Protein AF-0000000086681954 (afdb_homodimer)

Nearest PDB structures (foldseek):
  8h3t-assembly1_B  TM=9.442E-01  e=7.489E-33  Streptomyces galtieri
  5eeg-assembly1_B  TM=9.000E-01  e=9.459E-28  Streptomyces peucetius
  5jr3-assembly1_A  TM=8.948E-01  e=8.940E-28  Streptomyces peucetius
  7oy1-assembly1_A  TM=8.781E-01  e=4.803E-28  Streptomyces peucetius
  4wxh-assembly1_B  TM=8.851E-01  e=4.107E-27  Streptomyces peucetius

pLDDT: mean 93.1, std 10.47, range [24.0, 98.88]

Secondary structure (DSSP, 8-state):
---------TT-HHHHHHHHHTHHHHHHHHHHHHHHTHHHHGGGS-EEHHHHHHHHTS-HHHHHHHHHHHHHTTSEEE-TTSEEEE-HHHHTTSSSTT--HHHHHHIIIIIHHHHTTHHHHHHH-S-HHHHHHSS-HHHHHHH-HHHHHHHHHHHHHHHHHHHHHHHHHS-GGG-SEEEEET-TT-HHHHHHHHH-TT-EEEEEE-HHHHHHHHHHHHHTT-GGGEEEEE--TTT----S-SEEEEES-GGGS-HHHHHHHHHHHHHHS-TT-EEEEEEEB--SSGGG-HHHHHHHHHHHHHHS---B-HHHHHHHHHHTTEEEEEEEE-S-TT-EEEEEEEE-/---------TT-HHHHHHHHHTHHHHHHHHHHHHHHTHHHHGGGS-EEHHHHHHHHTS-HHHHHHHHHHHHHTTSEEE-TTSEEEE-HHHHTTSSSTT--HHHHHHIIIIIHHHHTTHHHHHHH-S-HHHHHHSS-HHHHHHH-HHHHHHHHHHHHHHHHHHHHHHHHHS-GGG-SEEEEET-TT-HHHHHHHHH-TT-EEEEEE-HHHHHHHHHHHHHTT-GGGEEEEE--TTT----S-SEEEEES-GGGS-HHHHHHHHHHHHHHS-TT-EEEEEEEB--SSGGG-HHHHHHHHHHHHHHS---B-HHHHHHHHHHTTEEEEEEEE-S-TT-EEEEEEEE-

Sequence (688 aa):
MGPGMTSTDPDAAPLRLARLVDGYLTTQLLYVAARLGVADVLASGPRTAEDVARAVGVDPGPLARVLRGLAAEDVLTEDDQGRFALTELGSLLRDGPGSLRGPAIVRGELYFRAAAGLLDCVLHGGTAFDHAYGTRFFTYLDEHPDTAAAFQDSMAWRAEREADHVVAAYDFAVVRRLVDVGGGRGVLLAAVLRAVPHVSAVLLDRAVVVDQARQRLSAAGLAGRCEFIAGDFFTSVPAGADTYLLSRVIHDWDDADAVRILAACRRAVTSDGRLLLVDAVLPRRAREQPAAIRMDLHMLMLLGARERTGAEFAALLSQAGWQLRQITATNTADGLSVIEAVPAMGPGMTSTDPDAAPLRLARLVDGYLTTQLLYVAARLGVADVLASGPRTAEDVARAVGVDPGPLARVLRGLAAEDVLTEDDQGRFALTELGSLLRDGPGSLRGPAIVRGELYFRAAAGLLDCVLHGGTAFDHAYGTRFFTYLDEHPDTAAAFQDSMAWRAEREADHVVAAYDFAVVRRLVDVGGGRGVLLAAVLRAVPHVSAVLLDRAVVVDQARQRLSAAGLAGRCEFIAGDFFTSVPAGADTYLLSRVIHDWDDADAVRILAACRRAVTSDGRLLLVDAVLPRRAREQPAAIRMDLHMLMLLGARERTGAEFAALLSQAGWQLRQITATNTADGLSVIEAVPA

Organism: NCBI:txid175570

Foldseek 3Di:
DPPPPPPPPCPPPVNVVVCVVCVLVVLQLLQVCLVQQLLVVQVVHWDALVSSCVVSVHDSVVSLVSQVVCCVVVQWPADPVRIIHGDPNVNLSHDDANHCSLVSNLCNPQVSQLVVQVVVCVVPNDASNCRRPVDAQVVVCVVPVVSVVSVLVNVLNVCLVCLVLQPVFDPCQVFQEEEEEQCFLVNNVLSSCVVHVRHAYEYEEADVRLVNNCVVCVVVVNNVRYHYDHDDLLVAGAADGQEYEYEPPLQLDALVSSLSSLLRVLVRHDQNHKYKYKDAAQDPDCVVAVLLVVVQVSSCNRRVGGHYHPVVVQVSQVSSQKHWDDWTFTPDSRRIIITMIHGD/DPPPPPPPPCPPPVNVVVCVVCVLVVLQLLQVCLVQQQLVVQVVHWDALVSSCVVSVHDSVVSLVSQVVCCVVVQWPADPVRIIHGDPNVNLSHDDANHCSLVSNLCNPQVSQLVVQVVVCVVPNDASNCRRPVDAQVVVCVVPVVSVVSVLVNVLNVCLVCLVLAPVFDPCQVFQEEEEEQCFLVNNVLSSCVVHVRHAYEYEDAPVRLVNNCVVCVVVVNNVRYHYDHDDLLVAGAADGQEYEYEPPLQLDALVSSLSSLLRCLVRHPQNHKYKYKDAAQDPDCVVQVLLVVVQVSSCNRRVGGHYHPVVVQVSQVSSQKHWDDWTFTPDSRRIIITMIHGD

InterPro domains:
  IPR001077 O-methyltransferase, C-terminal domain [PF00891] (118-323)
  IPR012967 Caffeic acid 3-O-methyltransferase-like, dimerisation domain [PF08100] (19-93)
  IPR016461 O-methyltransferase-like [PIRSF005739] (12-331)
  IPR016461 O-methyltransferase-like [PS51683] (18-343)
  IPR029063 S-adenosyl-L-methionine-dependent methyltransferase superfamily [G3DSA:3.40.50.150] (99-344)
  IPR029063 S-adenosyl-L-methionine-dependent methyltransferase superfamily [SSF53335] (102-332)
  IPR036388 Winged helix-like DNA-binding domain superfamily [G3DSA:1.10.10.10] (3-98)
  IPR036390 Winged helix DNA-binding domain superfamily [SSF46785] (17-96)

Structure (mmCIF, N/CA/C/O backbone):
data_AF-0000000086681954-model_v1
#
loop_
_entity.id
_entity.type
_entity.pdbx_description
1 polymer Methyltransferase
#
loop_
_atom_site.group_PDB
_atom_site.id
_atom_site.type_symbol
_atom_site.label_atom_id
_atom_site.label_alt_id
_atom_site.label_comp_id
_atom_site.label_asym_id
_atom_site.label_entity_id
_atom_site.label_seq_id
_atom_site.pdbx_PDB_ins_code
_atom_site.Cartn_x
_atom_site.Cartn_y
_atom_site.Cartn_z
_atom_site.occupancy
_atom_site.B_iso_or_equiv
_atom_site.auth_seq_id
_atom_site.auth_comp_id
_atom_site.auth_asym_id
_atom_site.auth_atom_id
_atom_site.pdbx_PDB_model_num
ATOM 1 N N . MET A 1 1 ? 7.223 13.445 38.75 1 24 1 MET A N 1
ATOM 2 C CA . MET A 1 1 ? 6.582 12.344 38.031 1 24 1 MET A CA 1
ATOM 3 C C . MET A 1 1 ? 5.926 12.828 36.75 1 24 1 MET A C 1
ATOM 5 O O . MET A 1 1 ? 5.074 13.719 36.781 1 24 1 MET A O 1
ATOM 9 N N . GLY A 1 2 ? 6.598 13.023 35.625 1 27.02 2 GLY A N 1
ATOM 10 C CA . GLY A 1 2 ? 6.402 13.805 34.406 1 27.02 2 GLY A CA 1
ATOM 11 C C . GLY A 1 2 ? 5.156 13.414 33.625 1 27.02 2 GLY A C 1
ATOM 12 O O . GLY A 1 2 ? 4.691 12.273 33.719 1 27.02 2 GLY A O 1
ATOM 13 N N . PRO A 1 3 ? 4.219 14.344 33.438 1 31.45 3 PRO A N 1
ATOM 14 C CA . PRO A 1 3 ? 2.863 14.023 33 1 31.45 3 PRO A CA 1
ATOM 15 C C . PRO A 1 3 ? 2.84 12.953 31.906 1 31.45 3 PRO A C 1
ATOM 17 O O . PRO A 1 3 ? 3.826 12.781 31.188 1 31.45 3 PRO A O 1
ATOM 20 N N . GLY A 1 4 ? 2.332 11.766 32.219 1 30.73 4 GLY A N 1
ATOM 21 C CA . GLY A 1 4 ? 2.201 10.492 31.531 1 30.73 4 GLY A CA 1
ATOM 22 C C . GLY A 1 4 ? 1.782 10.641 30.078 1 30.73 4 GLY A C 1
ATOM 23 O O . GLY A 1 4 ? 0.824 11.352 29.766 1 30.73 4 GLY A O 1
ATOM 24 N N . MET A 1 5 ? 2.65 10.703 29.125 1 36.03 5 MET A N 1
ATOM 25 C CA . MET A 1 5 ? 2.434 10.633 27.688 1 36.03 5 MET A CA 1
ATOM 26 C C . MET A 1 5 ? 1.294 9.672 27.359 1 36.03 5 MET A C 1
ATOM 28 O O . MET A 1 5 ? 1.358 8.484 27.688 1 36.03 5 MET A O 1
ATOM 32 N N . THR A 1 6 ? 0.098 9.977 27.641 1 38.94 6 THR A N 1
ATOM 33 C CA . THR A 1 6 ? -0.994 9.062 27.312 1 38.94 6 THR A CA 1
ATOM 34 C C . THR A 1 6 ? -0.726 8.344 26 1 38.94 6 THR A C 1
ATOM 36 O O . THR A 1 6 ? -0.535 8.984 24.953 1 38.94 6 THR A O 1
ATOM 39 N N . SER A 1 7 ? 0.04 7.277 25.938 1 44.91 7 SER A N 1
ATOM 40 C CA . SER A 1 7 ? 0.466 6.324 24.922 1 44.91 7 SER A CA 1
ATOM 41 C C . SER A 1 7 ? -0.685 5.957 23.984 1 44.91 7 SER A C 1
ATOM 43 O O . SER A 1 7 ? -1.71 5.441 24.438 1 44.91 7 SER A O 1
ATOM 45 N N . THR A 1 8 ? -1.013 6.828 23.062 1 56.56 8 THR A N 1
ATOM 46 C CA . THR A 1 8 ? -2.004 6.387 22.094 1 56.56 8 THR A CA 1
ATOM 47 C C . THR A 1 8 ? -1.771 4.93 21.703 1 56.56 8 THR A C 1
ATOM 49 O O . THR A 1 8 ? -0.636 4.523 21.453 1 56.56 8 THR A O 1
ATOM 52 N N . ASP A 1 9 ? -2.654 4.066 22.141 1 63.88 9 ASP A N 1
ATOM 53 C CA . ASP A 1 9 ? -2.668 2.641 21.828 1 63.88 9 ASP A CA 1
ATOM 54 C C . ASP A 1 9 ? -2.461 2.396 20.344 1 63.88 9 ASP A C 1
ATOM 56 O O . ASP A 1 9 ? -3.324 2.729 19.516 1 63.88 9 ASP A O 1
ATOM 60 N N . PRO A 1 10 ? -1.228 2.037 20.016 1 61.16 10 PRO A N 1
ATOM 61 C CA . PRO A 1 10 ? -0.975 1.778 18.594 1 61.16 10 PRO A CA 1
ATOM 62 C C . PRO A 1 10 ? -1.97 0.792 17.984 1 61.16 10 PRO A C 1
ATOM 64 O O . PRO A 1 10 ? -2.113 0.729 16.766 1 61.16 10 PRO A O 1
ATOM 67 N N . ASP A 1 11 ? -2.66 0.29 18.859 1 67.44 11 ASP A N 1
ATOM 68 C CA . ASP A 1 11 ? -3.584 -0.73 18.375 1 67.44 11 ASP A CA 1
ATOM 69 C C . ASP A 1 11 ? -5.008 -0.184 18.281 1 67.44 11 ASP A C 1
ATOM 71 O O . ASP A 1 11 ? -5.941 -0.926 17.969 1 67.44 11 ASP A O 1
ATOM 75 N N . ALA A 1 12 ? -5 1.08 18.516 1 84.88 12 ALA A N 1
ATOM 76 C CA . ALA A 1 12 ? -6.324 1.674 18.359 1 84.88 12 ALA A CA 1
ATOM 77 C C . ALA A 1 12 ? -6.805 1.555 16.906 1 84.88 12 ALA A C 1
ATOM 79 O O . ALA A 1 12 ? -6.02 1.717 15.969 1 84.88 12 ALA A O 1
ATOM 80 N N . ALA A 1 13 ? -8.086 1.29 16.688 1 88.44 13 ALA A N 1
ATOM 81 C CA . ALA A 1 13 ? -8.68 0.961 15.398 1 88.44 13 ALA A CA 1
ATOM 82 C C . ALA A 1 13 ? -8.422 2.068 14.383 1 88.44 13 ALA A C 1
ATOM 84 O O . ALA A 1 13 ? -8.008 1.797 13.25 1 88.44 13 ALA A O 1
ATOM 85 N N . PRO A 1 14 ? -8.523 3.375 14.727 1 86.62 14 PRO A N 1
ATOM 86 C CA . PRO A 1 14 ? -8.281 4.426 13.734 1 86.62 14 PRO A CA 1
ATOM 87 C C . PRO A 1 14 ? -6.828 4.453 13.258 1 86.62 14 PRO A C 1
ATOM 89 O O . PRO A 1 14 ? -6.57 4.684 12.07 1 86.62 14 PRO A O 1
ATOM 92 N N . LEU A 1 15 ? -5.895 4.184 14.18 1 86.5 15 LEU A N 1
ATOM 93 C CA . LEU A 1 15 ? -4.48 4.176 13.812 1 86.5 15 LEU A CA 1
ATOM 94 C C . LEU A 1 15 ? -4.156 2.971 12.938 1 86.5 15 LEU A C 1
ATOM 96 O O . LEU A 1 15 ? -3.383 3.082 11.977 1 86.5 15 LEU A O 1
ATOM 100 N N . ARG A 1 16 ? -4.75 1.887 13.289 1 92.06 16 ARG A N 1
ATOM 101 C CA . ARG A 1 16 ? -4.527 0.678 12.5 1 92.06 16 ARG A CA 1
ATOM 102 C C . ARG A 1 16 ? -5.059 0.846 11.078 1 92.06 16 ARG A C 1
ATOM 104 O O . ARG A 1 16 ? -4.391 0.473 10.117 1 92.06 16 ARG A O 1
ATOM 111 N N . LEU A 1 17 ? -6.266 1.41 10.953 1 94.06 17 LEU A N 1
ATOM 112 C CA . LEU A 1 17 ? -6.84 1.597 9.625 1 94.06 17 LEU A CA 1
ATOM 113 C C . LEU A 1 17 ? -6.047 2.629 8.836 1 94.06 17 LEU A C 1
ATOM 115 O O . LEU A 1 17 ? -5.836 2.465 7.629 1 94.06 17 LEU A O 1
ATOM 119 N N . ALA A 1 18 ? -5.598 3.664 9.523 1 91.5 18 ALA A N 1
ATOM 120 C CA . ALA A 1 18 ? -4.789 4.676 8.852 1 91.5 18 ALA A CA 1
ATOM 121 C C . ALA A 1 18 ? -3.51 4.07 8.281 1 91.5 18 ALA A C 1
ATOM 123 O O . ALA A 1 18 ? -3.066 4.449 7.195 1 91.5 18 ALA A O 1
ATOM 124 N N . ARG A 1 19 ? -2.953 3.189 9.023 1 93.12 19 ARG A N 1
ATOM 125 C CA . ARG A 1 19 ? -1.744 2.518 8.562 1 93.12 19 ARG A CA 1
ATOM 126 C C . ARG A 1 19 ? -2.025 1.675 7.32 1 93.12 19 ARG A C 1
ATOM 128 O O . ARG A 1 19 ? -1.212 1.633 6.395 1 93.12 19 ARG A O 1
ATOM 135 N N . LEU A 1 20 ? -3.168 1.001 7.309 1 96.44 20 LEU A N 1
ATOM 136 C CA . LEU A 1 20 ? -3.547 0.206 6.145 1 96.44 20 LEU A CA 1
ATOM 137 C C . LEU A 1 20 ? -3.789 1.099 4.934 1 96.44 20 LEU A C 1
ATOM 139 O O . LEU A 1 20 ? -3.369 0.77 3.82 1 96.44 20 LEU A O 1
ATOM 143 N N . VAL A 1 21 ? -4.402 2.229 5.164 1 96.44 21 VAL A N 1
ATOM 144 C CA . VAL A 1 21 ? -4.699 3.189 4.105 1 96.44 21 VAL A CA 1
ATOM 145 C C . VAL A 1 21 ? -3.396 3.707 3.5 1 96.44 21 VAL A C 1
ATOM 147 O O . VAL A 1 21 ? -3.316 3.932 2.289 1 96.44 21 VAL A O 1
ATOM 150 N N . ASP A 1 22 ? -2.391 3.787 4.309 1 96.88 22 ASP A N 1
ATOM 151 C CA . ASP A 1 22 ? -1.112 4.34 3.867 1 96.88 22 ASP A CA 1
ATOM 152 C C . ASP A 1 22 ? -0.186 3.238 3.355 1 96.88 22 ASP A C 1
ATOM 154 O O . ASP A 1 22 ? 1.008 3.469 3.15 1 96.88 22 ASP A O 1
ATOM 158 N N . GLY A 1 23 ? -0.679 2.055 3.123 1 98.06 23 GLY A N 1
ATOM 159 C CA . GLY A 1 23 ? 0.144 0.941 2.68 1 98.06 23 GLY A CA 1
ATOM 160 C C . GLY A 1 23 ? 0.889 1.226 1.39 1 98.06 23 GLY A C 1
ATOM 161 O O . GLY A 1 23 ? 1.997 0.726 1.183 1 98.06 23 GLY A O 1
ATOM 162 N N . TYR A 1 24 ? 0.301 2.049 0.513 1 98.56 24 TYR A N 1
ATOM 163 C CA . TYR A 1 24 ? 0.925 2.4 -0.758 1 98.56 24 TYR A CA 1
ATOM 164 C C . TYR A 1 24 ? 2.262 3.096 -0.535 1 98.56 24 TYR A C 1
ATOM 166 O O . TYR A 1 24 ? 3.197 2.922 -1.318 1 98.56 24 TYR A O 1
ATOM 174 N N . LEU A 1 25 ? 2.365 3.859 0.485 1 98.38 25 LEU A N 1
ATOM 175 C CA . LEU A 1 25 ? 3.594 4.586 0.79 1 98.38 25 LEU A CA 1
ATOM 176 C C . LEU A 1 25 ? 4.723 3.621 1.141 1 98.38 25 LEU A C 1
ATOM 178 O O . LEU A 1 25 ? 5.844 3.77 0.657 1 98.38 25 LEU A O 1
ATOM 182 N N . THR A 1 26 ? 4.395 2.645 1.942 1 98.25 26 THR A N 1
ATOM 183 C CA . THR A 1 26 ? 5.383 1.642 2.326 1 98.25 26 THR A CA 1
ATOM 184 C C . THR A 1 26 ? 5.879 0.876 1.103 1 98.25 26 THR A C 1
ATOM 186 O O . THR A 1 26 ? 7.078 0.623 0.966 1 98.25 26 THR A O 1
ATOM 189 N N . THR A 1 27 ? 4.949 0.519 0.243 1 98.62 27 THR A N 1
ATOM 190 C CA . THR A 1 27 ? 5.32 -0.148 -1 1 98.62 27 THR A CA 1
ATOM 191 C C . THR A 1 27 ? 6.344 0.679 -1.773 1 98.62 27 THR A C 1
ATOM 193 O O . THR A 1 27 ? 7.355 0.149 -2.236 1 98.62 27 THR A O 1
ATOM 196 N N . GLN A 1 28 ? 6.113 1.951 -1.907 1 98.75 28 GLN A N 1
ATOM 197 C CA . GLN A 1 28 ? 6.977 2.803 -2.721 1 98.75 28 GLN A CA 1
ATOM 198 C C . GLN A 1 28 ? 8.312 3.059 -2.027 1 98.75 28 GLN A C 1
ATOM 200 O O . GLN A 1 28 ? 9.344 3.186 -2.688 1 98.75 28 GLN A O 1
ATOM 205 N N . LEU A 1 29 ? 8.336 3.096 -0.689 1 98.75 29 LEU A N 1
ATOM 206 C CA . LEU A 1 29 ? 9.602 3.203 0.033 1 98.75 29 LEU A CA 1
ATOM 207 C C . LEU A 1 29 ? 10.477 1.98 -0.218 1 98.75 29 LEU A C 1
ATOM 209 O O . LEU A 1 29 ? 11.68 2.111 -0.466 1 98.75 29 LEU A O 1
ATOM 213 N N . LEU A 1 30 ? 9.883 0.821 -0.134 1 98.62 30 LEU A N 1
ATOM 214 C CA . LEU A 1 30 ? 10.602 -0.425 -0.388 1 98.62 30 LEU A CA 1
ATOM 215 C C . LEU A 1 30 ? 11.094 -0.484 -1.83 1 98.62 30 LEU A C 1
ATOM 217 O O . LEU A 1 30 ? 12.211 -0.938 -2.092 1 98.62 30 LEU A O 1
ATOM 221 N N . TYR A 1 31 ? 10.266 -0.008 -2.711 1 98.25 31 TYR A N 1
ATOM 222 C CA . TYR A 1 31 ? 10.609 0.054 -4.129 1 98.25 31 TYR A CA 1
ATOM 223 C C . TYR A 1 31 ? 11.828 0.946 -4.352 1 98.25 31 TYR A C 1
ATOM 225 O O . TYR A 1 31 ? 12.773 0.555 -5.043 1 98.25 31 TYR A O 1
ATOM 233 N N . VAL A 1 32 ? 11.859 2.127 -3.791 1 98.62 32 VAL A N 1
ATOM 234 C CA . VAL A 1 32 ? 12.977 3.055 -3.918 1 98.62 32 VAL A CA 1
ATOM 235 C C . VAL A 1 32 ? 14.242 2.41 -3.369 1 98.62 32 VAL A C 1
ATOM 237 O O . VAL A 1 32 ? 15.297 2.453 -4.012 1 98.62 32 VAL A O 1
ATOM 240 N N . ALA A 1 33 ? 14.172 1.804 -2.205 1 98.62 33 ALA A N 1
ATOM 241 C CA . ALA A 1 33 ? 15.32 1.146 -1.592 1 98.62 33 ALA A CA 1
ATOM 242 C C . ALA A 1 33 ? 15.844 0.021 -2.479 1 98.62 33 ALA A C 1
ATOM 244 O O . ALA A 1 33 ? 17.062 -0.15 -2.619 1 98.62 33 ALA A O 1
ATOM 245 N N . ALA A 1 34 ? 14.961 -0.743 -3.045 1 96.81 34 ALA A N 1
ATOM 246 C CA . ALA A 1 34 ? 15.328 -1.864 -3.904 1 96.81 34 ALA A CA 1
ATOM 247 C C . ALA A 1 34 ? 16.031 -1.378 -5.168 1 96.81 34 ALA A C 1
ATOM 249 O O . ALA A 1 34 ? 17.078 -1.909 -5.547 1 96.81 34 ALA A O 1
ATOM 250 N N . ARG A 1 35 ? 15.477 -0.365 -5.824 1 96.75 35 ARG A N 1
ATOM 251 C CA . ARG A 1 35 ? 16.031 0.158 -7.066 1 96.75 35 ARG A CA 1
ATOM 252 C C . ARG A 1 35 ? 17.406 0.777 -6.836 1 96.75 35 ARG A C 1
ATOM 254 O O . ARG A 1 35 ? 18.281 0.687 -7.695 1 96.75 35 ARG A O 1
ATOM 261 N N . LEU A 1 36 ? 17.578 1.377 -5.688 1 97.94 36 LEU A N 1
ATOM 262 C CA . LEU A 1 36 ? 18.828 2.092 -5.422 1 97.94 36 LEU A CA 1
ATOM 263 C C . LEU A 1 36 ? 19.875 1.157 -4.836 1 97.94 36 LEU A C 1
ATOM 265 O O . LEU A 1 36 ? 21.047 1.522 -4.727 1 97.94 36 LEU A O 1
ATOM 269 N N . GLY A 1 37 ? 19.453 -0.035 -4.41 1 97.81 37 GLY A N 1
ATOM 270 C CA . GLY A 1 37 ? 20.391 -0.979 -3.811 1 97.81 37 GLY A CA 1
ATOM 271 C C . GLY A 1 37 ? 20.812 -0.588 -2.408 1 97.81 37 GLY A C 1
ATOM 272 O O . GLY A 1 37 ? 21.969 -0.802 -2.02 1 97.81 37 GLY A O 1
ATOM 273 N N . VAL A 1 38 ? 19.906 -0.043 -1.636 1 98.5 38 VAL A N 1
ATOM 274 C CA . VAL A 1 38 ? 20.203 0.476 -0.304 1 98.5 38 VAL A CA 1
ATOM 275 C C . VAL A 1 38 ? 20.641 -0.664 0.609 1 98.5 38 VAL A C 1
ATOM 277 O O . VAL A 1 38 ? 21.578 -0.503 1.403 1 98.5 38 VAL A O 1
ATOM 280 N N . ALA A 1 39 ? 19.984 -1.79 0.542 1 98.5 39 ALA A N 1
ATOM 281 C CA . ALA A 1 39 ? 20.297 -2.918 1.414 1 98.5 39 ALA A CA 1
ATOM 282 C C . ALA A 1 39 ? 21.719 -3.396 1.191 1 98.5 39 ALA A C 1
ATOM 284 O O . ALA A 1 39 ? 22.422 -3.764 2.143 1 98.5 39 ALA A O 1
ATOM 285 N N . ASP A 1 40 ? 22.172 -3.395 -0.009 1 98.31 40 ASP A N 1
ATOM 286 C CA . ASP A 1 40 ? 23.547 -3.812 -0.307 1 98.31 40 ASP A CA 1
ATOM 287 C C . ASP A 1 40 ? 24.562 -2.83 0.275 1 98.31 40 ASP A C 1
ATOM 289 O O . ASP A 1 40 ? 25.609 -3.236 0.76 1 98.31 40 ASP A O 1
ATOM 293 N N . VAL A 1 41 ? 24.266 -1.574 0.184 1 98.31 41 VAL A N 1
ATOM 294 C CA . VAL A 1 41 ? 25.125 -0.54 0.735 1 98.31 41 VAL A CA 1
ATOM 295 C C . VAL A 1 41 ? 25.234 -0.702 2.25 1 98.31 41 VAL A C 1
ATOM 297 O O . VAL A 1 41 ? 26.297 -0.511 2.832 1 98.31 41 VAL A O 1
ATOM 300 N N . LEU A 1 42 ? 24.141 -1.092 2.896 1 98.38 42 LEU A N 1
ATOM 301 C CA . LEU A 1 42 ? 24.078 -1.18 4.352 1 98.38 42 LEU A CA 1
ATOM 302 C C . LEU A 1 42 ? 24.547 -2.549 4.832 1 98.38 42 LEU A C 1
ATOM 304 O O . LEU A 1 42 ? 24.609 -2.805 6.039 1 98.38 42 LEU A O 1
ATOM 308 N N . ALA A 1 43 ? 24.906 -3.426 3.916 1 96.88 43 ALA A N 1
ATOM 309 C CA . ALA A 1 43 ? 25.281 -4.793 4.27 1 96.88 43 ALA A CA 1
ATOM 310 C C . ALA A 1 43 ? 26.531 -4.816 5.137 1 96.88 43 ALA A C 1
ATOM 312 O O . ALA A 1 43 ? 26.719 -5.727 5.949 1 96.88 43 ALA A O 1
ATOM 313 N N . SER A 1 44 ? 27.344 -3.814 5.016 1 95.19 44 SER A N 1
ATOM 314 C CA . SER A 1 44 ? 28.625 -3.791 5.719 1 95.19 44 SER A CA 1
ATOM 315 C C . SER A 1 44 ? 28.5 -3.139 7.09 1 95.19 44 SER A C 1
ATOM 317 O O . SER A 1 44 ? 29.484 -3.02 7.824 1 95.19 44 SER A O 1
ATOM 319 N N . GLY A 1 45 ? 27.328 -2.713 7.426 1 96.19 45 GLY A N 1
ATOM 320 C CA . GLY A 1 45 ? 27.109 -2.121 8.734 1 96.19 45 GLY A CA 1
ATOM 321 C C . GLY A 1 45 ? 26.375 -0.798 8.68 1 96.19 45 GLY A C 1
ATOM 322 O O . GLY A 1 45 ? 25.984 -0.343 7.598 1 96.19 45 GLY A O 1
ATOM 323 N N . PRO A 1 46 ? 26.172 -0.214 9.836 1 97.88 46 PRO A N 1
ATOM 324 C CA . PRO A 1 46 ? 25.391 1.026 9.93 1 97.88 46 PRO A CA 1
ATOM 325 C C . PRO A 1 46 ? 26.062 2.195 9.211 1 97.88 46 PRO A C 1
ATOM 327 O O . PRO A 1 46 ? 27.281 2.338 9.258 1 97.88 46 PRO A O 1
ATOM 330 N N . ARG A 1 47 ? 25.281 3.025 8.508 1 98.31 47 ARG A N 1
ATOM 331 C CA . ARG A 1 47 ? 25.766 4.207 7.793 1 98.31 47 ARG A CA 1
ATOM 332 C C . ARG A 1 47 ? 24.781 5.367 7.945 1 98.31 47 ARG A C 1
ATOM 334 O O . ARG A 1 47 ? 23.594 5.152 8.188 1 98.31 47 ARG A O 1
ATOM 341 N N . THR A 1 48 ? 25.297 6.598 7.746 1 97.5 48 THR A N 1
ATOM 342 C CA . THR A 1 48 ? 24.438 7.777 7.742 1 97.5 48 THR A CA 1
ATOM 343 C C . THR A 1 48 ? 23.703 7.902 6.414 1 97.5 48 THR A C 1
ATOM 345 O O . THR A 1 48 ? 24.094 7.289 5.418 1 97.5 48 THR A O 1
ATOM 348 N N . ALA A 1 49 ? 22.656 8.672 6.461 1 97.31 49 ALA A N 1
ATOM 349 C CA . ALA A 1 49 ? 21.922 8.938 5.223 1 97.31 49 ALA A CA 1
ATOM 350 C C . ALA A 1 49 ? 22.844 9.57 4.172 1 97.31 49 ALA A C 1
ATOM 352 O O . ALA A 1 49 ? 22.734 9.266 2.982 1 97.31 49 ALA A O 1
ATOM 353 N N . GLU A 1 50 ? 23.672 10.43 4.602 1 97.62 50 GLU A N 1
ATOM 354 C CA . GLU A 1 50 ? 24.625 11.086 3.703 1 97.62 50 GLU A CA 1
ATOM 355 C C . GLU A 1 50 ? 25.531 10.07 3.033 1 97.62 50 GLU A C 1
ATOM 357 O O . GLU A 1 50 ? 25.781 10.148 1.828 1 97.62 50 GLU A O 1
ATOM 362 N N . ASP A 1 51 ? 26.016 9.133 3.818 1 97.88 51 ASP A N 1
ATOM 363 C CA . ASP A 1 51 ? 26.906 8.109 3.289 1 97.88 51 ASP A CA 1
ATOM 364 C C . ASP A 1 51 ? 26.188 7.211 2.283 1 97.88 51 ASP A C 1
ATOM 366 O O . ASP A 1 51 ? 26.75 6.871 1.238 1 97.88 51 ASP A O 1
ATOM 370 N N . VAL A 1 52 ? 25.047 6.84 2.615 1 98.44 52 VAL A N 1
ATOM 371 C CA . VAL A 1 52 ? 24.266 5.992 1.716 1 98.44 52 VAL A CA 1
ATOM 372 C C . VAL A 1 52 ? 23.969 6.742 0.418 1 98.44 52 VAL A C 1
ATOM 374 O O . VAL A 1 52 ? 24.109 6.184 -0.673 1 98.44 52 VAL A O 1
ATOM 377 N N . ALA A 1 53 ? 23.578 8.031 0.558 1 98.31 53 ALA A N 1
ATOM 378 C CA . ALA A 1 53 ? 23.266 8.859 -0.602 1 98.31 53 ALA A CA 1
ATOM 379 C C . ALA A 1 53 ? 24.469 8.977 -1.537 1 98.31 53 ALA A C 1
ATOM 381 O O . ALA A 1 53 ? 24.312 8.914 -2.76 1 98.31 53 ALA A O 1
ATOM 382 N N . ARG A 1 54 ? 25.578 9.164 -0.997 1 98 54 ARG A N 1
ATOM 383 C CA . ARG A 1 54 ? 26.812 9.25 -1.785 1 98 54 ARG A CA 1
ATOM 384 C C . ARG A 1 54 ? 27.078 7.941 -2.529 1 98 54 ARG A C 1
ATOM 386 O O . ARG A 1 54 ? 27.453 7.957 -3.703 1 98 54 ARG A O 1
ATOM 393 N N . ALA A 1 55 ? 26.875 6.871 -1.879 1 98 55 ALA A N 1
ATOM 394 C CA . ALA A 1 55 ? 27.156 5.559 -2.461 1 98 55 ALA A CA 1
ATOM 395 C C . ALA A 1 55 ? 26.219 5.277 -3.639 1 98 55 ALA A C 1
ATOM 397 O O . ALA A 1 55 ? 26.625 4.621 -4.605 1 98 55 ALA A O 1
ATOM 398 N N . VAL A 1 56 ? 24.969 5.75 -3.516 1 97.5 56 VAL A N 1
ATOM 399 C CA . VAL A 1 56 ? 24 5.398 -4.551 1 97.5 56 VAL A CA 1
ATOM 400 C C . VAL A 1 56 ? 23.812 6.582 -5.496 1 97.5 56 VAL A C 1
ATOM 402 O O . VAL A 1 56 ? 23.062 6.488 -6.473 1 97.5 56 VAL A O 1
ATOM 405 N N . GLY A 1 57 ? 24.375 7.723 -5.289 1 97.62 57 GLY A N 1
ATOM 406 C CA . GLY A 1 57 ? 24.422 8.852 -6.199 1 97.62 57 GLY A CA 1
ATOM 407 C C . GLY A 1 57 ? 23.141 9.664 -6.211 1 97.62 57 GLY A C 1
ATOM 408 O O . GLY A 1 57 ? 22.625 10 -7.277 1 97.62 57 GLY A O 1
ATOM 409 N N . VAL A 1 58 ? 22.578 9.961 -5.008 1 97.94 58 VAL A N 1
ATOM 410 C CA . VAL A 1 58 ? 21.344 10.734 -4.961 1 97.94 58 VAL A CA 1
ATOM 411 C C . VAL A 1 58 ? 21.453 11.828 -3.895 1 97.94 58 VAL A C 1
ATOM 413 O O . VAL A 1 58 ? 22.453 11.906 -3.18 1 97.94 58 VAL A O 1
ATOM 416 N N . ASP A 1 59 ? 20.484 12.734 -3.854 1 96.06 59 ASP A N 1
ATOM 417 C CA . ASP A 1 59 ? 20.422 13.797 -2.852 1 96.06 59 ASP A CA 1
ATOM 418 C C . ASP A 1 59 ? 20.125 13.227 -1.467 1 96.06 59 ASP A C 1
ATOM 420 O O . ASP A 1 59 ? 19.156 12.492 -1.287 1 96.06 59 ASP A O 1
ATOM 424 N N . PRO A 1 60 ? 20.922 13.586 -0.454 1 96.56 60 PRO A N 1
ATOM 425 C CA . PRO A 1 60 ? 20.734 13.016 0.882 1 96.56 60 PRO A CA 1
ATOM 426 C C . PRO A 1 60 ? 19.438 13.461 1.535 1 96.56 60 PRO A C 1
ATOM 428 O O . PRO A 1 60 ? 18.875 12.734 2.363 1 96.56 60 PRO A O 1
ATOM 431 N N . GLY A 1 61 ? 18.906 14.633 1.207 1 94.88 61 GLY A N 1
ATOM 432 C CA . GLY A 1 61 ? 17.703 15.156 1.831 1 94.88 61 GLY A CA 1
ATOM 433 C C . GLY A 1 61 ? 16.5 14.227 1.705 1 94.88 61 GLY A C 1
ATOM 434 O O . GLY A 1 61 ? 16.031 13.68 2.701 1 94.88 61 GLY A O 1
ATOM 435 N N . PRO A 1 62 ? 16.094 13.992 0.454 1 96.88 62 PRO A N 1
ATOM 436 C CA . PRO A 1 62 ? 14.953 13.086 0.252 1 96.88 62 PRO A CA 1
ATOM 437 C C . PRO A 1 62 ? 15.266 11.648 0.667 1 96.88 62 PRO A C 1
ATOM 439 O O . PRO A 1 62 ? 14.398 10.961 1.211 1 96.88 62 PRO A O 1
ATOM 442 N N . LEU A 1 63 ? 16.484 11.195 0.479 1 98.06 63 LEU A N 1
ATOM 443 C CA . LEU A 1 63 ? 16.828 9.82 0.83 1 98.06 63 LEU A CA 1
ATOM 444 C C . LEU A 1 63 ? 16.734 9.609 2.338 1 98.06 63 LEU A C 1
ATOM 446 O O . LEU A 1 63 ? 16.312 8.547 2.795 1 98.06 63 LEU A O 1
ATOM 450 N N . ALA A 1 64 ? 17.203 10.562 3.111 1 97.5 64 ALA A N 1
ATOM 451 C CA . ALA A 1 64 ? 17.125 10.445 4.566 1 97.5 64 ALA A CA 1
ATOM 452 C C . ALA A 1 64 ? 15.688 10.18 5.016 1 97.5 64 ALA A C 1
ATOM 454 O O . ALA A 1 64 ? 15.453 9.398 5.941 1 97.5 64 ALA A O 1
ATOM 455 N N . ARG A 1 65 ? 14.75 10.82 4.43 1 97.31 65 ARG A N 1
ATOM 456 C CA . ARG A 1 65 ? 13.352 10.664 4.801 1 97.31 65 ARG A CA 1
ATOM 457 C C . ARG A 1 65 ? 12.812 9.312 4.359 1 97.31 65 ARG A C 1
ATOM 459 O O . ARG A 1 65 ? 11.984 8.711 5.047 1 97.31 65 ARG A O 1
ATOM 466 N N . VAL A 1 66 ? 13.266 8.82 3.201 1 98.56 66 VAL A N 1
ATOM 467 C CA . VAL A 1 66 ? 12.938 7.465 2.775 1 98.56 66 VAL A CA 1
ATOM 468 C C . VAL A 1 66 ? 13.461 6.461 3.803 1 98.56 66 VAL A C 1
ATOM 470 O O . VAL A 1 66 ? 12.734 5.555 4.219 1 98.56 66 VAL A O 1
ATOM 473 N N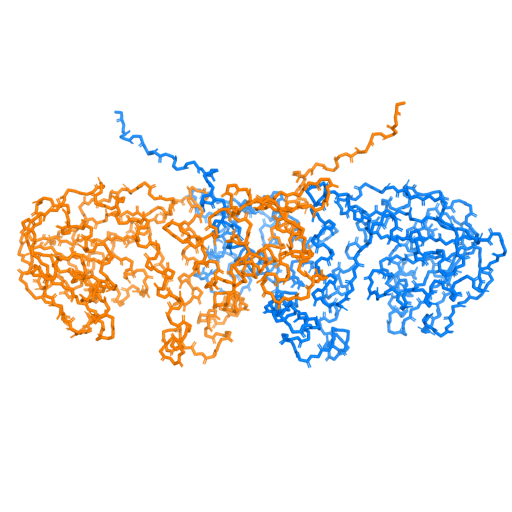 . LEU A 1 67 ? 14.734 6.66 4.254 1 98.75 67 LEU A N 1
ATOM 474 C CA . LEU A 1 67 ? 15.352 5.754 5.219 1 98.75 67 LEU A CA 1
ATOM 475 C C . LEU A 1 67 ? 14.602 5.781 6.547 1 98.75 67 LEU A C 1
ATOM 477 O O . LEU A 1 67 ? 14.406 4.742 7.18 1 98.75 67 LEU A O 1
ATOM 481 N N . ARG A 1 68 ? 14.141 6.914 6.973 1 98.06 68 ARG A N 1
ATOM 482 C CA . ARG A 1 68 ? 13.359 7.016 8.203 1 98.06 68 ARG A CA 1
ATOM 483 C C . ARG A 1 68 ? 12.016 6.309 8.055 1 98.06 68 ARG A C 1
ATOM 485 O O . ARG A 1 68 ? 11.531 5.688 9.008 1 98.06 68 ARG A O 1
ATOM 492 N N . GLY A 1 69 ? 11.422 6.465 6.859 1 98.25 69 GLY A N 1
ATOM 493 C CA . GLY A 1 69 ? 10.203 5.711 6.602 1 98.25 69 GLY A CA 1
ATOM 494 C C . GLY A 1 69 ? 10.391 4.211 6.727 1 98.25 69 GLY A C 1
ATOM 495 O O . GLY A 1 69 ? 9.555 3.52 7.309 1 98.25 69 GLY A O 1
ATOM 496 N N . LEU A 1 70 ? 11.492 3.719 6.18 1 98.69 70 LEU A N 1
ATOM 497 C CA . LEU A 1 70 ? 11.797 2.297 6.262 1 98.69 70 LEU A CA 1
ATOM 498 C C . LEU A 1 70 ? 12.07 1.883 7.703 1 98.69 70 LEU A C 1
ATOM 500 O O . LEU A 1 70 ? 11.734 0.768 8.109 1 98.69 70 LEU A O 1
ATOM 504 N N . ALA A 1 71 ? 12.672 2.754 8.5 1 98.31 71 ALA A N 1
ATOM 505 C CA . ALA A 1 71 ? 12.906 2.49 9.914 1 98.31 71 ALA A CA 1
ATOM 506 C C . ALA A 1 71 ? 11.586 2.428 10.688 1 98.31 71 ALA A C 1
ATOM 508 O O . ALA A 1 71 ? 11.43 1.601 11.586 1 98.31 71 ALA A O 1
ATOM 509 N N . ALA A 1 72 ? 10.664 3.283 10.336 1 96 72 ALA A N 1
ATOM 510 C CA . ALA A 1 72 ? 9.359 3.299 10.992 1 96 72 ALA A CA 1
ATOM 511 C C . ALA A 1 72 ? 8.609 1.988 10.75 1 96 72 ALA A C 1
ATOM 513 O O . ALA A 1 72 ? 7.742 1.611 11.539 1 96 72 ALA A O 1
ATOM 514 N N . GLU A 1 73 ? 8.914 1.283 9.68 1 96.5 73 GLU A N 1
ATOM 515 C CA . GLU A 1 73 ? 8.266 0.024 9.328 1 96.5 73 GLU A CA 1
ATOM 516 C C . GLU A 1 73 ? 9.125 -1.172 9.727 1 96.5 73 GLU A C 1
ATOM 518 O O . GLU A 1 73 ? 8.891 -2.293 9.266 1 96.5 73 GLU A O 1
ATOM 523 N N . ASP A 1 74 ? 10.188 -0.963 10.414 1 96.44 74 ASP A N 1
ATOM 524 C CA . ASP A 1 74 ? 11.062 -1.982 10.984 1 96.44 74 ASP A CA 1
ATOM 525 C C . ASP A 1 74 ? 11.891 -2.666 9.891 1 96.44 74 ASP A C 1
ATOM 527 O O . ASP A 1 74 ? 12.344 -3.797 10.07 1 96.44 74 ASP A O 1
ATOM 531 N N . VAL A 1 75 ? 12.047 -2.076 8.789 1 98.12 75 VAL A N 1
ATOM 532 C CA . VAL A 1 75 ? 12.906 -2.596 7.734 1 98.12 75 VAL A CA 1
ATOM 533 C C . VAL A 1 75 ? 14.359 -2.225 8.023 1 98.12 75 VAL A C 1
ATOM 535 O O . VAL A 1 75 ? 15.281 -2.992 7.711 1 98.12 75 VAL A O 1
ATOM 538 N N . LEU A 1 76 ? 14.516 -1.042 8.586 1 98.62 76 LEU A N 1
ATOM 539 C CA . LEU A 1 76 ? 15.812 -0.565 9.07 1 98.62 76 LEU A CA 1
ATOM 540 C C . LEU A 1 76 ? 15.734 -0.215 10.555 1 98.62 76 LEU A C 1
ATOM 542 O O . LEU A 1 76 ? 14.648 -0.061 11.102 1 98.62 76 LEU A O 1
ATOM 546 N N . THR A 1 77 ? 16.859 -0.167 11.156 1 97.81 77 THR A N 1
ATOM 547 C CA . THR A 1 77 ? 16.984 0.466 12.461 1 97.81 77 THR A CA 1
ATOM 548 C C . THR A 1 77 ? 17.672 1.822 12.344 1 97.81 77 THR A C 1
ATOM 550 O O . THR A 1 77 ? 18.391 2.08 11.367 1 97.81 77 THR A O 1
ATOM 553 N N . GLU A 1 78 ? 17.359 2.639 13.195 1 96.31 78 GLU A N 1
ATOM 554 C CA . GLU A 1 78 ? 17.953 3.963 13.344 1 96.31 78 GLU A CA 1
ATOM 555 C C . GLU A 1 78 ? 18.578 4.137 14.727 1 96.31 78 GLU A C 1
ATOM 557 O O . GLU A 1 78 ? 17.938 3.885 15.742 1 96.31 78 GLU A O 1
ATOM 562 N N . ASP A 1 79 ? 19.844 4.512 14.742 1 93.62 79 ASP A N 1
ATOM 563 C CA . ASP A 1 79 ? 20.469 4.645 16.047 1 93.62 79 ASP A CA 1
ATOM 564 C C . ASP A 1 79 ? 20.578 6.113 16.469 1 93.62 79 ASP A C 1
ATOM 566 O O . ASP A 1 79 ? 20.047 6.992 15.781 1 93.62 79 ASP A O 1
ATOM 570 N N . ASP A 1 80 ? 21.188 6.406 17.578 1 88.31 80 ASP A N 1
ATOM 571 C CA . ASP A 1 80 ? 21.188 7.73 18.188 1 88.31 80 ASP A CA 1
ATOM 572 C C . ASP A 1 80 ? 22.141 8.672 17.438 1 88.31 80 ASP A C 1
ATOM 574 O O . ASP A 1 80 ? 22.094 9.891 17.641 1 88.31 80 ASP A O 1
ATOM 578 N N . GLN A 1 81 ? 22.938 8.117 16.594 1 87.81 81 GLN A N 1
ATOM 579 C CA . GLN A 1 81 ? 23.875 8.938 15.812 1 87.81 81 GLN A CA 1
ATOM 580 C C . GLN A 1 81 ? 23.328 9.227 14.422 1 87.81 81 GLN A C 1
ATOM 582 O O . GLN A 1 81 ? 24.016 9.812 13.586 1 87.81 81 GLN A O 1
ATOM 587 N N . GLY A 1 82 ? 22.125 8.773 14.227 1 88.62 82 GLY A N 1
ATOM 588 C CA . GLY A 1 82 ? 21.484 9.031 12.945 1 88.62 82 GLY A CA 1
ATOM 589 C C . GLY A 1 82 ? 21.906 8.047 11.867 1 88.62 82 GLY A C 1
ATOM 590 O O . GLY A 1 82 ? 21.734 8.312 10.68 1 88.62 82 GLY A O 1
ATOM 591 N N . ARG A 1 83 ? 22.609 6.926 12.328 1 97 83 ARG A N 1
ATOM 592 C CA . ARG A 1 83 ? 23 5.902 11.359 1 97 83 ARG A CA 1
ATOM 593 C C . ARG A 1 83 ? 21.891 4.863 11.195 1 97 83 ARG A C 1
ATOM 595 O O . ARG A 1 83 ? 21.141 4.598 12.141 1 97 83 ARG A O 1
ATOM 602 N N . PHE A 1 84 ? 21.781 4.273 10.008 1 98.56 84 PHE A N 1
ATOM 603 C CA . PHE A 1 84 ? 20.797 3.25 9.664 1 98.56 84 PHE A CA 1
ATOM 604 C C . PHE A 1 84 ? 21.469 1.901 9.445 1 98.56 84 PHE A C 1
ATOM 606 O O . PHE A 1 84 ? 22.578 1.835 8.93 1 98.56 84 PHE A O 1
ATOM 613 N N . ALA A 1 85 ? 20.766 0.854 9.867 1 98.62 85 ALA A N 1
ATOM 614 C CA . ALA A 1 85 ? 21.25 -0.51 9.68 1 98.62 85 ALA A CA 1
ATOM 615 C C . ALA A 1 85 ? 20.125 -1.44 9.242 1 98.62 85 ALA A C 1
ATOM 617 O O . ALA A 1 85 ? 18.953 -1.139 9.445 1 98.62 85 ALA A O 1
ATOM 618 N N . LEU A 1 86 ? 20.547 -2.564 8.664 1 98.25 86 LEU A N 1
ATOM 619 C CA . LEU A 1 86 ? 19.562 -3.545 8.203 1 98.25 86 LEU A CA 1
ATOM 620 C C . LEU A 1 86 ? 18.969 -4.316 9.375 1 98.25 86 LEU A C 1
ATOM 622 O O . LEU A 1 86 ? 19.688 -4.664 10.32 1 98.25 86 LEU A O 1
ATOM 626 N N . THR A 1 87 ? 17.688 -4.512 9.344 1 97.88 87 THR A N 1
ATOM 627 C CA . THR A 1 87 ? 17.031 -5.543 10.148 1 97.88 87 THR A CA 1
ATOM 628 C C . THR A 1 87 ? 16.969 -6.859 9.375 1 97.88 87 THR A C 1
ATOM 630 O O . THR A 1 87 ? 17.516 -6.977 8.281 1 97.88 87 THR A O 1
ATOM 633 N N . GLU A 1 88 ? 16.25 -7.801 9.984 1 95.81 88 GLU A N 1
ATOM 634 C CA . GLU A 1 88 ? 15.992 -9.047 9.266 1 95.81 88 GLU A CA 1
ATOM 635 C C . GLU A 1 88 ? 15.164 -8.797 8.016 1 95.81 88 GLU A C 1
ATOM 637 O O . GLU A 1 88 ? 15.43 -9.375 6.961 1 95.81 88 GLU A O 1
ATOM 642 N N . LEU A 1 89 ? 14.195 -7.93 8.102 1 96.31 89 LEU A N 1
ATOM 643 C CA . LEU A 1 89 ? 13.352 -7.594 6.965 1 96.31 89 LEU A CA 1
ATOM 644 C C . LEU A 1 89 ? 14.164 -6.918 5.863 1 96.31 89 LEU A C 1
ATOM 646 O O . LEU A 1 89 ? 14.078 -7.305 4.695 1 96.31 89 LEU A O 1
ATOM 650 N N . GLY A 1 90 ? 14.945 -5.977 6.316 1 97.81 90 GLY A N 1
ATOM 651 C CA . GLY A 1 90 ? 15.727 -5.238 5.34 1 97.81 90 GLY A CA 1
ATOM 652 C C . GLY A 1 90 ? 16.734 -6.105 4.602 1 97.81 90 GLY A C 1
ATOM 653 O O . GLY A 1 90 ? 17.031 -5.852 3.434 1 97.81 90 GLY A O 1
ATOM 654 N N . SER A 1 91 ? 17.219 -7.094 5.223 1 97.19 91 SER A N 1
ATOM 655 C CA . SER A 1 91 ? 18.219 -7.98 4.633 1 97.19 91 SER A CA 1
ATOM 656 C C . SER A 1 91 ? 17.641 -8.766 3.463 1 97.19 91 SER A C 1
ATOM 658 O O . SER A 1 91 ? 18.391 -9.211 2.58 1 97.19 91 SER A O 1
ATOM 660 N N . LEU A 1 92 ? 16.359 -8.883 3.361 1 94.25 92 LEU A N 1
ATOM 661 C CA . LEU A 1 92 ? 15.695 -9.633 2.303 1 94.25 92 LEU A CA 1
ATOM 662 C C . LEU A 1 92 ? 15.672 -8.828 1.005 1 94.25 92 LEU A C 1
ATOM 664 O O . LEU A 1 92 ? 15.281 -9.352 -0.043 1 94.25 92 LEU A O 1
ATOM 668 N N . LEU A 1 93 ? 16.141 -7.602 1.053 1 96.38 93 LEU A N 1
ATOM 669 C CA . LEU A 1 93 ? 16.188 -6.777 -0.149 1 96.38 93 LEU A CA 1
ATOM 670 C C . LEU A 1 93 ? 17.578 -6.789 -0.758 1 96.38 93 LEU A C 1
ATOM 672 O O . LEU A 1 93 ? 17.828 -6.156 -1.788 1 96.38 93 LEU A O 1
ATOM 676 N N . ARG A 1 94 ? 18.484 -7.441 -0.112 1 95.69 94 ARG A N 1
ATOM 677 C CA . ARG A 1 94 ? 19.828 -7.578 -0.666 1 95.69 94 ARG A CA 1
ATOM 678 C C . ARG A 1 94 ? 19.828 -8.469 -1.901 1 95.69 94 ARG A C 1
ATOM 680 O O . ARG A 1 94 ? 18.984 -9.367 -2.023 1 95.69 94 ARG A O 1
ATOM 687 N N . ASP A 1 95 ? 20.766 -8.18 -2.709 1 88.81 95 ASP A N 1
ATOM 688 C CA . ASP A 1 95 ? 20.938 -9.062 -3.865 1 88.81 95 ASP A CA 1
ATOM 689 C C . ASP A 1 95 ? 21.391 -10.453 -3.436 1 88.81 95 ASP A C 1
ATOM 691 O O . ASP A 1 95 ? 22.219 -10.586 -2.539 1 88.81 95 ASP A O 1
ATOM 695 N N . GLY A 1 96 ? 20.766 -11.5 -4.02 1 82.88 96 GLY A N 1
ATOM 696 C CA . GLY A 1 96 ? 21.172 -12.859 -3.707 1 82.88 96 GLY A CA 1
ATOM 697 C C . GLY A 1 96 ? 20 -13.828 -3.635 1 82.88 96 GLY A C 1
ATOM 698 O O . GLY A 1 96 ? 18.859 -13.445 -3.896 1 82.88 96 GLY A O 1
ATOM 699 N N . PRO A 1 97 ? 20.297 -15.031 -3.312 1 76.81 97 PRO A N 1
ATOM 700 C CA . PRO A 1 97 ? 19.25 -16.047 -3.203 1 76.81 97 PRO A CA 1
ATOM 701 C C . PRO A 1 97 ? 18.219 -15.719 -2.123 1 76.81 97 PRO A C 1
ATOM 703 O O . PRO A 1 97 ? 18.578 -15.297 -1.022 1 76.81 97 PRO A O 1
ATOM 706 N N . GLY A 1 98 ? 17 -15.852 -2.51 1 77.75 98 GLY A N 1
ATOM 707 C CA . GLY A 1 98 ? 15.93 -15.617 -1.546 1 77.75 98 GLY A CA 1
ATOM 708 C C . GLY A 1 98 ? 15.531 -14.156 -1.432 1 77.75 98 GLY A C 1
ATOM 709 O O . GLY A 1 98 ? 14.633 -13.812 -0.668 1 77.75 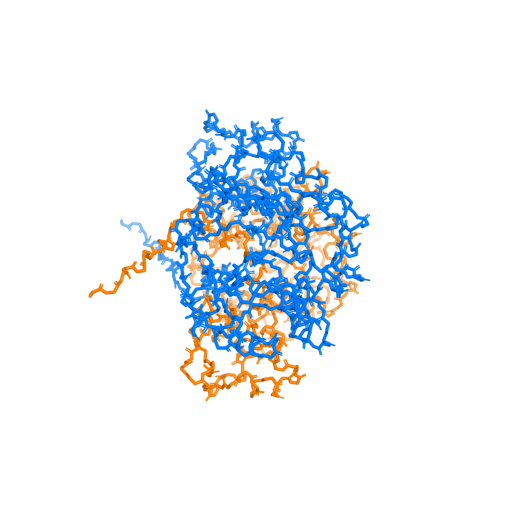98 GLY A O 1
ATOM 710 N N . SER A 1 99 ? 16.141 -13.328 -2.211 1 89 99 SER A N 1
ATOM 711 C CA . SER A 1 99 ? 15.914 -11.891 -2.18 1 89 99 SER A CA 1
ATOM 712 C C . SER A 1 99 ? 14.484 -11.555 -2.602 1 89 99 SER A C 1
ATOM 714 O O . SER A 1 99 ? 13.93 -12.195 -3.498 1 89 99 SER A O 1
ATOM 716 N N . LEU A 1 100 ? 13.93 -10.586 -1.947 1 90.88 100 LEU A N 1
ATOM 717 C CA . LEU A 1 100 ? 12.633 -10.055 -2.35 1 90.88 100 LEU A CA 1
ATOM 718 C C . LEU A 1 100 ? 12.789 -8.727 -3.086 1 90.88 100 LEU A C 1
ATOM 720 O O . LEU A 1 100 ? 11.828 -7.973 -3.229 1 90.88 100 LEU A O 1
ATOM 724 N N . ARG A 1 101 ? 14.039 -8.484 -3.539 1 92.81 101 ARG A N 1
ATOM 725 C CA . ARG A 1 101 ? 14.297 -7.258 -4.289 1 92.81 101 ARG A CA 1
ATOM 726 C C . ARG A 1 101 ? 13.5 -7.23 -5.586 1 92.81 101 ARG A C 1
ATOM 728 O O . ARG A 1 101 ? 12.836 -6.234 -5.895 1 92.81 101 ARG A O 1
ATOM 735 N N . GLY A 1 102 ? 13.516 -8.305 -6.355 1 89.75 102 GLY A N 1
ATOM 736 C CA . GLY A 1 102 ? 12.781 -8.398 -7.605 1 89.75 102 GLY A CA 1
ATOM 737 C C . GLY A 1 102 ? 11.289 -8.164 -7.438 1 89.75 102 GLY A C 1
ATOM 738 O O . GLY A 1 102 ? 10.719 -7.281 -8.078 1 89.75 102 GLY A O 1
ATOM 739 N N . PRO A 1 103 ? 10.672 -8.883 -6.531 1 91.31 103 PRO A N 1
ATOM 740 C CA . PRO A 1 103 ? 9.242 -8.672 -6.262 1 91.31 103 PRO A CA 1
ATOM 741 C C . PRO A 1 103 ? 8.93 -7.234 -5.852 1 91.31 103 PRO A C 1
ATOM 743 O O . PRO A 1 103 ? 7.926 -6.668 -6.293 1 91.31 103 PRO A O 1
ATOM 746 N N . ALA A 1 104 ? 9.773 -6.656 -5.031 1 95.31 104 ALA A N 1
ATOM 747 C CA . ALA A 1 104 ? 9.539 -5.281 -4.605 1 95.31 104 ALA A CA 1
ATOM 748 C C . ALA A 1 104 ? 9.562 -4.328 -5.793 1 95.31 104 ALA A C 1
ATOM 750 O O . ALA A 1 104 ? 8.75 -3.398 -5.867 1 95.31 104 ALA A O 1
ATOM 751 N N . ILE A 1 105 ? 10.453 -4.566 -6.711 1 94.69 105 ILE A N 1
ATOM 752 C CA . ILE A 1 105 ? 10.578 -3.707 -7.883 1 94.69 105 ILE A CA 1
ATOM 753 C C . ILE A 1 105 ? 9.344 -3.861 -8.773 1 94.69 105 ILE A C 1
ATOM 755 O O . ILE A 1 105 ? 8.734 -2.869 -9.172 1 94.69 105 ILE A O 1
ATOM 759 N N . VAL A 1 106 ? 8.906 -5.066 -9.031 1 95.25 106 VAL A N 1
ATOM 760 C CA . VAL A 1 106 ? 7.773 -5.309 -9.914 1 95.25 106 VAL A CA 1
ATOM 761 C C . VAL A 1 106 ? 6.5 -4.754 -9.281 1 95.25 106 VAL A C 1
ATOM 763 O O . VAL A 1 106 ? 5.684 -4.129 -9.961 1 95.25 106 VAL A O 1
ATOM 766 N N . ARG A 1 107 ? 6.328 -4.961 -7.98 1 96.44 107 ARG A N 1
ATOM 767 C CA . ARG A 1 107 ? 5.152 -4.461 -7.277 1 96.44 107 ARG A CA 1
ATOM 768 C C . ARG A 1 107 ? 5.121 -2.936 -7.273 1 96.44 107 ARG A C 1
ATOM 770 O O . ARG A 1 107 ? 4.059 -2.332 -7.43 1 96.44 107 ARG A O 1
ATOM 777 N N . GLY A 1 108 ? 6.273 -2.334 -7.09 1 96.81 108 GLY A N 1
ATOM 778 C CA . GLY A 1 108 ? 6.352 -0.889 -6.957 1 96.81 108 GLY A CA 1
ATOM 779 C C . GLY A 1 108 ? 6.207 -0.16 -8.281 1 96.81 108 GLY A C 1
ATOM 780 O O . GLY A 1 108 ? 5.992 1.054 -8.305 1 96.81 108 GLY A O 1
ATOM 781 N N . GLU A 1 109 ? 6.344 -0.824 -9.383 1 95.56 109 GLU A N 1
ATOM 782 C CA . GLU A 1 109 ? 6.273 -0.209 -10.703 1 95.56 109 GLU A CA 1
ATOM 783 C C . GLU A 1 109 ? 5.047 -0.692 -11.469 1 95.56 109 GLU A C 1
ATOM 785 O O . GLU A 1 109 ? 3.99 -0.054 -11.43 1 95.56 109 GLU A O 1
ATOM 790 N N . LEU A 1 110 ? 5.176 -1.91 -11.984 1 96.31 110 LEU A N 1
ATOM 791 C CA . LEU A 1 110 ? 4.191 -2.465 -12.906 1 96.31 110 LEU A CA 1
ATOM 792 C C . LEU A 1 110 ? 2.859 -2.703 -12.211 1 96.31 110 LEU A C 1
ATOM 794 O O . LEU A 1 110 ? 1.811 -2.275 -12.695 1 96.31 110 LEU A O 1
ATOM 798 N N . TYR A 1 111 ? 2.891 -3.369 -11.055 1 97.69 111 TYR A N 1
ATOM 799 C CA . TYR A 1 111 ? 1.661 -3.717 -10.352 1 97.69 111 TYR A CA 1
ATOM 800 C C . TYR A 1 111 ? 1.037 -2.488 -9.703 1 97.69 111 TYR A C 1
ATOM 802 O O . TYR A 1 111 ? -0.187 -2.334 -9.703 1 97.69 111 TYR A O 1
ATOM 810 N N . PHE A 1 112 ? 1.874 -1.627 -9.133 1 98.12 112 PHE A N 1
ATOM 811 C CA . PHE A 1 112 ? 1.414 -0.415 -8.469 1 98.12 112 PHE A CA 1
ATOM 812 C C . PHE A 1 112 ? 0.558 0.429 -9.398 1 98.12 112 PHE A C 1
ATOM 814 O O . PHE A 1 112 ? -0.57 0.791 -9.062 1 98.12 112 PHE A O 1
ATOM 821 N N . ARG A 1 113 ? 1.049 0.731 -10.602 1 96.94 113 ARG A N 1
ATOM 822 C CA . ARG A 1 113 ? 0.319 1.54 -11.578 1 96.94 113 ARG A CA 1
ATOM 823 C C . ARG A 1 113 ? -0.961 0.84 -12.023 1 96.94 113 ARG A C 1
ATOM 825 O O . ARG A 1 113 ? -1.991 1.487 -12.219 1 96.94 113 ARG A O 1
ATOM 832 N N . ALA A 1 114 ? -0.948 -0.437 -12.141 1 98.06 114 ALA A N 1
ATOM 833 C CA . ALA A 1 114 ? -2.123 -1.202 -12.555 1 98.06 114 ALA A CA 1
ATOM 834 C C . ALA A 1 114 ? -3.236 -1.094 -11.516 1 98.06 114 ALA A C 1
ATOM 836 O O . ALA A 1 114 ? -4.418 -1.025 -11.867 1 98.06 114 ALA A O 1
ATOM 837 N N . ALA A 1 115 ? -2.871 -1.08 -10.258 1 98.44 115 ALA A N 1
ATOM 838 C CA . ALA A 1 115 ? -3.832 -1.128 -9.164 1 98.44 115 ALA A CA 1
ATOM 839 C C . ALA A 1 115 ? -4.727 0.11 -9.156 1 98.44 115 ALA A C 1
ATOM 841 O O . ALA A 1 115 ? -5.84 0.078 -8.633 1 98.44 115 ALA A O 1
ATOM 842 N N . ALA A 1 116 ? -4.277 1.213 -9.789 1 97.38 116 ALA A N 1
ATOM 843 C CA . ALA A 1 116 ? -5.07 2.438 -9.883 1 97.38 116 ALA A CA 1
ATOM 844 C C . ALA A 1 116 ? -6.332 2.209 -10.711 1 97.38 116 ALA A C 1
ATOM 846 O O . ALA A 1 116 ? -7.27 3.012 -10.656 1 97.38 116 ALA A O 1
ATOM 847 N N . GLY A 1 117 ? -6.391 1.133 -11.43 1 97.94 117 GLY A N 1
ATOM 848 C CA . GLY A 1 117 ? -7.539 0.837 -12.273 1 97.94 117 GLY A CA 1
ATOM 849 C C . GLY A 1 117 ? -8.539 -0.092 -11.609 1 97.94 117 GLY A C 1
ATOM 850 O O . GLY A 1 117 ? -9.555 -0.457 -12.211 1 97.94 117 GLY A O 1
ATOM 851 N N . LEU A 1 118 ? -8.352 -0.468 -10.367 1 98.25 118 LEU A N 1
ATOM 852 C CA . LEU A 1 118 ? -9.156 -1.504 -9.734 1 98.25 118 LEU A CA 1
ATOM 853 C C . LEU A 1 118 ? -10.609 -1.062 -9.609 1 98.25 118 LEU A C 1
ATOM 855 O O . LEU A 1 118 ? -11.531 -1.853 -9.844 1 98.25 118 LEU A O 1
ATOM 859 N N . LEU A 1 119 ? -10.859 0.195 -9.219 1 98.19 119 LEU A N 1
ATOM 860 C CA . LEU A 1 119 ? -12.227 0.677 -9.133 1 98.19 119 LEU A CA 1
ATOM 861 C C . LEU A 1 119 ? -12.93 0.577 -10.484 1 98.19 119 LEU A C 1
ATOM 863 O O . LEU A 1 119 ? -14.07 0.118 -10.562 1 98.19 119 LEU A O 1
ATOM 867 N N . ASP A 1 120 ? -12.258 1.008 -11.523 1 97.69 120 ASP A N 1
ATOM 868 C CA . ASP A 1 120 ? -12.836 0.951 -12.867 1 97.69 120 ASP A CA 1
ATOM 869 C C . ASP A 1 120 ? -13.133 -0.489 -13.273 1 97.69 120 ASP A C 1
ATOM 871 O O . ASP A 1 120 ? -14.141 -0.755 -13.945 1 97.69 120 ASP A O 1
ATOM 875 N N . CYS A 1 121 ? -12.219 -1.345 -12.891 1 97.38 121 CYS A N 1
ATOM 876 C CA . CYS A 1 121 ? -12.445 -2.764 -13.133 1 97.38 121 CYS A CA 1
ATOM 877 C C . CYS A 1 121 ? -13.75 -3.229 -12.492 1 97.38 121 CYS A C 1
ATOM 879 O O . CYS A 1 121 ? -14.539 -3.93 -13.133 1 97.38 121 CYS A O 1
ATOM 881 N N . VAL A 1 122 ? -14.023 -2.842 -11.289 1 97.81 122 VAL A N 1
ATOM 882 C CA . VAL A 1 122 ? -15.203 -3.258 -10.531 1 97.81 122 VAL A CA 1
ATOM 883 C C . VAL A 1 122 ? -16.438 -2.572 -11.102 1 97.81 122 VAL A C 1
ATOM 885 O O . VAL A 1 122 ? -17.516 -3.188 -11.203 1 97.81 122 VAL A O 1
ATOM 888 N N . LEU A 1 123 ? -16.328 -1.356 -11.578 1 97.62 123 LEU A N 1
ATOM 889 C CA . LEU A 1 123 ? -17.469 -0.562 -12.055 1 97.62 123 LEU A CA 1
ATOM 890 C C . LEU A 1 123 ? -17.844 -0.95 -13.477 1 97.62 123 LEU A C 1
ATOM 892 O O . LEU A 1 123 ? -19.031 -0.995 -13.82 1 97.62 123 LEU A O 1
ATOM 896 N N . HIS A 1 124 ? -16.844 -1.223 -14.328 1 96.31 124 HIS A N 1
ATOM 897 C CA . HIS A 1 124 ? -17.109 -1.246 -15.758 1 96.31 124 HIS A CA 1
ATOM 898 C C . HIS A 1 124 ? -16.656 -2.564 -16.375 1 96.31 124 HIS A C 1
ATOM 900 O O . HIS A 1 124 ? -16.891 -2.805 -17.562 1 96.31 124 HIS A O 1
ATOM 906 N N . GLY A 1 125 ? -16.125 -3.389 -15.609 1 94.94 125 GLY A N 1
ATOM 907 C CA . GLY A 1 125 ? -15.602 -4.633 -16.156 1 94.94 125 GLY A CA 1
ATOM 908 C C . GLY A 1 125 ? -14.211 -4.496 -16.75 1 94.94 125 GLY A C 1
ATOM 909 O O . GLY A 1 125 ? -13.586 -3.436 -16.641 1 94.94 125 GLY A O 1
ATOM 910 N N . GLY A 1 126 ? -13.664 -5.613 -17.281 1 93.75 126 GLY A N 1
ATOM 911 C CA . GLY A 1 126 ? -12.281 -5.617 -17.734 1 93.75 126 GLY A CA 1
ATOM 912 C C . GLY A 1 126 ? -11.281 -5.781 -16.594 1 93.75 126 GLY A C 1
ATOM 913 O O . GLY A 1 126 ? -11.656 -6.168 -15.492 1 93.75 126 GLY A O 1
ATOM 914 N N . THR A 1 127 ? -9.977 -5.473 -16.906 1 95.88 127 THR A N 1
ATOM 915 C CA . THR A 1 127 ? -8.961 -5.605 -15.875 1 95.88 127 THR A CA 1
ATOM 916 C C . THR A 1 127 ? -8.469 -4.23 -15.422 1 95.88 127 THR A C 1
ATOM 918 O O . THR A 1 127 ? -8.547 -3.26 -16.172 1 95.88 127 THR A O 1
ATOM 921 N N . ALA A 1 128 ? -7.996 -4.223 -14.227 1 97.5 128 ALA A N 1
ATOM 922 C CA . ALA A 1 128 ? -7.375 -2.994 -13.734 1 97.5 128 ALA A CA 1
ATOM 923 C C . ALA A 1 128 ? -6.195 -2.586 -14.609 1 97.5 128 ALA A C 1
ATOM 925 O O . ALA A 1 128 ? -5.984 -1.398 -14.859 1 97.5 128 ALA A O 1
ATOM 926 N N . PHE A 1 129 ? -5.449 -3.527 -15.055 1 97.69 129 PHE A N 1
ATOM 927 C CA . PHE A 1 129 ? -4.289 -3.26 -15.906 1 97.69 129 PHE A CA 1
ATOM 928 C C . PHE A 1 129 ? -4.707 -2.561 -17.188 1 97.69 129 PHE A C 1
ATOM 930 O O . PHE A 1 129 ? -4.105 -1.558 -17.578 1 97.69 129 PHE A O 1
ATOM 937 N N . ASP A 1 130 ? -5.773 -3.045 -17.844 1 96.88 130 ASP A N 1
ATOM 938 C CA . ASP A 1 130 ? -6.266 -2.443 -19.078 1 96.88 130 ASP A CA 1
ATOM 939 C C . ASP A 1 130 ? -6.684 -0.992 -18.844 1 96.88 130 ASP A C 1
ATOM 941 O O . ASP A 1 130 ? -6.43 -0.128 -19.688 1 96.88 130 ASP A O 1
ATOM 945 N N . HIS A 1 131 ? -7.309 -0.798 -17.812 1 97.06 131 HIS A N 1
ATOM 946 C CA . HIS A 1 131 ? -7.789 0.547 -17.516 1 97.06 131 HIS A CA 1
ATOM 947 C C . HIS A 1 131 ? -6.625 1.499 -17.25 1 97.06 131 HIS A C 1
ATOM 949 O O . HIS A 1 131 ? -6.684 2.674 -17.625 1 97.06 131 HIS A O 1
ATOM 955 N N . ALA A 1 132 ? -5.562 1.011 -16.641 1 96.19 132 ALA A N 1
ATOM 956 C CA . ALA A 1 132 ? -4.438 1.855 -16.25 1 96.19 132 ALA A CA 1
ATOM 957 C C . ALA A 1 132 ? -3.471 2.059 -17.406 1 96.19 132 ALA A C 1
ATOM 959 O O . ALA A 1 132 ? -2.908 3.145 -17.578 1 96.19 132 ALA A O 1
ATOM 960 N N . TYR A 1 133 ? -3.256 1.012 -18.188 1 96.44 133 TYR A N 1
ATOM 961 C CA . TYR A 1 133 ? -2.197 1.037 -19.203 1 96.44 133 TYR A CA 1
ATOM 962 C C . TYR A 1 133 ? -2.777 1.178 -20.594 1 96.44 133 TYR A C 1
ATOM 964 O O . TYR A 1 133 ? -2.059 1.506 -21.547 1 96.44 133 TYR A O 1
ATOM 972 N N . GLY A 1 134 ? -4.062 0.871 -20.797 1 96.31 134 GLY A N 1
ATOM 973 C CA . GLY A 1 134 ? -4.703 0.981 -22.094 1 96.31 134 GLY A CA 1
ATOM 974 C C . GLY A 1 134 ? -4.398 -0.188 -23.016 1 96.31 134 GLY A C 1
ATOM 975 O O . GLY A 1 134 ? -4.59 -0.097 -24.234 1 96.31 134 GLY A O 1
ATOM 976 N N . THR A 1 135 ? -3.783 -1.244 -22.5 1 94.88 135 THR A N 1
ATOM 977 C CA . THR A 1 135 ? -3.461 -2.465 -23.234 1 94.88 135 THR A CA 1
ATOM 978 C C . THR A 1 135 ? -3.5 -3.676 -22.312 1 94.88 135 THR A C 1
ATOM 980 O O . THR A 1 135 ? -3.674 -3.531 -21.094 1 94.88 135 THR A O 1
ATOM 983 N N . ARG A 1 136 ? -3.412 -4.836 -23.016 1 92.44 136 ARG A N 1
ATOM 984 C CA . ARG A 1 136 ? -3.432 -6.078 -22.25 1 92.44 136 ARG A CA 1
ATOM 985 C C . ARG A 1 136 ? -2.062 -6.371 -21.641 1 92.44 136 ARG A C 1
ATOM 987 O O . ARG A 1 136 ? -1.034 -6.008 -22.219 1 92.44 136 ARG A O 1
ATOM 994 N N . PHE A 1 137 ? -1.963 -7.055 -20.469 1 93.62 137 PHE A N 1
ATOM 995 C CA . PHE A 1 137 ? -0.791 -7.27 -19.625 1 93.62 137 PHE A CA 1
ATOM 996 C C . PHE A 1 137 ? 0.35 -7.879 -20.438 1 93.62 137 PHE A C 1
ATOM 998 O O . PHE A 1 137 ? 1.424 -7.281 -20.547 1 93.62 137 PHE A O 1
ATOM 1005 N N . PHE A 1 138 ? 0.128 -8.984 -21.031 1 86.38 138 PHE A N 1
ATOM 1006 C CA . PHE A 1 138 ? 1.206 -9.68 -21.719 1 86.38 138 PHE A CA 1
ATOM 1007 C C . PHE A 1 138 ? 1.599 -8.93 -22.984 1 86.38 138 PHE A C 1
ATOM 1009 O O . PHE A 1 138 ? 2.766 -8.938 -23.391 1 86.38 138 PHE A O 1
ATOM 1016 N N . THR A 1 139 ? 0.659 -8.281 -23.625 1 90.88 139 THR A N 1
ATOM 1017 C CA . THR A 1 139 ? 0.982 -7.418 -24.766 1 90.88 139 THR A CA 1
ATOM 1018 C C . THR A 1 139 ? 1.938 -6.305 -24.344 1 90.88 139 THR A C 1
ATOM 1020 O O . THR A 1 139 ? 2.908 -6.012 -25.047 1 90.88 139 THR A O 1
ATOM 1023 N N . TYR A 1 140 ? 1.636 -5.742 -23.234 1 94.12 140 TYR A N 1
ATOM 1024 C CA . TYR A 1 140 ? 2.51 -4.703 -22.703 1 94.12 140 TYR A CA 1
ATOM 1025 C C . TYR A 1 140 ? 3.912 -5.242 -22.453 1 94.12 140 TYR A C 1
ATOM 1027 O O . TYR A 1 140 ? 4.902 -4.594 -22.797 1 94.12 140 TYR A O 1
ATOM 1035 N N . LEU A 1 141 ? 4.055 -6.402 -21.781 1 89.81 141 LEU A N 1
ATOM 1036 C CA . LEU A 1 141 ? 5.352 -7 -21.484 1 89.81 141 LEU A CA 1
ATOM 1037 C C . LEU A 1 141 ? 6.121 -7.285 -22.781 1 89.81 141 LEU A C 1
ATOM 1039 O O . LEU A 1 141 ? 7.336 -7.098 -22.828 1 89.81 141 LEU A O 1
ATOM 1043 N N . ASP A 1 142 ? 5.441 -7.68 -23.781 1 87 142 ASP A N 1
ATOM 1044 C CA . ASP A 1 142 ? 6.07 -7.941 -25.062 1 87 142 ASP A CA 1
ATOM 1045 C C . ASP A 1 142 ? 6.66 -6.66 -25.656 1 87 142 ASP A C 1
ATOM 1047 O O . ASP A 1 142 ? 7.695 -6.699 -26.328 1 87 142 ASP A O 1
ATOM 1051 N N . GLU A 1 143 ? 6.031 -5.59 -25.438 1 92.81 143 GLU A N 1
ATOM 1052 C CA . GLU A 1 143 ? 6.414 -4.312 -26.016 1 92.81 143 GLU A CA 1
ATOM 1053 C C . GLU A 1 143 ? 7.449 -3.596 -25.156 1 92.81 143 GLU A C 1
ATOM 1055 O O . GLU A 1 143 ? 8.078 -2.637 -25.609 1 92.81 143 GLU A O 1
ATOM 1060 N N . HIS A 1 144 ? 7.641 -4.105 -23.984 1 93 144 HIS A N 1
ATOM 1061 C CA . HIS A 1 144 ? 8.562 -3.479 -23.047 1 93 144 HIS A CA 1
ATOM 1062 C C . HIS A 1 144 ? 9.531 -4.5 -22.469 1 93 144 HIS A C 1
ATOM 1064 O O . HIS A 1 144 ? 9.375 -4.922 -21.312 1 93 144 HIS A O 1
ATOM 1070 N N . PRO A 1 145 ? 10.578 -4.801 -23.094 1 87.38 145 PRO A N 1
ATOM 1071 C CA . PRO A 1 145 ? 11.469 -5.902 -22.734 1 87.38 145 PRO A CA 1
ATOM 1072 C C . PRO A 1 145 ? 12.109 -5.73 -21.359 1 87.38 145 PRO A C 1
ATOM 1074 O O . PRO A 1 145 ? 12.312 -6.715 -20.641 1 87.38 145 PRO A O 1
ATOM 1077 N N . ASP A 1 146 ? 12.391 -4.445 -21 1 86.69 146 ASP A N 1
ATOM 1078 C CA . ASP A 1 146 ? 12.992 -4.219 -19.688 1 86.69 146 ASP A CA 1
ATOM 1079 C C . ASP A 1 146 ? 12.023 -4.574 -18.562 1 86.69 146 ASP A C 1
ATOM 1081 O O . ASP A 1 146 ? 12.406 -5.191 -17.578 1 86.69 146 ASP A O 1
ATOM 1085 N N . THR A 1 147 ? 10.844 -4.184 -18.797 1 89.31 147 THR A N 1
ATOM 1086 C CA . THR A 1 147 ? 9.805 -4.516 -17.828 1 89.31 147 THR A CA 1
ATOM 1087 C C . THR A 1 147 ? 9.57 -6.023 -17.781 1 89.31 147 THR A C 1
ATOM 1089 O O . THR A 1 147 ? 9.383 -6.598 -16.719 1 89.31 147 THR A O 1
ATOM 1092 N N . ALA A 1 148 ? 9.562 -6.609 -18.922 1 84.94 148 ALA A N 1
ATOM 1093 C CA . ALA A 1 148 ? 9.367 -8.055 -19.031 1 84.94 148 ALA A CA 1
ATOM 1094 C C . ALA A 1 148 ? 10.469 -8.812 -18.297 1 84.94 148 ALA A C 1
ATOM 1096 O O . ALA A 1 148 ? 10.203 -9.805 -17.609 1 84.94 148 ALA A O 1
ATOM 1097 N N . ALA A 1 149 ? 11.648 -8.336 -18.406 1 81.19 149 ALA A N 1
ATOM 1098 C CA . ALA A 1 149 ? 12.789 -8.969 -17.75 1 81.19 149 ALA A CA 1
ATOM 1099 C C . ALA A 1 149 ? 12.656 -8.898 -16.234 1 81.19 149 ALA A C 1
ATOM 1101 O O . ALA A 1 149 ? 12.914 -9.883 -15.531 1 81.19 149 ALA A O 1
ATOM 1102 N N . ALA A 1 150 ? 12.266 -7.711 -15.789 1 81.75 150 ALA A N 1
ATOM 1103 C CA . ALA A 1 150 ? 12.078 -7.539 -14.352 1 81.75 150 ALA A CA 1
ATOM 1104 C C . ALA A 1 150 ? 10.977 -8.453 -13.828 1 81.75 150 ALA A C 1
ATOM 1106 O O . ALA A 1 150 ? 11.109 -9.047 -12.75 1 81.75 150 ALA A O 1
ATOM 1107 N N . PHE A 1 151 ? 9.953 -8.555 -14.547 1 87.5 151 PHE A N 1
ATOM 1108 C CA . PHE A 1 151 ? 8.844 -9.43 -14.188 1 87.5 151 PHE A CA 1
ATOM 1109 C C . PHE A 1 151 ? 9.297 -10.883 -14.156 1 87.5 151 PHE A C 1
ATOM 1111 O O . PHE A 1 151 ? 9.023 -11.602 -13.188 1 87.5 151 PHE A O 1
ATOM 1118 N N . GLN A 1 152 ? 9.961 -11.297 -15.117 1 79.25 152 GLN A N 1
ATOM 1119 C CA . GLN A 1 152 ? 10.445 -12.672 -15.211 1 79.25 152 GLN A CA 1
ATOM 1120 C C . GLN A 1 152 ? 11.406 -12.992 -14.07 1 79.25 152 GLN A C 1
ATOM 1122 O O . GLN A 1 152 ? 11.398 -14.109 -13.547 1 79.25 152 GLN A O 1
ATOM 1127 N N . ASP A 1 153 ? 12.219 -12 -13.742 1 78.62 153 ASP A N 1
ATOM 1128 C CA . ASP A 1 153 ? 13.125 -12.18 -12.617 1 78.62 153 ASP A CA 1
ATOM 1129 C C . ASP A 1 153 ? 12.352 -12.414 -11.32 1 78.62 153 ASP A C 1
ATOM 1131 O O . ASP A 1 153 ? 12.719 -13.281 -10.516 1 78.62 153 ASP A O 1
ATOM 1135 N N . SER A 1 154 ? 11.359 -11.672 -11.188 1 84.12 154 SER A N 1
ATOM 1136 C CA . SER A 1 154 ? 10.531 -11.82 -10 1 84.12 154 SER A CA 1
ATOM 1137 C C . SER A 1 154 ? 9.852 -13.188 -9.969 1 84.12 154 SER A C 1
ATOM 1139 O O . SER A 1 154 ? 9.75 -13.812 -8.914 1 84.12 154 SER A O 1
ATOM 1141 N N . MET A 1 155 ? 9.383 -13.656 -11.094 1 83.19 155 MET A N 1
ATOM 1142 C CA . MET A 1 155 ? 8.742 -14.961 -11.188 1 83.19 155 MET A CA 1
ATOM 1143 C C . MET A 1 155 ? 9.742 -16.078 -10.891 1 83.19 155 MET A C 1
ATOM 1145 O O . MET A 1 155 ? 9.406 -17.062 -10.219 1 83.19 155 MET A O 1
ATOM 1149 N N . ALA A 1 156 ? 10.938 -15.891 -11.438 1 77.31 156 ALA A N 1
ATOM 1150 C CA . ALA A 1 156 ? 11.977 -16.891 -11.227 1 77.31 156 ALA A CA 1
ATOM 1151 C C . ALA A 1 156 ? 12.328 -17.016 -9.742 1 77.31 156 ALA A C 1
ATOM 1153 O O . ALA A 1 156 ? 12.531 -18.125 -9.242 1 77.31 156 ALA A O 1
ATOM 1154 N N . TRP A 1 157 ? 12.398 -15.93 -9.117 1 76.81 157 TRP A N 1
ATOM 1155 C CA . TRP A 1 157 ? 12.68 -15.93 -7.691 1 76.81 157 TRP A CA 1
ATOM 1156 C C . TRP A 1 157 ? 11.578 -16.641 -6.914 1 76.81 157 TRP A C 1
ATOM 1158 O O . TRP A 1 157 ? 11.859 -17.438 -6.016 1 76.81 157 TRP A O 1
ATOM 1168 N N . ARG A 1 158 ? 10.438 -16.391 -7.258 1 82.88 158 ARG A N 1
ATOM 1169 C CA . ARG A 1 158 ? 9.32 -17.078 -6.605 1 82.88 158 ARG A CA 1
ATOM 1170 C C . ARG A 1 158 ? 9.383 -18.578 -6.836 1 82.88 158 ARG A C 1
ATOM 1172 O O . ARG A 1 158 ? 9.188 -19.359 -5.906 1 82.88 158 ARG A O 1
ATOM 1179 N N . ALA A 1 159 ? 9.641 -18.922 -8.047 1 84.5 159 ALA A N 1
ATOM 1180 C CA . ALA A 1 159 ? 9.703 -20.344 -8.414 1 84.5 159 ALA A CA 1
ATOM 1181 C C . ALA A 1 159 ? 10.797 -21.062 -7.629 1 84.5 159 ALA A C 1
ATOM 1183 O O . ALA A 1 159 ? 10.617 -22.203 -7.199 1 84.5 159 ALA A O 1
ATOM 1184 N N . GLU A 1 160 ? 11.891 -20.406 -7.441 1 81.88 160 GLU A N 1
ATOM 1185 C CA . GLU A 1 160 ? 13.016 -20.984 -6.711 1 81.88 160 GLU A CA 1
ATOM 1186 C C . GLU A 1 160 ? 12.641 -21.25 -5.254 1 81.88 160 GLU A C 1
ATOM 1188 O O . GLU A 1 160 ? 13.023 -22.281 -4.691 1 81.88 160 GLU A O 1
ATOM 1193 N N . ARG A 1 161 ? 11.914 -20.375 -4.758 1 79.62 161 ARG A N 1
ATOM 1194 C CA . ARG A 1 161 ? 11.5 -20.516 -3.363 1 79.62 161 ARG A CA 1
ATOM 1195 C C . ARG A 1 161 ? 10.469 -21.625 -3.207 1 79.62 161 ARG A C 1
ATOM 1197 O O . ARG A 1 161 ? 10.422 -22.297 -2.174 1 79.62 161 ARG A O 1
ATOM 1204 N N . GLU A 1 162 ? 9.797 -21.922 -4.254 1 88.44 162 GLU A N 1
ATOM 1205 C CA . GLU A 1 162 ? 8.664 -22.828 -4.184 1 88.44 162 GLU A CA 1
ATOM 1206 C C . GLU A 1 162 ? 9.062 -24.234 -4.629 1 88.44 162 GLU A C 1
ATOM 1208 O O . GLU A 1 162 ? 8.492 -25.234 -4.176 1 88.44 162 GLU A O 1
ATOM 1213 N N . ALA A 1 163 ? 10.062 -24.312 -5.477 1 92.38 163 ALA A N 1
ATOM 1214 C CA . ALA A 1 163 ? 10.391 -25.547 -6.176 1 92.38 163 ALA A CA 1
ATOM 1215 C C . ALA A 1 163 ? 10.719 -26.672 -5.188 1 92.38 163 ALA A C 1
ATOM 1217 O O . ALA A 1 163 ? 10.18 -27.766 -5.289 1 92.38 163 ALA A O 1
ATOM 1218 N N . ASP A 1 164 ? 11.477 -26.344 -4.199 1 89.88 164 ASP A N 1
ATOM 1219 C CA . ASP A 1 164 ? 11.875 -27.375 -3.234 1 89.88 164 ASP A CA 1
ATOM 1220 C C . ASP A 1 164 ? 10.68 -27.844 -2.418 1 89.88 164 ASP A C 1
ATOM 1222 O O . ASP A 1 164 ? 10.609 -29.016 -2.037 1 89.88 164 ASP A O 1
ATOM 1226 N N . HIS A 1 165 ? 9.789 -26.953 -2.139 1 92.69 165 HIS A N 1
ATOM 1227 C CA . HIS A 1 165 ? 8.594 -27.328 -1.389 1 92.69 165 HIS A CA 1
ATOM 1228 C C . HIS A 1 165 ? 7.699 -28.25 -2.203 1 92.69 165 HIS A C 1
ATOM 1230 O O . HIS A 1 165 ? 7.082 -29.172 -1.653 1 92.69 165 HIS A O 1
ATOM 1236 N N . VAL A 1 166 ? 7.656 -28.047 -3.477 1 96 166 VAL A N 1
ATOM 1237 C CA . VAL A 1 166 ? 6.836 -28.859 -4.355 1 96 166 VAL A CA 1
ATOM 1238 C C . VAL A 1 166 ? 7.43 -30.266 -4.453 1 96 166 VAL A C 1
ATOM 1240 O O . VAL A 1 166 ? 6.715 -31.266 -4.305 1 96 166 VAL A O 1
ATOM 1243 N N . VAL A 1 167 ? 8.734 -30.328 -4.641 1 96.19 167 VAL A N 1
ATOM 1244 C CA . VAL A 1 167 ? 9.422 -31.609 -4.781 1 96.19 167 VAL A CA 1
ATOM 1245 C C . VAL A 1 167 ? 9.336 -32.406 -3.475 1 96.19 167 VAL A C 1
ATOM 1247 O O . VAL A 1 167 ? 9.227 -33.625 -3.488 1 96.19 167 VAL A O 1
ATOM 1250 N N . ALA A 1 168 ? 9.289 -31.688 -2.377 1 94.81 168 ALA A N 1
ATOM 1251 C CA . ALA A 1 168 ? 9.195 -32.312 -1.069 1 94.81 168 ALA A CA 1
ATOM 1252 C C . ALA A 1 168 ? 7.785 -32.844 -0.81 1 94.81 168 ALA A C 1
ATOM 1254 O O . ALA A 1 168 ? 7.598 -33.812 -0.084 1 94.81 168 ALA A O 1
ATOM 1255 N N . ALA A 1 169 ? 6.84 -32.25 -1.389 1 95.81 169 ALA A N 1
ATOM 1256 C CA . ALA A 1 169 ? 5.441 -32.531 -1.071 1 95.81 169 ALA A CA 1
ATOM 1257 C C . ALA A 1 169 ? 4.91 -33.688 -1.92 1 95.81 169 ALA A C 1
ATOM 1259 O O . ALA A 1 169 ? 3.965 -34.375 -1.525 1 95.81 169 ALA A O 1
ATOM 1260 N N . TYR A 1 170 ? 5.457 -33.906 -3.053 1 96.69 170 TYR A N 1
ATOM 1261 C CA . TYR A 1 170 ? 4.953 -34.906 -3.98 1 96.69 170 TYR A CA 1
ATOM 1262 C C . TYR A 1 170 ? 6.039 -35.938 -4.328 1 96.69 170 TYR A C 1
ATOM 1264 O O . TYR A 1 170 ? 7.203 -35.562 -4.516 1 96.69 170 TYR A O 1
ATOM 1272 N N . ASP A 1 171 ? 5.688 -37.188 -4.488 1 96.38 171 ASP A N 1
ATOM 1273 C CA . ASP A 1 171 ? 6.625 -38.25 -4.848 1 96.38 171 ASP A CA 1
ATOM 1274 C C . ASP A 1 171 ? 6.77 -38.375 -6.363 1 96.38 171 ASP A C 1
ATOM 1276 O O . ASP A 1 171 ? 6.043 -39.125 -7.004 1 96.38 171 ASP A O 1
ATOM 1280 N N . PHE A 1 172 ? 7.832 -37.781 -6.895 1 97.19 172 PHE A N 1
ATOM 1281 C CA . PHE A 1 172 ? 8.055 -37.75 -8.336 1 97.19 172 PHE A CA 1
ATOM 1282 C C . PHE A 1 172 ? 8.727 -39.031 -8.812 1 97.19 172 PHE A C 1
ATOM 1284 O O . PHE A 1 172 ? 8.945 -39.219 -10.008 1 97.19 172 PHE A O 1
ATOM 1291 N N . ALA A 1 173 ? 8.992 -39.938 -7.984 1 96.12 173 ALA A N 1
ATOM 1292 C CA . ALA A 1 173 ? 9.664 -41.156 -8.352 1 96.12 173 ALA A CA 1
ATOM 1293 C C . ALA A 1 173 ? 8.82 -42 -9.328 1 96.12 173 ALA A C 1
ATOM 1295 O O . ALA A 1 173 ? 9.359 -42.781 -10.117 1 96.12 173 ALA A O 1
ATOM 1296 N N . VAL A 1 174 ? 7.602 -41.781 -9.328 1 95 174 VAL A N 1
ATOM 1297 C CA . VAL A 1 174 ? 6.684 -42.531 -10.164 1 95 174 VAL A CA 1
ATOM 1298 C C . VAL A 1 174 ? 6.707 -42 -11.594 1 95 174 VAL A C 1
ATOM 1300 O O . VAL A 1 174 ? 6.242 -42.656 -12.523 1 95 174 VAL A O 1
ATOM 1303 N N . VAL A 1 175 ? 7.266 -40.875 -11.82 1 97.31 175 VAL A N 1
ATOM 1304 C CA . VAL A 1 175 ? 7.262 -40.188 -13.109 1 97.31 175 VAL A CA 1
ATOM 1305 C C . VAL A 1 175 ? 8.375 -40.719 -13.992 1 97.31 175 VAL A C 1
ATOM 1307 O O . VAL A 1 175 ? 9.484 -40.969 -13.516 1 97.31 175 VAL A O 1
ATOM 1310 N N . ARG A 1 176 ? 8.102 -41 -15.266 1 97.44 176 ARG A N 1
ATOM 1311 C CA . ARG A 1 176 ? 9.094 -41.438 -16.234 1 97.44 176 ARG A CA 1
ATOM 1312 C C . ARG A 1 176 ? 9.359 -40.375 -17.297 1 97.44 176 ARG A C 1
ATOM 1314 O O . ARG A 1 176 ? 10.484 -39.875 -17.422 1 97.44 176 ARG A O 1
ATOM 1321 N N . ARG A 1 177 ? 8.359 -39.969 -18.016 1 98.25 177 ARG A N 1
ATOM 1322 C CA . ARG A 1 177 ? 8.422 -38.875 -18.984 1 98.25 177 ARG A CA 1
ATOM 1323 C C . ARG A 1 177 ? 7.48 -37.75 -18.594 1 98.25 177 ARG A C 1
ATOM 1325 O O . ARG A 1 177 ? 6.273 -37.969 -18.469 1 98.25 177 ARG A O 1
ATOM 1332 N N . LEU A 1 178 ? 8.062 -36.594 -18.422 1 98.62 178 LEU A N 1
ATOM 1333 C CA . LEU A 1 178 ? 7.34 -35.406 -17.906 1 98.62 178 LEU A CA 1
ATOM 1334 C C . LEU A 1 178 ? 7.27 -34.312 -18.969 1 98.62 178 LEU A C 1
ATOM 1336 O O . LEU A 1 178 ? 8.289 -33.938 -19.547 1 98.62 178 LEU A O 1
ATOM 1340 N N . VAL A 1 179 ? 6.074 -33.844 -19.266 1 98.81 179 VAL A N 1
ATOM 1341 C CA . VAL A 1 179 ? 5.922 -32.656 -20.062 1 98.81 179 VAL A CA 1
ATOM 1342 C C . VAL A 1 179 ? 5.566 -31.469 -19.172 1 98.81 179 VAL A C 1
ATOM 1344 O O . VAL A 1 179 ? 4.504 -31.453 -18.547 1 98.81 179 VAL A O 1
ATOM 1347 N N . ASP A 1 180 ? 6.457 -30.531 -19.078 1 98.62 180 ASP A N 1
ATOM 1348 C CA . ASP A 1 180 ? 6.234 -29.266 -18.375 1 98.62 180 ASP A CA 1
ATOM 1349 C C . ASP A 1 180 ? 5.59 -28.234 -19.297 1 98.62 180 ASP A C 1
ATOM 1351 O O . ASP A 1 180 ? 6.285 -27.547 -20.047 1 98.62 180 ASP A O 1
ATOM 1355 N N . VAL A 1 181 ? 4.289 -28.094 -19.188 1 98.25 181 VAL A N 1
ATOM 1356 C CA . VAL A 1 181 ? 3.502 -27.234 -20.062 1 98.25 181 VAL A CA 1
ATOM 1357 C C . VAL A 1 181 ? 3.52 -25.797 -19.5 1 98.25 181 VAL A C 1
ATOM 1359 O O . VAL A 1 181 ? 3.027 -25.547 -18.406 1 98.25 181 VAL A O 1
ATOM 1362 N N . GLY A 1 182 ? 4.023 -24.875 -20.297 1 95.31 182 GLY A N 1
ATOM 1363 C CA . GLY A 1 182 ? 4.25 -23.531 -19.781 1 95.31 182 GLY A CA 1
ATOM 1364 C C . GLY A 1 182 ? 5.32 -23.484 -18.703 1 95.31 182 GLY A C 1
ATOM 1365 O O . GLY A 1 182 ? 5.113 -22.891 -17.641 1 95.31 182 GLY A O 1
ATOM 1366 N N . GLY A 1 183 ? 6.402 -24.078 -18.938 1 94.38 183 GLY A N 1
ATOM 1367 C CA . GLY A 1 183 ? 7.395 -24.359 -17.906 1 94.38 183 GLY A CA 1
ATOM 1368 C C . GLY A 1 183 ? 8.258 -23.172 -17.562 1 94.38 183 GLY A C 1
ATOM 1369 O O . GLY A 1 183 ? 9.016 -23.203 -16.594 1 94.38 183 GLY A O 1
ATOM 1370 N N . GLY A 1 184 ? 8.156 -22.125 -18.359 1 91 184 GLY A N 1
ATOM 1371 C CA . GLY A 1 184 ? 8.93 -20.922 -18.078 1 91 184 GLY A CA 1
ATOM 1372 C C . GLY A 1 184 ? 10.43 -21.156 -18.156 1 91 184 GLY A C 1
ATOM 1373 O O . GLY A 1 184 ? 10.914 -21.844 -19.047 1 91 184 GLY A O 1
ATOM 1374 N N . ARG A 1 185 ? 11.203 -20.609 -17.219 1 89.06 185 ARG A N 1
ATOM 1375 C CA . ARG A 1 185 ? 12.664 -20.719 -17.25 1 89.06 185 ARG A CA 1
ATOM 1376 C C . ARG A 1 185 ? 13.117 -22.078 -16.734 1 89.06 185 ARG A C 1
ATOM 1378 O O . ARG A 1 185 ? 14.32 -22.312 -16.594 1 89.06 185 ARG A O 1
ATOM 1385 N N . GLY A 1 186 ? 12.18 -22.859 -16.375 1 94.31 186 GLY A N 1
ATOM 1386 C CA . GLY A 1 186 ? 12.484 -24.25 -16.062 1 94.31 186 GLY A CA 1
ATOM 1387 C C . GLY A 1 186 ? 12.953 -24.453 -14.641 1 94.31 186 GLY A C 1
ATOM 1388 O O . GLY A 1 186 ? 13.641 -25.438 -14.344 1 94.31 186 GLY A O 1
ATOM 1389 N N . VAL A 1 187 ? 12.562 -23.578 -13.758 1 93.25 187 VAL A N 1
ATOM 1390 C CA . VAL A 1 187 ? 13.062 -23.641 -12.391 1 93.25 187 VAL A CA 1
ATOM 1391 C C . VAL A 1 187 ? 12.523 -24.891 -11.703 1 93.25 187 VAL A C 1
ATOM 1393 O O . VAL A 1 187 ? 13.297 -25.688 -11.156 1 93.25 187 VAL A O 1
ATOM 1396 N N . LEU A 1 188 ? 11.258 -25.094 -11.719 1 95.31 188 LEU A N 1
ATOM 1397 C CA . LEU A 1 188 ? 10.68 -26.281 -11.07 1 95.31 188 LEU A CA 1
ATOM 1398 C C . LEU A 1 188 ? 11.109 -27.547 -11.781 1 95.31 188 LEU A C 1
ATOM 1400 O O . LEU A 1 188 ? 11.406 -28.562 -11.133 1 95.31 188 LEU A O 1
ATOM 1404 N N . LEU A 1 189 ? 11.133 -27.5 -13.078 1 97 189 LEU A N 1
ATOM 1405 C CA . LEU A 1 189 ? 11.562 -28.672 -13.844 1 97 189 LEU A CA 1
ATOM 1406 C C . LEU A 1 189 ? 12.977 -29.094 -13.445 1 97 189 LEU A C 1
ATOM 1408 O O . LEU A 1 189 ? 13.242 -30.281 -13.266 1 97 189 LEU A O 1
ATOM 1412 N N . ALA A 1 190 ? 13.852 -28.125 -13.344 1 96.62 190 ALA A N 1
ATOM 1413 C CA . ALA A 1 190 ? 15.227 -28.406 -12.93 1 96.62 190 ALA A CA 1
ATOM 1414 C C . ALA A 1 190 ? 15.25 -29.094 -11.57 1 96.62 190 ALA A C 1
ATOM 1416 O O . ALA A 1 190 ? 16.016 -30.031 -11.352 1 96.62 190 ALA A O 1
ATOM 1417 N N . ALA A 1 191 ? 14.469 -28.609 -10.648 1 96.19 191 ALA A N 1
ATOM 1418 C CA . ALA A 1 191 ? 14.406 -29.203 -9.312 1 96.19 191 ALA A CA 1
ATOM 1419 C C . ALA A 1 191 ? 13.93 -30.656 -9.375 1 96.19 191 ALA A C 1
ATOM 1421 O O . ALA A 1 191 ? 14.461 -31.516 -8.68 1 96.19 191 ALA A O 1
ATOM 1422 N N . VAL A 1 192 ? 12.953 -30.953 -10.188 1 97.38 192 VAL A N 1
ATOM 1423 C CA . VAL A 1 192 ? 12.43 -32.312 -10.344 1 97.38 192 VAL A CA 1
ATOM 1424 C C . VAL A 1 192 ? 13.5 -33.219 -10.938 1 97.38 192 VAL A C 1
ATOM 1426 O O . VAL A 1 192 ? 13.742 -34.312 -10.438 1 97.38 192 VAL A O 1
ATOM 1429 N N . LEU A 1 193 ? 14.141 -32.719 -12.008 1 97.81 193 LEU A N 1
ATOM 1430 C CA . LEU A 1 193 ? 15.156 -33.531 -12.688 1 97.81 193 LEU A CA 1
ATOM 1431 C C . LEU A 1 193 ? 16.328 -33.812 -11.766 1 97.81 193 LEU A C 1
ATOM 1433 O O . LEU A 1 193 ? 16.953 -34.875 -11.852 1 97.81 193 LEU A O 1
ATOM 1437 N N . ARG A 1 194 ? 16.672 -32.875 -10.891 1 96.31 194 ARG A N 1
ATOM 1438 C CA . ARG A 1 194 ? 17.734 -33.094 -9.914 1 96.31 194 ARG A CA 1
ATOM 1439 C C . ARG A 1 194 ? 17.328 -34.156 -8.891 1 96.31 194 ARG A C 1
ATOM 1441 O O . ARG A 1 194 ? 18.141 -34.969 -8.484 1 96.31 194 ARG A O 1
ATOM 1448 N N . ALA A 1 195 ? 16.141 -34.125 -8.531 1 96 195 ALA A N 1
ATOM 1449 C CA . ALA A 1 195 ? 15.656 -35 -7.461 1 96 195 ALA A CA 1
ATOM 1450 C C . ALA A 1 195 ? 15.445 -36.438 -7.961 1 96 195 ALA A C 1
ATOM 1452 O O . ALA A 1 195 ? 15.547 -37.375 -7.191 1 96 195 ALA A O 1
ATOM 1453 N N . VAL A 1 196 ? 15.117 -36.562 -9.234 1 97.38 196 VAL A N 1
ATOM 1454 C CA . VAL A 1 196 ? 14.773 -37.906 -9.758 1 97.38 196 VAL A CA 1
ATOM 1455 C C . VAL A 1 196 ? 15.555 -38.156 -11.039 1 97.38 196 VAL A C 1
ATOM 1457 O O . VAL A 1 196 ? 15.031 -38 -12.141 1 97.38 196 VAL A O 1
ATOM 1460 N N . PRO A 1 197 ? 16.594 -38.844 -11.023 1 96.56 197 PRO A N 1
ATOM 1461 C CA . PRO A 1 197 ? 17.562 -38.938 -12.117 1 96.56 197 PRO A CA 1
ATOM 1462 C C . PRO A 1 197 ? 17.031 -39.719 -13.312 1 96.56 197 PRO A C 1
ATOM 1464 O O . PRO A 1 197 ? 17.516 -39.531 -14.43 1 96.56 197 PRO A O 1
ATOM 1467 N N . HIS A 1 198 ? 16.109 -40.469 -13.109 1 97.19 198 HIS A N 1
ATOM 1468 C CA . HIS A 1 198 ? 15.672 -41.312 -14.219 1 97.19 198 HIS A CA 1
ATOM 1469 C C . HIS A 1 198 ? 14.641 -40.594 -15.078 1 97.19 198 HIS A C 1
ATOM 1471 O O . HIS A 1 198 ? 14.32 -41.031 -16.188 1 97.19 198 HIS A O 1
ATOM 1477 N N . VAL A 1 199 ? 14.086 -39.5 -14.703 1 97.62 199 VAL A N 1
ATOM 1478 C CA . VAL A 1 199 ? 13.023 -38.781 -15.398 1 97.62 199 VAL A CA 1
ATOM 1479 C C . VAL A 1 199 ? 13.594 -38.094 -16.625 1 97.62 199 VAL A C 1
ATOM 1481 O O . VAL A 1 199 ? 14.664 -37.469 -16.562 1 97.62 199 VAL A O 1
ATOM 1484 N N . SER A 1 200 ? 12.93 -38.25 -17.781 1 98.12 200 SER A N 1
ATOM 1485 C CA . SER A 1 200 ? 13.141 -37.406 -18.953 1 98.12 200 SER A CA 1
ATOM 1486 C C . SER A 1 200 ? 12.016 -36.406 -19.109 1 98.12 200 SER A C 1
ATOM 1488 O O . SER A 1 200 ? 10.883 -36.656 -18.688 1 98.12 200 SER A O 1
ATOM 1490 N N . ALA A 1 201 ? 12.383 -35.281 -19.719 1 98.56 201 ALA A N 1
ATOM 1491 C CA . ALA A 1 201 ? 11.359 -34.25 -19.719 1 98.56 201 ALA A CA 1
ATOM 1492 C C . ALA A 1 201 ? 11.281 -33.562 -21.078 1 98.56 201 ALA A C 1
ATOM 1494 O O . ALA A 1 201 ? 12.188 -33.688 -21.906 1 98.56 201 ALA A O 1
ATOM 1495 N N . VAL A 1 202 ? 10.172 -32.938 -21.312 1 98.62 202 VAL A N 1
ATOM 1496 C CA . VAL A 1 202 ? 9.938 -31.953 -22.375 1 98.62 202 VAL A CA 1
ATOM 1497 C C . VAL A 1 202 ? 9.422 -30.656 -21.766 1 98.62 202 VAL A C 1
ATOM 1499 O O . VAL A 1 202 ? 8.523 -30.672 -20.922 1 98.62 202 VAL A O 1
ATOM 1502 N N . LEU A 1 203 ? 10.055 -29.547 -22.078 1 98.5 203 LEU A N 1
ATOM 1503 C CA . LEU A 1 203 ? 9.547 -28.234 -21.688 1 98.5 203 LEU A CA 1
ATOM 1504 C C . LEU A 1 203 ? 8.906 -27.531 -22.859 1 98.5 203 LEU A C 1
ATOM 1506 O O . LEU A 1 203 ? 9.555 -27.328 -23.906 1 98.5 203 LEU A O 1
ATOM 1510 N N . LEU A 1 204 ? 7.645 -27.203 -22.734 1 98.06 204 LEU A N 1
ATOM 1511 C CA . LEU A 1 204 ? 6.883 -26.484 -23.75 1 98.06 204 LEU A CA 1
ATOM 1512 C C . LEU A 1 204 ? 6.574 -25.062 -23.297 1 98.06 204 LEU A C 1
ATOM 1514 O O . LEU A 1 204 ? 5.988 -24.859 -22.234 1 98.06 204 LEU A O 1
ATOM 1518 N N . ASP A 1 205 ? 6.945 -24.094 -23.984 1 94.94 205 ASP A N 1
ATOM 1519 C CA . ASP A 1 205 ? 6.621 -22.688 -23.781 1 94.94 205 ASP A CA 1
ATOM 1520 C C . ASP A 1 205 ? 6.832 -21.891 -25.062 1 94.94 205 ASP A C 1
ATOM 1522 O O . ASP A 1 205 ? 7.156 -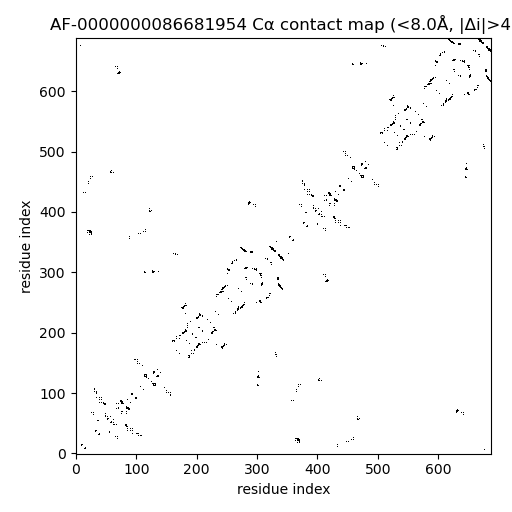22.453 -26.109 1 94.94 205 ASP A O 1
ATOM 1526 N N . ARG A 1 206 ? 6.594 -20.578 -25.062 1 87.88 206 ARG A N 1
ATOM 1527 C CA . ARG A 1 206 ? 6.891 -19.688 -26.172 1 87.88 206 ARG A CA 1
ATOM 1528 C C . ARG A 1 206 ? 8.391 -19.672 -26.469 1 87.88 206 ARG A C 1
ATOM 1530 O O . ARG A 1 206 ? 9.211 -19.875 -25.578 1 87.88 206 ARG A O 1
ATOM 1537 N N . ALA A 1 207 ? 8.758 -19.328 -27.641 1 88.12 207 ALA A N 1
ATOM 1538 C CA . ALA A 1 207 ? 10.109 -19.453 -28.172 1 88.12 207 ALA A CA 1
ATOM 1539 C C . ALA A 1 207 ? 11.117 -18.719 -27.297 1 88.12 207 ALA A C 1
ATOM 1541 O O . ALA A 1 207 ? 12.141 -19.281 -26.906 1 88.12 207 ALA A O 1
ATOM 1542 N N . VAL A 1 208 ? 10.852 -17.484 -26.969 1 82.31 208 VAL A N 1
ATOM 1543 C CA . VAL A 1 208 ? 11.789 -16.656 -26.219 1 82.31 208 VAL A CA 1
ATOM 1544 C C . VAL A 1 208 ? 12 -17.266 -24.828 1 82.31 208 VAL A C 1
ATOM 1546 O O . VAL A 1 208 ? 13.094 -17.188 -24.266 1 82.31 208 VAL A O 1
ATOM 1549 N N . VAL A 1 209 ? 11.055 -17.844 -24.344 1 85.31 209 VAL A N 1
ATOM 1550 C CA . VAL A 1 209 ? 11.109 -18.406 -23 1 85.31 209 VAL A CA 1
ATOM 1551 C C . VAL A 1 209 ? 11.867 -19.734 -23.016 1 85.31 209 VAL A C 1
ATOM 1553 O O . VAL A 1 209 ? 12.664 -20 -22.125 1 85.31 209 VAL A O 1
ATOM 1556 N N . VAL A 1 210 ? 11.641 -20.484 -24.016 1 92.88 210 VAL A N 1
ATOM 1557 C CA . VAL A 1 210 ? 12.289 -21.781 -24.172 1 92.88 210 VAL A CA 1
ATOM 1558 C C . VAL A 1 210 ? 13.805 -21.609 -24.219 1 92.88 210 VAL A C 1
ATOM 1560 O O . VAL A 1 210 ? 14.547 -22.422 -23.656 1 92.88 210 VAL A O 1
ATOM 1563 N N . ASP A 1 211 ? 14.25 -20.531 -24.859 1 91.81 211 ASP A N 1
ATOM 1564 C CA . ASP A 1 211 ? 15.68 -20.25 -24.953 1 91.81 211 ASP A CA 1
ATOM 1565 C C . ASP A 1 211 ? 16.281 -20 -23.578 1 91.81 211 ASP A C 1
ATOM 1567 O O . ASP A 1 211 ? 17.375 -20.453 -23.266 1 91.81 211 ASP A O 1
ATOM 1571 N N . GLN A 1 212 ? 15.578 -19.344 -22.797 1 87.75 212 GLN A N 1
ATOM 1572 C CA . GLN A 1 212 ? 16.031 -19.062 -21.438 1 87.75 212 GLN A CA 1
ATOM 1573 C C . GLN A 1 212 ? 16.078 -20.328 -20.594 1 87.75 212 GLN A C 1
ATOM 1575 O O . GLN A 1 212 ? 16.984 -20.516 -19.781 1 87.75 212 GLN A O 1
ATOM 1580 N N . ALA A 1 213 ? 15.109 -21.188 -20.781 1 93.44 213 ALA A N 1
ATOM 1581 C CA . ALA A 1 213 ? 15.07 -22.469 -20.062 1 93.44 213 ALA A CA 1
ATOM 1582 C C . ALA A 1 213 ? 16.25 -23.359 -20.469 1 93.44 213 ALA A C 1
ATOM 1584 O O . ALA A 1 213 ? 16.859 -23.984 -19.609 1 93.44 213 ALA A O 1
ATOM 1585 N N . ARG A 1 214 ? 16.5 -23.344 -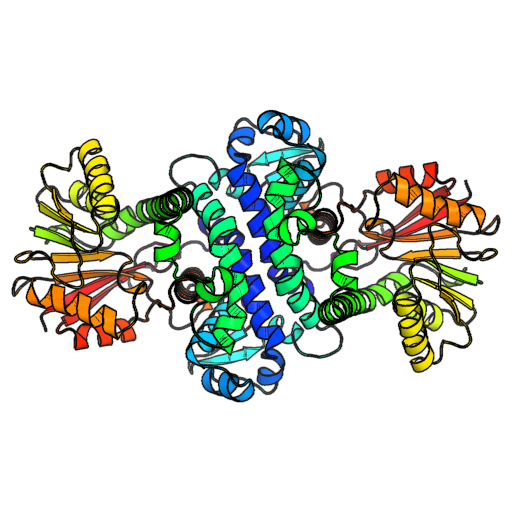21.719 1 96.06 214 ARG A N 1
ATOM 1586 C CA . ARG A 1 214 ? 17.625 -24.141 -22.219 1 96.06 214 ARG A CA 1
ATOM 1587 C C . ARG A 1 214 ? 18.938 -23.672 -21.609 1 96.06 214 ARG A C 1
ATOM 1589 O O . ARG A 1 214 ? 19.75 -24.5 -21.188 1 96.06 214 ARG A O 1
ATOM 1596 N N . GLN A 1 215 ? 19.109 -22.406 -21.578 1 94.12 215 GLN A N 1
ATOM 1597 C CA . GLN A 1 215 ? 20.312 -21.859 -20.969 1 94.12 215 GLN A CA 1
ATOM 1598 C C . GLN A 1 215 ? 20.438 -22.266 -19.516 1 94.12 215 GLN A C 1
ATOM 1600 O O . GLN A 1 215 ? 21.5 -22.688 -19.062 1 94.12 215 GLN A O 1
ATOM 1605 N N . ARG A 1 216 ? 19.406 -22.172 -18.766 1 91.38 216 ARG A N 1
ATOM 1606 C CA . ARG A 1 216 ? 19.406 -22.5 -17.344 1 91.38 216 ARG A CA 1
ATOM 1607 C C . ARG A 1 216 ? 19.688 -23.984 -17.125 1 91.38 216 ARG A C 1
ATOM 1609 O O . ARG A 1 216 ? 20.547 -24.359 -16.312 1 91.38 216 ARG A O 1
ATOM 1616 N N . LEU A 1 217 ? 18.984 -24.859 -17.844 1 96.25 217 LEU A N 1
ATOM 1617 C CA . LEU A 1 217 ? 19.125 -26.297 -17.641 1 96.25 217 LEU A CA 1
ATOM 1618 C C . LEU A 1 217 ? 20.484 -26.797 -18.141 1 96.25 217 LEU A C 1
ATOM 1620 O O . LEU A 1 217 ? 21.062 -27.719 -17.578 1 96.25 217 LEU A O 1
ATOM 1624 N N . SER A 1 218 ? 21 -26.078 -19.156 1 97.06 218 SER A N 1
ATOM 1625 C CA . SER A 1 218 ? 22.344 -26.406 -19.609 1 97.06 218 SER A CA 1
ATOM 1626 C C . SER A 1 218 ? 23.391 -26.062 -18.547 1 97.06 218 SER A C 1
ATOM 1628 O O . SER A 1 218 ? 24.281 -26.859 -18.266 1 97.06 218 SER A O 1
ATOM 1630 N N . ALA A 1 219 ? 23.266 -24.906 -18.047 1 95.12 219 ALA A N 1
ATOM 1631 C CA . ALA A 1 219 ? 24.188 -24.469 -17 1 95.12 219 ALA A CA 1
ATOM 1632 C C . ALA A 1 219 ? 24.141 -25.406 -15.805 1 95.12 219 ALA A C 1
ATOM 1634 O O . ALA A 1 219 ? 25.156 -25.594 -15.117 1 95.12 219 ALA A O 1
ATOM 1635 N N . ALA A 1 220 ? 23.062 -26.062 -15.609 1 94.5 220 ALA A N 1
ATOM 1636 C CA . ALA A 1 220 ? 22.875 -26.969 -14.477 1 94.5 220 ALA A CA 1
ATOM 1637 C C . ALA A 1 220 ? 23.25 -28.406 -14.852 1 94.5 220 ALA A C 1
ATOM 1639 O O . ALA A 1 220 ? 23.188 -29.312 -14.016 1 94.5 220 ALA A O 1
ATOM 1640 N N . GLY A 1 221 ? 23.531 -28.641 -16.094 1 96.88 221 GLY A N 1
ATOM 1641 C CA . GLY A 1 221 ? 23.906 -29.969 -16.547 1 96.88 221 GLY A CA 1
ATOM 1642 C C . GLY A 1 221 ? 22.703 -30.891 -16.766 1 96.88 221 GLY A C 1
ATOM 1643 O O . GLY A 1 221 ? 22.844 -32.094 -16.688 1 96.88 221 GLY A O 1
ATOM 1644 N N . LEU A 1 222 ? 21.562 -30.328 -16.984 1 97.56 222 LEU A N 1
ATOM 1645 C CA . LEU A 1 222 ? 20.328 -31.125 -17.031 1 97.56 222 LEU A CA 1
ATOM 1646 C C . LEU A 1 222 ? 19.766 -31.141 -18.453 1 97.56 222 LEU A C 1
ATOM 1648 O O . LEU A 1 222 ? 18.812 -31.875 -18.734 1 97.56 222 LEU A O 1
ATOM 1652 N N . ALA A 1 223 ? 20.344 -30.422 -19.406 1 96.75 223 ALA A N 1
ATOM 1653 C CA . ALA A 1 223 ? 19.781 -30.25 -20.734 1 96.75 223 ALA A CA 1
ATOM 1654 C C . ALA A 1 223 ? 19.734 -31.578 -21.5 1 96.75 223 ALA A C 1
ATOM 1656 O O . ALA A 1 223 ? 18.891 -31.781 -22.375 1 96.75 223 ALA A O 1
ATOM 1657 N N . GLY A 1 224 ? 20.578 -32.438 -21.156 1 96.88 224 GLY A N 1
ATOM 1658 C CA . GLY A 1 224 ? 20.641 -33.719 -21.828 1 96.88 224 GLY A CA 1
ATOM 1659 C C . GLY A 1 224 ? 19.422 -34.594 -21.609 1 96.88 224 GLY A C 1
ATOM 1660 O O . GLY A 1 224 ? 19.156 -35.5 -22.391 1 96.88 224 GLY A O 1
ATOM 1661 N N . ARG A 1 225 ? 18.672 -34.312 -20.625 1 97.88 225 ARG A N 1
ATOM 1662 C CA . ARG A 1 225 ? 17.484 -35.094 -20.297 1 97.88 225 ARG A CA 1
ATOM 1663 C C . ARG A 1 225 ? 16.219 -34.281 -20.578 1 97.88 225 ARG A C 1
ATOM 1665 O O . ARG A 1 225 ? 15.125 -34.688 -20.141 1 97.88 225 ARG A O 1
ATOM 1672 N N . CYS A 1 226 ? 16.344 -33.219 -21.25 1 98.38 226 CYS A N 1
ATOM 1673 C CA . CYS A 1 226 ? 15.188 -32.375 -21.484 1 98.38 226 CYS A CA 1
ATOM 1674 C C . CYS A 1 226 ? 15.133 -31.922 -22.938 1 98.38 226 CYS A C 1
ATOM 1676 O O . CYS A 1 226 ? 16.109 -31.406 -23.484 1 98.38 226 CYS A O 1
ATOM 1678 N N . GLU A 1 227 ? 14.047 -32.188 -23.562 1 98.25 227 GLU A N 1
ATOM 1679 C CA . GLU A 1 227 ? 13.742 -31.594 -24.859 1 98.25 227 GLU A CA 1
ATOM 1680 C C . GLU A 1 227 ? 13.039 -30.25 -24.703 1 98.25 227 GLU A C 1
ATOM 1682 O O . GLU A 1 227 ? 12.203 -30.078 -23.812 1 98.25 227 GLU A O 1
ATOM 1687 N N . PHE A 1 228 ? 13.398 -29.328 -25.562 1 97.88 228 PHE A N 1
ATOM 1688 C CA . PHE A 1 228 ? 12.82 -27.984 -25.516 1 97.88 228 PHE A CA 1
ATOM 1689 C C . PHE A 1 228 ? 11.984 -27.719 -26.766 1 97.88 228 PHE A C 1
ATOM 1691 O O . PHE A 1 228 ? 12.5 -27.75 -27.891 1 97.88 228 PHE A O 1
ATOM 1698 N N . ILE A 1 229 ? 10.758 -27.438 -26.594 1 97.5 229 ILE A N 1
ATOM 1699 C CA . ILE A 1 229 ? 9.844 -27.266 -27.719 1 97.5 229 ILE A CA 1
ATOM 1700 C C . ILE A 1 229 ? 9.164 -25.906 -27.641 1 97.5 229 ILE A C 1
ATOM 1702 O O . ILE A 1 229 ? 8.531 -25.578 -26.625 1 97.5 229 ILE A O 1
ATOM 1706 N N . ALA A 1 230 ? 9.32 -25.062 -28.672 1 96 230 ALA A N 1
ATOM 1707 C CA . ALA A 1 230 ? 8.578 -23.812 -28.797 1 96 230 ALA A CA 1
ATOM 1708 C C . ALA A 1 230 ? 7.188 -24.047 -29.375 1 96 230 ALA A C 1
ATOM 1710 O O . ALA A 1 230 ? 7.043 -24.703 -30.406 1 96 230 ALA A O 1
ATOM 1711 N N . GLY A 1 231 ? 6.156 -23.625 -28.594 1 93.94 231 GLY A N 1
ATOM 1712 C CA . GLY A 1 231 ? 4.805 -23.844 -29.078 1 93.94 231 GLY A CA 1
ATOM 1713 C C . GLY A 1 231 ? 3.742 -23.188 -28.219 1 93.94 231 GLY A C 1
ATOM 1714 O O . GLY A 1 231 ? 4.062 -22.453 -27.281 1 93.94 231 GLY A O 1
ATOM 1715 N N . ASP A 1 232 ? 2.477 -23.344 -28.688 1 93.62 232 ASP A N 1
ATOM 1716 C CA . ASP A 1 232 ? 1.272 -22.859 -28.031 1 93.62 232 ASP A CA 1
ATOM 1717 C C . ASP A 1 232 ? 0.446 -24.016 -27.469 1 93.62 232 ASP A C 1
ATOM 1719 O O . ASP A 1 232 ? -0.08 -24.828 -28.219 1 93.62 232 ASP A O 1
ATOM 1723 N N . PHE A 1 233 ? 0.28 -23.969 -26.109 1 94.88 233 PHE A N 1
ATOM 1724 C CA . PHE A 1 233 ? -0.362 -25.125 -25.469 1 94.88 233 PHE A CA 1
ATOM 1725 C C . PHE A 1 233 ? -1.858 -25.125 -25.766 1 94.88 233 PHE A C 1
ATOM 1727 O O . PHE A 1 233 ? -2.539 -26.125 -25.5 1 94.88 233 PHE A O 1
ATOM 1734 N N . PHE A 1 234 ? -2.428 -24.078 -26.328 1 93.25 234 PHE A N 1
ATOM 1735 C CA . PHE A 1 234 ? -3.82 -24.094 -26.766 1 93.25 234 PHE A CA 1
ATOM 1736 C C . PHE A 1 234 ? -3.977 -24.922 -28.031 1 93.25 234 PHE A C 1
ATOM 1738 O O . PHE A 1 234 ? -5.066 -25.422 -28.328 1 93.25 234 PHE A O 1
ATOM 1745 N N . THR A 1 235 ? -2.945 -25 -28.766 1 90.81 235 THR A N 1
ATOM 1746 C CA . THR A 1 235 ? -2.975 -25.703 -30.047 1 90.81 235 THR A CA 1
ATOM 1747 C C . THR A 1 235 ? -2.607 -27.172 -29.859 1 90.81 235 THR A C 1
ATOM 1749 O O . THR A 1 235 ? -3.34 -28.062 -30.312 1 90.81 235 THR A O 1
ATOM 1752 N N . SER A 1 236 ? -1.426 -27.328 -29.266 1 91.56 236 SER A N 1
ATOM 1753 C CA . SER A 1 236 ? -1.025 -28.719 -29.031 1 91.56 236 SER A CA 1
ATOM 1754 C C . SER A 1 236 ? -0.021 -28.812 -27.891 1 91.56 236 SER A C 1
ATOM 1756 O O . SER A 1 236 ? 0.675 -27.844 -27.578 1 91.56 236 SER A O 1
ATOM 1758 N N . VAL A 1 237 ? -0.036 -29.984 -27.266 1 97.25 237 VAL A N 1
ATOM 1759 C CA . VAL A 1 237 ? 0.971 -30.359 -26.281 1 97.25 237 VAL A CA 1
ATOM 1760 C C . VAL A 1 237 ? 1.64 -31.672 -26.703 1 97.25 237 VAL A C 1
ATOM 1762 O O . VAL A 1 237 ? 1.007 -32.531 -27.328 1 97.25 237 VAL A O 1
ATOM 1765 N N . PRO A 1 238 ? 2.924 -31.766 -26.406 1 97.81 238 PRO A N 1
ATOM 1766 C CA . PRO A 1 238 ? 3.598 -33 -26.781 1 97.81 238 PRO A CA 1
ATOM 1767 C C . PRO A 1 238 ? 2.889 -34.25 -26.234 1 97.81 238 PRO A C 1
ATOM 1769 O O . PRO A 1 238 ? 2.465 -34.281 -25.078 1 97.81 238 PRO A O 1
ATOM 1772 N N . ALA A 1 239 ? 2.83 -35.344 -27.094 1 97.31 239 ALA A N 1
ATOM 1773 C CA . ALA A 1 239 ? 2.066 -36.531 -26.719 1 97.31 239 ALA A CA 1
ATOM 1774 C C . ALA A 1 239 ? 2.979 -37.594 -26.156 1 97.31 239 ALA A C 1
ATOM 1776 O O . ALA A 1 239 ? 4.199 -37.531 -26.312 1 97.31 239 ALA A O 1
ATOM 1777 N N . GLY A 1 240 ? 2.314 -38.5 -25.422 1 96.81 240 GLY A N 1
ATOM 1778 C CA . GLY A 1 240 ? 2.965 -39.75 -25.109 1 96.81 240 GLY A CA 1
ATOM 1779 C C . GLY A 1 240 ? 3.67 -39.719 -23.766 1 96.81 240 GLY A C 1
ATOM 1780 O O . GLY A 1 240 ? 4.387 -40.656 -23.406 1 96.81 240 GLY A O 1
ATOM 1781 N N . ALA A 1 241 ? 3.549 -38.75 -22.984 1 98.31 241 ALA A N 1
ATOM 1782 C CA . ALA A 1 241 ? 4.141 -38.688 -21.656 1 98.31 241 ALA A CA 1
ATOM 1783 C C . ALA A 1 241 ? 3.188 -39.281 -20.609 1 98.31 241 ALA A C 1
ATOM 1785 O O . ALA A 1 241 ? 1.968 -39.281 -20.797 1 98.31 241 ALA A O 1
ATOM 1786 N N . ASP A 1 242 ? 3.764 -39.75 -19.531 1 98.44 242 ASP A N 1
ATOM 1787 C CA . ASP A 1 242 ? 2.922 -40.312 -18.469 1 98.44 242 ASP A CA 1
ATOM 1788 C C . ASP A 1 242 ? 2.539 -39.25 -17.453 1 98.44 242 ASP A C 1
ATOM 1790 O O . ASP A 1 242 ? 1.657 -39.469 -16.625 1 98.44 242 ASP A O 1
ATOM 1794 N N . THR A 1 243 ? 3.164 -38.062 -17.484 1 98.75 243 THR A N 1
ATOM 1795 C CA . THR A 1 243 ? 2.857 -37 -16.547 1 98.75 243 THR A CA 1
ATOM 1796 C C . THR A 1 243 ? 2.91 -35.656 -17.219 1 98.75 243 THR A C 1
ATOM 1798 O O . THR A 1 243 ? 3.863 -35.344 -17.953 1 98.75 243 THR A O 1
ATOM 1801 N N . TYR A 1 244 ? 1.928 -34.844 -17.047 1 98.88 244 TYR A N 1
ATOM 1802 C CA . TYR A 1 244 ? 1.888 -33.469 -17.469 1 98.88 244 TYR A CA 1
ATOM 1803 C C . TYR A 1 244 ? 1.85 -32.531 -16.266 1 98.88 244 TYR A C 1
ATOM 1805 O O . TYR A 1 244 ? 1.08 -32.75 -15.32 1 98.88 244 TYR A O 1
ATOM 1813 N N . LEU A 1 245 ? 2.732 -31.531 -16.266 1 98.69 245 LEU A N 1
ATOM 1814 C CA . LEU A 1 245 ? 2.889 -30.594 -15.164 1 98.69 245 LEU A CA 1
ATOM 1815 C C . LEU A 1 245 ? 2.561 -29.172 -15.617 1 98.69 245 LEU A C 1
ATOM 1817 O O . LEU A 1 245 ? 3.074 -28.703 -16.625 1 98.69 245 LEU A O 1
ATOM 1821 N N . LEU A 1 246 ? 1.637 -28.562 -14.961 1 98.31 246 LEU A N 1
ATOM 1822 C CA . LEU A 1 246 ? 1.349 -27.141 -15.117 1 98.31 246 LEU A CA 1
ATOM 1823 C C . LEU A 1 246 ? 1.495 -26.406 -13.789 1 98.31 246 LEU A C 1
ATOM 1825 O O . LEU A 1 246 ? 0.671 -26.562 -12.891 1 98.31 246 LEU A O 1
ATOM 1829 N N . SER A 1 247 ? 2.543 -25.641 -13.711 1 96.81 247 SER A N 1
ATOM 1830 C CA . SER A 1 247 ? 2.807 -24.875 -12.492 1 96.81 247 SER A CA 1
ATOM 1831 C C . SER A 1 247 ? 2.545 -23.391 -12.688 1 96.81 247 SER A C 1
ATOM 1833 O O . SER A 1 247 ? 3.254 -22.734 -13.453 1 96.81 247 SER A O 1
ATOM 1835 N N . ARG A 1 248 ? 1.515 -22.906 -11.977 1 94.25 248 ARG A N 1
ATOM 1836 C CA . ARG A 1 248 ? 1.126 -21.5 -12.055 1 94.25 248 ARG A CA 1
ATOM 1837 C C . ARG A 1 248 ? 0.811 -21.094 -13.492 1 94.25 248 ARG A C 1
ATOM 1839 O O . ARG A 1 248 ? 1.3 -20.078 -13.977 1 94.25 248 ARG A O 1
ATOM 1846 N N . VAL A 1 249 ? 0.078 -21.922 -14.18 1 95 249 VAL A N 1
ATOM 1847 C CA . VAL A 1 249 ? -0.351 -21.672 -15.555 1 95 249 VAL A CA 1
ATOM 1848 C C . VAL A 1 249 ? -1.867 -21.5 -15.602 1 95 249 VAL A C 1
ATOM 1850 O O . VAL A 1 249 ? -2.367 -20.516 -16.141 1 95 249 VAL A O 1
ATOM 1853 N N . ILE A 1 250 ? -2.613 -22.391 -14.93 1 96.31 250 ILE A N 1
ATOM 1854 C CA . ILE A 1 250 ? -4.066 -22.453 -15.062 1 96.31 250 ILE A CA 1
ATOM 1855 C C . ILE A 1 250 ? -4.695 -21.219 -14.438 1 96.31 250 ILE A C 1
ATOM 1857 O O . ILE A 1 250 ? -5.703 -20.703 -14.938 1 96.31 250 ILE A O 1
ATOM 1861 N N . HIS A 1 251 ? -4.07 -20.703 -13.383 1 94.5 251 HIS A N 1
ATOM 1862 C CA . HIS A 1 251 ? -4.641 -19.547 -12.703 1 94.5 251 HIS A CA 1
ATOM 1863 C C . HIS A 1 251 ? -4.566 -18.297 -13.578 1 94.5 251 HIS A C 1
ATOM 1865 O O . HIS A 1 251 ? -5.219 -17.297 -13.289 1 94.5 251 HIS A O 1
ATOM 1871 N N . ASP A 1 252 ? -3.854 -18.344 -14.688 1 92.81 252 ASP A N 1
ATOM 1872 C CA . ASP A 1 252 ? -3.736 -17.203 -15.594 1 92.81 252 ASP A CA 1
ATOM 1873 C C . ASP A 1 252 ? -4.953 -17.109 -16.516 1 92.81 252 ASP A C 1
ATOM 1875 O O . ASP A 1 252 ? -5.121 -16.109 -17.219 1 92.81 252 ASP A O 1
ATOM 1879 N N . TRP A 1 253 ? -5.832 -18.078 -16.484 1 92.62 253 TRP A N 1
ATOM 1880 C CA . TRP A 1 253 ? -6.852 -18.203 -17.531 1 92.62 253 TRP A CA 1
ATOM 1881 C C . TRP A 1 253 ? -8.242 -18.328 -16.906 1 92.62 253 TRP A C 1
ATOM 1883 O O . TRP A 1 253 ? -8.391 -18.844 -15.797 1 92.62 253 TRP A O 1
ATOM 1893 N N . ASP A 1 254 ? -9.234 -17.922 -17.719 1 90.06 254 ASP A N 1
ATOM 1894 C CA . ASP A 1 254 ? -10.609 -18.141 -17.281 1 90.06 254 ASP A CA 1
ATOM 1895 C C . ASP A 1 254 ? -10.984 -19.625 -17.406 1 90.06 254 ASP A C 1
ATOM 1897 O O . ASP A 1 254 ? -10.188 -20.438 -17.875 1 90.06 254 ASP A O 1
ATOM 1901 N N . ASP A 1 255 ? -12.188 -19.969 -17.016 1 93.38 255 ASP A N 1
ATOM 1902 C CA . ASP A 1 255 ? -12.578 -21.375 -16.938 1 93.38 255 ASP A CA 1
ATOM 1903 C C . ASP A 1 255 ? -12.609 -22.016 -18.328 1 93.38 255 ASP A C 1
ATOM 1905 O O . ASP A 1 255 ? -12.148 -23.156 -18.5 1 93.38 255 ASP A O 1
ATOM 1909 N N . ALA A 1 256 ? -13.117 -21.312 -19.25 1 94.56 256 ALA A N 1
ATOM 1910 C CA . ALA A 1 256 ? -13.227 -21.875 -20.594 1 94.56 256 ALA A CA 1
ATOM 1911 C C . ALA A 1 256 ? -11.852 -22.188 -21.172 1 94.56 256 ALA A C 1
ATOM 1913 O O . ALA A 1 256 ? -11.633 -23.266 -21.719 1 94.56 256 ALA A O 1
ATOM 1914 N N . ASP A 1 257 ? -10.93 -21.281 -21.047 1 95.12 257 ASP A N 1
ATOM 1915 C CA . ASP A 1 257 ? -9.578 -21.469 -21.562 1 95.12 257 ASP A CA 1
ATOM 1916 C C . ASP A 1 257 ? -8.812 -22.5 -20.75 1 95.12 257 ASP A C 1
ATOM 1918 O O . ASP A 1 257 ? -8.031 -23.281 -21.297 1 95.12 257 ASP A O 1
ATOM 1922 N N . ALA A 1 258 ? -9.039 -22.531 -19.484 1 96.94 258 ALA A N 1
ATOM 1923 C CA . ALA A 1 258 ? -8.414 -23.531 -18.641 1 96.94 258 ALA A CA 1
ATOM 1924 C C . ALA A 1 258 ? -8.828 -24.938 -19.047 1 96.94 258 ALA A C 1
ATOM 1926 O O . ALA A 1 258 ? -7.996 -25.844 -19.141 1 96.94 258 ALA A O 1
ATOM 1927 N N . VAL A 1 259 ? -10.094 -25.094 -19.328 1 97.69 259 VAL A N 1
ATOM 1928 C CA . VAL A 1 259 ? -10.609 -26.391 -19.734 1 97.69 259 VAL A CA 1
ATOM 1929 C C . VAL A 1 259 ? -9.977 -26.797 -21.062 1 97.69 259 VAL A C 1
ATOM 1931 O O . VAL A 1 259 ? -9.641 -27.969 -21.266 1 97.69 259 VAL A O 1
ATOM 1934 N N . ARG A 1 260 ? -9.766 -25.875 -21.938 1 97.56 260 ARG A N 1
ATOM 1935 C CA . ARG A 1 260 ? -9.141 -26.156 -23.234 1 97.56 260 ARG A CA 1
ATOM 1936 C C . ARG A 1 260 ? -7.719 -26.672 -23.047 1 97.56 260 ARG A C 1
ATOM 1938 O O . ARG A 1 260 ? -7.32 -27.656 -23.688 1 97.56 260 ARG A O 1
ATOM 1945 N N . ILE A 1 261 ? -6.957 -26.062 -22.203 1 97.94 261 ILE A N 1
ATOM 1946 C CA . ILE A 1 261 ? -5.582 -26.469 -21.922 1 97.94 261 ILE A CA 1
ATOM 1947 C C . ILE A 1 261 ? -5.566 -27.859 -21.297 1 97.94 261 ILE A C 1
ATOM 1949 O O . ILE A 1 261 ? -4.805 -28.719 -21.734 1 97.94 261 ILE A O 1
ATOM 1953 N N . LEU A 1 262 ? -6.422 -28.047 -20.328 1 98.31 262 LEU A N 1
ATOM 1954 C CA . LEU A 1 262 ? -6.473 -29.312 -19.594 1 98.31 262 LEU A CA 1
ATOM 1955 C C . LEU A 1 262 ? -6.938 -30.453 -20.5 1 98.31 262 LEU A C 1
ATOM 1957 O O . LEU A 1 262 ? -6.465 -31.578 -20.391 1 98.31 262 LEU A O 1
ATOM 1961 N N . ALA A 1 263 ? -7.875 -30.141 -21.391 1 97.69 263 ALA A N 1
ATOM 1962 C CA . ALA A 1 263 ? -8.352 -31.141 -22.359 1 97.69 263 ALA A CA 1
ATOM 1963 C C . ALA A 1 263 ? -7.25 -31.531 -23.328 1 97.69 263 ALA A C 1
ATOM 1965 O O . ALA A 1 263 ? -7.176 -32.688 -23.75 1 97.69 263 ALA A O 1
ATOM 1966 N N . ALA A 1 264 ? -6.461 -30.578 -23.75 1 97.88 264 ALA A N 1
ATOM 1967 C CA . ALA A 1 264 ? -5.324 -30.875 -24.609 1 97.88 264 ALA A CA 1
ATOM 1968 C C . ALA A 1 264 ? -4.367 -31.859 -23.922 1 97.88 264 ALA A C 1
ATOM 1970 O O . ALA A 1 264 ? -3.869 -32.781 -24.562 1 97.88 264 ALA A O 1
ATOM 1971 N N . CYS A 1 265 ? -4.113 -31.672 -22.672 1 98.44 265 CYS A N 1
ATOM 1972 C CA . CYS A 1 265 ? -3.264 -32.562 -21.906 1 98.44 265 CYS A CA 1
ATOM 1973 C C . CYS A 1 265 ? -3.902 -33.938 -21.797 1 98.44 265 CYS A C 1
ATOM 1975 O O . CYS A 1 265 ? -3.211 -34.969 -21.859 1 98.44 265 CYS A O 1
ATOM 1977 N N . ARG A 1 266 ? -5.211 -33.969 -21.641 1 97.88 266 ARG A N 1
ATOM 1978 C CA . ARG A 1 266 ? -5.941 -35.25 -21.516 1 97.88 266 ARG A CA 1
ATOM 1979 C C . ARG A 1 266 ? -5.805 -36.062 -22.781 1 97.88 266 ARG A C 1
ATOM 1981 O O . ARG A 1 266 ? -5.633 -37.281 -22.719 1 97.88 266 ARG A O 1
ATOM 1988 N N . ARG A 1 267 ? -5.867 -35.438 -23.906 1 96.94 267 ARG A N 1
ATOM 1989 C CA . ARG A 1 267 ? -5.758 -36.156 -25.188 1 96.94 267 ARG A CA 1
ATOM 1990 C C . ARG A 1 267 ? -4.344 -36.688 -25.391 1 96.94 267 ARG A C 1
ATOM 1992 O O . ARG A 1 267 ? -4.156 -37.688 -26.062 1 96.94 267 ARG A O 1
ATOM 1999 N N . ALA A 1 268 ? -3.414 -36.031 -24.812 1 98 268 ALA A N 1
ATOM 2000 C CA . ALA A 1 268 ? -2.012 -36.312 -25.094 1 98 268 ALA A CA 1
ATOM 2001 C C . ALA A 1 268 ? -1.453 -37.344 -24.125 1 98 268 ALA A C 1
ATOM 2003 O O . ALA A 1 268 ? -0.496 -38.062 -24.438 1 98 268 ALA A O 1
ATOM 2004 N N . VAL A 1 269 ? -1.989 -37.469 -22.938 1 98.19 269 VAL A N 1
ATOM 2005 C CA . VAL A 1 269 ? -1.443 -38.281 -21.844 1 98.19 269 VAL A CA 1
ATOM 2006 C C . VAL A 1 269 ? -1.676 -39.75 -22.125 1 98.19 269 VAL A C 1
ATOM 2008 O O . VAL A 1 269 ? -2.662 -40.125 -22.766 1 98.19 269 VAL A O 1
ATOM 2011 N N . THR A 1 270 ? -0.798 -40.594 -21.656 1 97.62 270 THR A N 1
ATOM 2012 C CA . THR A 1 270 ? -1.002 -42.031 -21.75 1 97.62 270 THR A CA 1
ATOM 2013 C C . THR A 1 270 ? -2.195 -42.469 -20.906 1 97.62 270 THR A C 1
ATOM 2015 O O . THR A 1 270 ? -2.635 -41.719 -20.016 1 97.62 270 THR A O 1
ATOM 2018 N N . SER A 1 271 ? -2.713 -43.594 -21.141 1 95.75 271 SER A N 1
ATOM 2019 C CA . SER A 1 271 ? -3.938 -44.062 -20.5 1 95.75 271 SER A CA 1
ATOM 2020 C C . SER A 1 271 ? -3.775 -44.156 -19 1 95.75 271 SER A C 1
ATOM 2022 O O . SER A 1 271 ? -4.738 -43.969 -18.25 1 95.75 271 SER A O 1
ATOM 2024 N N . ASP A 1 272 ? -2.578 -44.438 -18.562 1 95.12 272 ASP A N 1
ATOM 2025 C CA . ASP A 1 272 ? -2.326 -44.562 -17.141 1 95.12 272 ASP A CA 1
ATOM 2026 C C . ASP A 1 272 ? -1.6 -43.344 -16.594 1 95.12 272 ASP A C 1
ATOM 2028 O O . ASP A 1 272 ? -0.967 -43.406 -15.539 1 95.12 272 ASP A O 1
ATOM 2032 N N . GLY A 1 273 ? -1.673 -42.312 -17.281 1 97.88 273 GLY A N 1
ATOM 2033 C CA . GLY A 1 273 ? -0.895 -41.156 -16.906 1 97.88 273 GLY A CA 1
ATOM 2034 C C . GLY A 1 273 ? -1.579 -40.281 -15.875 1 97.88 273 GLY A C 1
ATOM 2035 O O . GLY A 1 273 ? -2.539 -40.719 -15.234 1 97.88 273 GLY A O 1
ATOM 2036 N N . ARG A 1 274 ? -0.967 -39.062 -15.555 1 98.38 274 ARG A N 1
ATOM 2037 C CA . ARG A 1 274 ? -1.497 -38.156 -14.547 1 98.38 274 ARG A CA 1
ATOM 2038 C C . ARG A 1 274 ? -1.23 -36.719 -14.93 1 98.38 274 ARG A C 1
ATOM 2040 O O . ARG A 1 274 ? -0.384 -36.438 -15.781 1 98.38 274 ARG A O 1
ATOM 2047 N N . LEU A 1 275 ? -2.02 -35.938 -14.359 1 98.75 275 LEU A N 1
ATOM 2048 C CA . LEU A 1 275 ? -1.877 -34.469 -14.438 1 98.75 275 LEU A CA 1
ATOM 2049 C C . LEU A 1 275 ? -1.53 -33.906 -13.07 1 98.75 275 LEU A C 1
ATOM 2051 O O . LEU A 1 275 ? -2.152 -34.25 -12.062 1 98.75 275 LEU A O 1
ATOM 2055 N N . LEU A 1 276 ? -0.479 -33.062 -13.039 1 98.75 276 LEU A N 1
ATOM 2056 C CA . LEU A 1 276 ? -0.103 -32.344 -11.828 1 98.75 276 LEU A CA 1
ATOM 2057 C C . LEU A 1 276 ? -0.258 -30.828 -12.023 1 98.75 276 LEU A C 1
ATOM 2059 O O . LEU A 1 276 ? 0.461 -30.234 -12.82 1 98.75 276 LEU A O 1
ATOM 2063 N N . LEU A 1 277 ? -1.191 -30.297 -11.305 1 98.69 277 LEU A N 1
ATOM 2064 C CA . LEU A 1 277 ? -1.295 -28.844 -11.203 1 98.69 277 LEU A CA 1
ATOM 2065 C C . LEU A 1 277 ? -0.636 -28.344 -9.922 1 98.69 277 LEU A C 1
ATOM 2067 O O . LEU A 1 277 ? -0.834 -28.906 -8.852 1 98.69 277 LEU A O 1
ATOM 2071 N N . VAL A 1 278 ? 0.204 -27.328 -10.07 1 97.81 278 VAL A N 1
ATOM 2072 C CA . VAL A 1 278 ? 0.796 -26.656 -8.922 1 97.81 278 VAL A CA 1
ATOM 2073 C C . VAL A 1 278 ? 0.287 -25.219 -8.844 1 97.81 278 VAL A C 1
ATOM 2075 O O . VAL A 1 278 ? 0.769 -24.344 -9.57 1 97.81 278 VAL A O 1
ATOM 2078 N N . ASP A 1 279 ? -0.638 -24.984 -7.969 1 96.5 279 ASP A N 1
ATOM 2079 C CA . ASP A 1 279 ? -1.29 -23.672 -7.828 1 96.5 279 ASP A CA 1
ATOM 2080 C C . ASP A 1 279 ? -1.763 -23.453 -6.395 1 96.5 279 ASP A C 1
ATOM 2082 O O . ASP A 1 279 ? -1.797 -24.391 -5.59 1 96.5 279 ASP A O 1
ATOM 2086 N N . ALA A 1 280 ? -2.002 -22.219 -6.125 1 95.38 280 ALA A N 1
ATOM 2087 C CA . ALA A 1 280 ? -2.611 -21.938 -4.832 1 95.38 280 ALA A CA 1
ATOM 2088 C C . ALA A 1 280 ? -4.059 -22.422 -4.785 1 95.38 280 ALA A C 1
ATOM 2090 O O . ALA A 1 280 ? -4.789 -22.297 -5.77 1 95.38 280 ALA A O 1
ATOM 2091 N N . VAL A 1 281 ? -4.449 -23 -3.67 1 96.38 281 VAL A N 1
ATOM 2092 C CA . VAL A 1 281 ? -5.84 -23.375 -3.434 1 96.38 281 VAL A CA 1
ATOM 2093 C C . VAL A 1 281 ? -6.473 -22.422 -2.432 1 96.38 281 VAL A C 1
ATOM 2095 O O . VAL A 1 281 ? -5.988 -22.281 -1.307 1 96.38 281 VAL A O 1
ATOM 2098 N N . LEU A 1 282 ? -7.516 -21.766 -2.877 1 95.5 282 LEU A N 1
ATOM 2099 C CA . LEU A 1 282 ? -8.148 -20.75 -2.033 1 95.5 282 LEU A CA 1
ATOM 2100 C C . LEU A 1 282 ? -8.75 -21.391 -0.787 1 95.5 282 LEU A C 1
ATOM 2102 O O . LEU A 1 282 ? -9.336 -22.484 -0.862 1 95.5 282 LEU A O 1
ATOM 2106 N N . PRO A 1 283 ? -8.633 -20.75 0.34 1 92.5 283 PRO A N 1
ATOM 2107 C CA . PRO A 1 283 ? -9.195 -21.234 1.596 1 92.5 283 PRO A CA 1
ATOM 2108 C C . PRO A 1 283 ? -10.711 -21.031 1.685 1 92.5 283 PRO A C 1
ATOM 2110 O O . PRO A 1 283 ? -11.281 -20.297 0.876 1 92.5 283 PRO A O 1
ATOM 2113 N N . ARG A 1 284 ? -11.266 -21.719 2.625 1 90.31 284 ARG A N 1
ATOM 2114 C CA . ARG A 1 284 ? -12.68 -21.484 2.902 1 90.31 284 ARG A CA 1
ATOM 2115 C C . ARG A 1 284 ? -12.914 -20.062 3.393 1 90.31 284 ARG A C 1
ATOM 2117 O O . ARG A 1 284 ? -13.805 -19.375 2.9 1 90.31 284 ARG A O 1
ATOM 2124 N N . ARG A 1 285 ? -12.078 -19.609 4.328 1 91.94 285 ARG A N 1
ATOM 2125 C CA . ARG A 1 285 ? -12.141 -18.25 4.824 1 91.94 285 ARG A CA 1
ATOM 2126 C C . ARG A 1 285 ? -10.875 -17.469 4.453 1 91.94 285 ARG A C 1
ATOM 2128 O O . ARG A 1 285 ? -9.766 -18 4.551 1 91.94 285 ARG A O 1
ATOM 2135 N N . ALA A 1 286 ? -11.07 -16.219 4.066 1 93.31 286 ALA A N 1
ATOM 2136 C CA . ALA A 1 286 ? -9.977 -15.398 3.537 1 93.31 286 ALA A CA 1
ATOM 2137 C C . ALA A 1 286 ? -8.859 -15.25 4.562 1 93.31 286 ALA A C 1
ATOM 2139 O O . ALA A 1 286 ? -7.68 -15.266 4.203 1 93.31 286 ALA A O 1
ATOM 2140 N N . ARG A 1 287 ? -9.195 -15.156 5.832 1 91.5 287 ARG A N 1
ATOM 2141 C CA . ARG A 1 287 ? -8.219 -14.867 6.879 1 91.5 287 ARG A CA 1
ATOM 2142 C C . ARG A 1 287 ? -7.285 -16.047 7.09 1 91.5 287 ARG A C 1
ATOM 2144 O O . ARG A 1 287 ? -6.219 -15.906 7.691 1 91.5 287 ARG A O 1
ATOM 2151 N N . GLU A 1 288 ? -7.652 -17.219 6.605 1 90.31 288 GLU A N 1
ATOM 2152 C CA . GLU A 1 288 ? -6.867 -18.438 6.809 1 90.31 288 GLU A CA 1
ATOM 2153 C C . GLU A 1 288 ? -5.59 -18.406 5.969 1 90.31 288 GLU A C 1
ATOM 2155 O O . GLU A 1 288 ? -4.602 -19.062 6.316 1 90.31 288 GLU A O 1
ATOM 2160 N N . GLN A 1 289 ? -5.633 -17.719 4.852 1 91.69 289 GLN A N 1
ATOM 2161 C CA . GLN A 1 289 ? -4.484 -17.641 3.955 1 91.69 289 GLN A CA 1
ATOM 2162 C C . GLN A 1 289 ? -4.449 -16.312 3.201 1 91.69 289 GLN A C 1
ATOM 2164 O O . GLN A 1 289 ? -4.676 -16.281 1.99 1 91.69 289 GLN A O 1
ATOM 2169 N N . PRO A 1 290 ? -4.059 -15.266 3.863 1 93.19 290 PRO A N 1
ATOM 2170 C CA . PRO A 1 290 ? -4.086 -13.938 3.246 1 93.19 290 PRO A CA 1
ATOM 2171 C C . PRO A 1 290 ? -3.203 -13.844 2.002 1 93.19 290 PRO A C 1
ATOM 2173 O O . PRO A 1 290 ? -3.535 -13.125 1.057 1 93.19 290 PRO A O 1
ATOM 2176 N N . ALA A 1 291 ? -2.115 -14.578 2.004 1 91.94 291 ALA A N 1
ATOM 2177 C CA . ALA A 1 291 ? -1.214 -14.531 0.856 1 91.94 291 ALA A CA 1
ATOM 2178 C C . ALA A 1 291 ? -1.895 -15.07 -0.398 1 91.94 291 ALA A C 1
ATOM 2180 O O . ALA A 1 291 ? -1.701 -14.547 -1.495 1 91.94 291 ALA A O 1
ATOM 2181 N N . ALA A 1 292 ? -2.676 -16.094 -0.255 1 93.38 292 ALA A N 1
ATOM 2182 C CA . ALA A 1 292 ? -3.418 -16.656 -1.386 1 93.38 292 ALA A CA 1
ATOM 2183 C C . ALA A 1 292 ? -4.465 -15.664 -1.89 1 93.38 292 ALA A C 1
ATOM 2185 O O . ALA A 1 292 ? -4.711 -15.57 -3.094 1 93.38 292 ALA A O 1
ATOM 2186 N N . ILE A 1 293 ? -5.062 -14.969 -0.984 1 96 293 ILE A N 1
ATOM 2187 C CA . ILE A 1 293 ? -6.066 -13.977 -1.342 1 96 293 ILE A CA 1
ATOM 2188 C C . ILE A 1 293 ? -5.414 -12.836 -2.129 1 96 293 ILE A C 1
ATOM 2190 O O . ILE A 1 293 ? -5.953 -12.383 -3.139 1 96 293 ILE A O 1
ATOM 2194 N N . ARG A 1 294 ? -4.285 -12.398 -1.677 1 95.44 294 ARG A N 1
ATOM 2195 C CA . ARG A 1 294 ? -3.568 -11.359 -2.404 1 95.44 294 ARG A CA 1
ATOM 2196 C C . ARG A 1 294 ? -3.188 -11.828 -3.803 1 95.44 294 ARG A C 1
ATOM 2198 O O . ARG A 1 294 ? -3.275 -11.062 -4.766 1 95.44 294 ARG A O 1
ATOM 2205 N N . MET A 1 295 ? -2.785 -13.055 -3.914 1 93.5 295 MET A N 1
ATOM 2206 C CA . MET A 1 295 ? -2.465 -13.602 -5.227 1 93.5 295 MET A CA 1
ATOM 2207 C C . MET A 1 295 ? -3.691 -13.602 -6.133 1 93.5 295 MET A C 1
ATOM 2209 O O . MET A 1 295 ? -3.602 -13.219 -7.305 1 93.5 295 MET A O 1
ATOM 2213 N N . ASP A 1 296 ? -4.77 -14.016 -5.59 1 96.19 296 ASP A N 1
ATOM 2214 C CA . ASP A 1 296 ? -6.012 -14.016 -6.359 1 96.19 296 ASP A CA 1
ATOM 2215 C C . ASP A 1 296 ? -6.355 -12.617 -6.848 1 96.19 296 ASP A C 1
ATOM 2217 O O . ASP A 1 296 ? -6.816 -12.445 -7.98 1 96.19 296 ASP A O 1
ATOM 2221 N N . LEU A 1 297 ? -6.148 -11.664 -6.039 1 97.38 297 LEU A N 1
ATOM 2222 C CA . LEU A 1 297 ? -6.422 -10.281 -6.41 1 97.38 297 LEU A CA 1
ATOM 2223 C C . LEU A 1 297 ? -5.469 -9.812 -7.504 1 97.38 297 LEU A C 1
ATOM 2225 O O . LEU A 1 297 ? -5.863 -9.047 -8.391 1 97.38 297 LEU A O 1
ATOM 2229 N N . HIS A 1 298 ? -4.266 -10.211 -7.465 1 96.25 298 HIS A N 1
ATOM 2230 C CA . HIS A 1 298 ? -3.332 -9.898 -8.539 1 96.25 298 HIS A CA 1
ATOM 2231 C C . HIS A 1 298 ? -3.787 -10.516 -9.859 1 96.25 298 HIS A C 1
ATOM 2233 O O . HIS A 1 298 ? -3.676 -9.883 -10.914 1 96.25 298 HIS A O 1
ATOM 2239 N N . MET A 1 299 ? -4.297 -11.719 -9.789 1 95.19 299 MET A N 1
ATOM 2240 C CA . MET A 1 299 ? -4.793 -12.367 -11 1 95.19 299 MET A CA 1
ATOM 2241 C C . MET A 1 299 ? -5.977 -11.602 -11.578 1 95.19 299 MET A C 1
ATOM 2243 O O . MET A 1 299 ? -6.082 -11.445 -12.797 1 95.19 299 MET A O 1
ATOM 2247 N N . LEU A 1 300 ? -6.824 -11.172 -10.711 1 95.56 300 LEU A N 1
ATOM 2248 C CA . LEU A 1 300 ? -7.945 -10.344 -11.148 1 95.56 300 LEU A CA 1
ATOM 2249 C C . LEU A 1 300 ? -7.453 -9.062 -11.812 1 95.56 300 LEU A C 1
ATOM 2251 O O . LEU A 1 300 ? -7.855 -8.75 -12.93 1 95.56 300 LEU A O 1
ATOM 2255 N N . MET A 1 301 ? -6.566 -8.375 -11.188 1 96.56 301 MET A N 1
ATOM 2256 C CA . MET A 1 301 ? -6.125 -7.043 -11.586 1 96.56 301 MET A CA 1
ATOM 2257 C C . MET A 1 301 ? -5.34 -7.094 -12.891 1 96.56 301 MET A C 1
ATOM 2259 O O . MET A 1 301 ? -5.547 -6.266 -13.781 1 96.56 301 MET A O 1
ATOM 2263 N N . LEU A 1 302 ? -4.496 -8.07 -13.008 1 96.06 302 LEU A N 1
ATOM 2264 C CA . LEU A 1 302 ? -3.543 -8.078 -14.109 1 96.06 302 LEU A CA 1
ATOM 2265 C C . LEU A 1 302 ? -4.121 -8.805 -15.32 1 96.06 302 LEU A C 1
ATOM 2267 O O . LEU A 1 302 ? -3.898 -8.391 -16.469 1 96.06 302 LEU A O 1
ATOM 2271 N N . LEU A 1 303 ? -4.98 -9.875 -15.047 1 93.56 303 LEU A N 1
ATOM 2272 C CA . LEU A 1 303 ? -5.277 -10.789 -16.141 1 93.56 303 LEU A CA 1
ATOM 2273 C C . LEU A 1 303 ? -6.777 -11.062 -16.234 1 93.56 303 LEU A C 1
ATOM 2275 O O . LEU A 1 303 ? -7.242 -11.695 -17.188 1 93.56 303 LEU A O 1
ATOM 2279 N N . GLY A 1 304 ? -7.531 -10.57 -15.328 1 92.5 304 GLY A N 1
ATOM 2280 C CA . GLY A 1 304 ? -8.914 -11.016 -15.266 1 92.5 304 GLY A CA 1
ATOM 2281 C C . GLY A 1 304 ? -9.062 -12.5 -15 1 92.5 304 GLY A C 1
ATOM 2282 O O . GLY A 1 304 ? -10.07 -13.109 -15.359 1 92.5 304 GLY A O 1
ATOM 2283 N N . ALA A 1 305 ? -8.062 -13.055 -14.398 1 93.75 305 ALA A N 1
ATOM 2284 C CA . ALA A 1 305 ? -7.984 -14.477 -14.078 1 93.75 305 ALA A CA 1
ATOM 2285 C C . ALA A 1 305 ? -8.328 -14.734 -12.617 1 93.75 305 ALA A C 1
ATOM 2287 O O . ALA A 1 305 ? -9.062 -13.953 -12 1 93.75 305 ALA A O 1
ATOM 2288 N N . ARG A 1 306 ? -7.926 -15.969 -12.117 1 94.44 306 ARG A N 1
ATOM 2289 C CA . ARG A 1 306 ? -8.367 -16.281 -10.766 1 94.44 306 ARG A CA 1
ATOM 2290 C C . ARG A 1 306 ? -7.609 -17.469 -10.195 1 94.44 306 ARG A C 1
ATOM 2292 O O . ARG A 1 306 ? -7.172 -18.344 -10.938 1 94.44 306 ARG A O 1
ATOM 2299 N N . GLU A 1 307 ? -7.453 -17.391 -8.867 1 96.06 307 GLU A N 1
ATOM 2300 C CA . GLU A 1 307 ? -7.203 -18.625 -8.117 1 96.06 307 GLU A CA 1
ATOM 2301 C C . GLU A 1 307 ? -8.5 -19.375 -7.84 1 96.06 307 GLU A C 1
ATOM 2303 O O . GLU A 1 307 ? -9.594 -18.828 -8.016 1 96.06 307 GLU A O 1
ATOM 2308 N N . ARG A 1 308 ? -8.375 -20.625 -7.438 1 96.88 308 ARG A N 1
ATOM 2309 C CA . ARG A 1 308 ? -9.578 -21.453 -7.34 1 96.88 308 ARG A CA 1
ATOM 2310 C C . ARG A 1 308 ? -9.562 -22.281 -6.059 1 96.88 308 ARG A C 1
ATOM 2312 O O . ARG A 1 308 ? -8.5 -22.562 -5.504 1 96.88 308 ARG A O 1
ATOM 2319 N N . THR A 1 309 ? -10.797 -22.562 -5.594 1 94.88 309 THR A N 1
ATOM 2320 C CA . THR A 1 309 ? -10.945 -23.5 -4.484 1 94.88 309 THR A CA 1
ATOM 2321 C C . THR A 1 309 ? -10.758 -24.938 -4.957 1 94.88 309 THR A C 1
ATOM 2323 O O . THR A 1 309 ? -10.719 -25.203 -6.16 1 94.88 309 THR A O 1
ATOM 2326 N N . GLY A 1 310 ? -10.617 -25.812 -3.943 1 96.81 310 GLY A N 1
ATOM 2327 C CA . GLY A 1 310 ? -10.539 -27.234 -4.281 1 96.81 310 GLY A CA 1
ATOM 2328 C C . GLY A 1 310 ? -11.734 -27.719 -5.082 1 96.81 310 GLY A C 1
ATOM 2329 O O . GLY A 1 310 ? -11.578 -28.453 -6.059 1 96.81 310 GLY A O 1
ATOM 2330 N N . ALA A 1 311 ? -12.875 -27.281 -4.73 1 96.44 311 ALA A N 1
ATOM 2331 C CA . ALA A 1 311 ? -14.102 -27.672 -5.418 1 96.44 311 ALA A CA 1
ATOM 2332 C C . ALA A 1 311 ? -14.125 -27.141 -6.848 1 96.44 311 ALA A C 1
ATOM 2334 O O . ALA A 1 311 ? -14.594 -27.828 -7.766 1 96.44 311 ALA A O 1
ATOM 2335 N N . GLU A 1 312 ? -13.688 -25.984 -7.012 1 96.06 312 GLU A N 1
ATOM 2336 C CA . GLU A 1 312 ? -13.648 -25.391 -8.344 1 96.06 312 GLU A CA 1
ATOM 2337 C C . GLU A 1 312 ? -12.641 -26.109 -9.242 1 96.06 312 GLU A C 1
ATOM 2339 O O . GLU A 1 312 ? -12.891 -26.297 -10.43 1 96.06 312 GLU A O 1
ATOM 2344 N N . PHE A 1 313 ? -11.523 -26.516 -8.68 1 97.94 313 PHE A N 1
ATOM 2345 C CA . PHE A 1 313 ? -10.57 -27.312 -9.438 1 97.94 313 PHE A CA 1
ATOM 2346 C C . PHE A 1 313 ? -11.188 -28.656 -9.852 1 97.94 313 PHE A C 1
ATOM 2348 O O . PHE A 1 313 ? -11.008 -29.094 -10.984 1 97.94 313 PHE A O 1
ATOM 2355 N N . ALA A 1 314 ? -11.859 -29.266 -8.953 1 98.31 314 ALA A N 1
ATOM 2356 C CA . ALA A 1 314 ? -12.508 -30.531 -9.25 1 98.31 314 ALA A CA 1
ATOM 2357 C C . ALA A 1 314 ? -13.484 -30.391 -10.422 1 98.31 314 ALA A C 1
ATOM 2359 O O . ALA A 1 314 ? -13.531 -31.25 -11.305 1 98.31 314 ALA A O 1
ATOM 2360 N N . ALA A 1 315 ? -14.195 -29.344 -10.414 1 98 315 ALA A N 1
ATOM 2361 C CA . ALA A 1 315 ? -15.156 -29.094 -11.477 1 98 315 ALA A CA 1
ATOM 2362 C C . ALA A 1 315 ? -14.453 -28.859 -12.812 1 98 315 ALA A C 1
ATOM 2364 O O . ALA A 1 315 ? -14.883 -29.359 -13.844 1 98 315 ALA A O 1
ATOM 2365 N N . LEU A 1 316 ? -13.422 -28.094 -12.781 1 97.69 316 LEU A N 1
ATOM 2366 C CA . LEU A 1 316 ? -12.641 -27.812 -13.977 1 97.69 316 LEU A CA 1
ATOM 2367 C C . LEU A 1 316 ? -12.047 -29.078 -14.562 1 97.69 316 LEU A C 1
ATOM 2369 O O . LEU A 1 316 ? -12.102 -29.297 -15.781 1 97.69 316 LEU A O 1
ATOM 2373 N N . LEU A 1 317 ? -11.484 -29.828 -13.703 1 98.62 317 LEU A N 1
ATOM 2374 C CA . LEU A 1 317 ? -10.867 -31.094 -14.109 1 98.62 317 LEU A CA 1
ATOM 2375 C C . LEU A 1 317 ? -11.891 -32.031 -14.711 1 98.62 317 LEU A C 1
ATOM 2377 O O . LEU A 1 317 ? -11.648 -32.656 -15.758 1 98.62 317 LEU A O 1
ATOM 2381 N N . SER A 1 318 ? -13.031 -32.094 -14.125 1 98.62 318 SER A N 1
ATOM 2382 C CA . SER A 1 318 ? -14.094 -32.969 -14.617 1 98.62 318 SER A CA 1
ATOM 2383 C C . SER A 1 318 ? -14.547 -32.562 -16.016 1 98.62 318 SER A C 1
ATOM 2385 O O . SER A 1 318 ? -14.734 -33.406 -16.891 1 98.62 318 SER A O 1
ATOM 2387 N N . GLN A 1 319 ? -14.656 -31.344 -16.234 1 98.38 319 GLN A N 1
ATOM 2388 C CA . GLN A 1 319 ? -15.078 -30.828 -17.531 1 98.38 319 GLN A CA 1
ATOM 2389 C C . GLN A 1 319 ? -14.055 -31.156 -18.609 1 98.38 319 GLN A C 1
ATOM 2391 O O . GLN A 1 319 ? -14.406 -31.266 -19.797 1 98.38 319 GLN A O 1
ATOM 2396 N N . ALA A 1 320 ? -12.875 -31.359 -18.234 1 98.19 320 ALA A N 1
ATOM 2397 C CA . ALA A 1 320 ? -11.789 -31.562 -19.188 1 98.19 320 ALA A CA 1
ATOM 2398 C C . ALA A 1 320 ? -11.469 -33.062 -19.328 1 98.19 320 ALA A C 1
ATOM 2400 O O . ALA A 1 320 ? -10.5 -33.438 -20 1 98.19 320 ALA A O 1
ATOM 2401 N N . GLY A 1 321 ? -12.211 -33.906 -18.656 1 98.19 321 GLY A N 1
ATOM 2402 C CA . GLY A 1 321 ? -12.016 -35.344 -18.797 1 98.19 321 GLY A CA 1
ATOM 2403 C C . GLY A 1 321 ? -11.047 -35.906 -17.781 1 98.19 321 GLY A C 1
ATOM 2404 O O . GLY A 1 321 ? -10.484 -37 -18 1 98.19 321 GLY A O 1
ATOM 2405 N N . TRP A 1 322 ? -10.812 -35.25 -16.719 1 98.69 322 TRP A N 1
ATOM 2406 C CA . TRP A 1 322 ? -9.953 -35.688 -15.625 1 98.69 322 TRP A CA 1
ATOM 2407 C C . TRP A 1 322 ? -10.766 -35.969 -14.367 1 98.69 322 TRP A C 1
ATOM 2409 O O . TRP A 1 322 ? -11.891 -35.5 -14.227 1 98.69 322 TRP A O 1
ATOM 2419 N N . GLN A 1 323 ? -10.211 -36.75 -13.523 1 98.5 323 GLN A N 1
ATOM 2420 C CA . GLN A 1 323 ? -10.734 -36.938 -12.18 1 98.5 323 GLN A CA 1
ATOM 2421 C C . GLN A 1 323 ? -9.719 -36.5 -11.125 1 98.5 323 GLN A C 1
ATOM 2423 O O . GLN A 1 323 ? -8.57 -36.969 -11.133 1 98.5 323 GLN A O 1
ATOM 2428 N N . LEU A 1 324 ? -10.156 -35.656 -10.234 1 98.69 324 LEU A N 1
ATOM 2429 C CA . LEU A 1 324 ? -9.297 -35.219 -9.141 1 98.69 324 LEU A CA 1
ATOM 2430 C C . LEU A 1 324 ? -8.984 -36.375 -8.203 1 98.69 324 LEU A C 1
ATOM 2432 O O . LEU A 1 324 ? -9.898 -37.062 -7.711 1 98.69 324 LEU A O 1
ATOM 2436 N N . ARG A 1 325 ? -7.777 -36.625 -7.969 1 98.19 325 ARG A N 1
ATOM 2437 C CA . ARG A 1 325 ? -7.363 -37.719 -7.098 1 98.19 325 ARG A CA 1
ATOM 2438 C C . ARG A 1 325 ? -6.992 -37.188 -5.711 1 98.19 325 ARG A C 1
ATOM 2440 O O . ARG A 1 325 ? -7.406 -37.75 -4.699 1 98.19 325 ARG A O 1
ATOM 2447 N N . GLN A 1 326 ? -6.168 -36.094 -5.742 1 97.81 326 GLN A N 1
ATOM 2448 C CA . GLN A 1 326 ? -5.652 -35.625 -4.461 1 97.81 326 GLN A CA 1
ATOM 2449 C C . GLN A 1 326 ? -5.152 -34.188 -4.559 1 97.81 326 GLN A C 1
ATOM 2451 O O . GLN A 1 326 ? -4.613 -33.781 -5.59 1 97.81 326 GLN A O 1
ATOM 2456 N N . ILE A 1 327 ? -5.359 -33.438 -3.482 1 97.94 327 ILE A N 1
ATOM 2457 C CA . ILE A 1 327 ? -4.723 -32.156 -3.279 1 97.94 327 ILE A CA 1
ATOM 2458 C C . ILE A 1 327 ? -3.754 -32.219 -2.104 1 97.94 327 ILE A C 1
ATOM 2460 O O . ILE A 1 327 ? -4.156 -32.531 -0.978 1 97.94 327 ILE A O 1
ATOM 2464 N N . THR A 1 328 ? -2.521 -31.984 -2.387 1 97.5 328 THR A N 1
ATOM 2465 C CA . THR A 1 328 ? -1.489 -32.031 -1.357 1 97.5 328 THR A CA 1
ATOM 2466 C C . THR A 1 328 ? -0.931 -30.625 -1.097 1 97.5 328 THR A C 1
ATOM 2468 O O . THR A 1 328 ? -0.311 -30.031 -1.977 1 97.5 328 THR A O 1
ATOM 2471 N N . ALA A 1 329 ? -1.112 -30.203 0.103 1 94.62 329 ALA A N 1
ATOM 2472 C CA . ALA A 1 329 ? -0.606 -28.875 0.473 1 94.62 329 ALA A CA 1
ATOM 2473 C C . ALA A 1 329 ? 0.917 -28.891 0.568 1 94.62 329 ALA A C 1
ATOM 2475 O O . ALA A 1 329 ? 1.516 -29.875 0.996 1 94.62 329 ALA A O 1
ATOM 2476 N N . THR A 1 330 ? 1.545 -27.797 0.107 1 93.94 330 THR A N 1
ATOM 2477 C CA . THR A 1 330 ? 2.967 -27.578 0.345 1 93.94 330 THR A CA 1
ATOM 2478 C C . THR A 1 330 ? 3.178 -26.703 1.579 1 93.94 330 THR A C 1
ATOM 2480 O O . THR A 1 330 ? 2.213 -26.234 2.193 1 93.94 330 THR A O 1
ATOM 2483 N N . ASN A 1 331 ? 4.441 -26.422 1.933 1 86.12 331 ASN A N 1
ATOM 2484 C CA . ASN A 1 331 ? 4.75 -25.609 3.104 1 86.12 331 ASN A CA 1
ATOM 2485 C C . ASN A 1 331 ? 4.984 -24.156 2.727 1 86.12 331 ASN A C 1
ATOM 2487 O O . ASN A 1 331 ? 5.543 -23.375 3.514 1 86.12 331 ASN A O 1
ATOM 2491 N N . THR A 1 332 ? 4.562 -23.875 1.528 1 84.88 332 THR A N 1
ATOM 2492 C CA . THR A 1 332 ? 4.695 -22.469 1.135 1 84.88 332 THR A CA 1
ATOM 2493 C C . THR A 1 332 ? 3.67 -21.609 1.863 1 84.88 332 THR A C 1
ATOM 2495 O O . THR A 1 332 ? 2.604 -22.094 2.248 1 84.88 332 THR A O 1
ATOM 2498 N N . ALA A 1 333 ? 3.992 -20.344 2.039 1 74.56 333 ALA A N 1
ATOM 2499 C CA . ALA A 1 333 ? 3.154 -19.438 2.816 1 74.56 333 ALA A CA 1
ATOM 2500 C C . ALA A 1 333 ? 1.91 -19.031 2.031 1 74.56 333 ALA A C 1
ATOM 2502 O O . ALA A 1 333 ? 0.912 -18.594 2.615 1 74.56 333 ALA A O 1
ATOM 2503 N N . ASP A 1 334 ? 1.921 -19.219 0.704 1 79.81 334 ASP A N 1
ATOM 2504 C CA . ASP A 1 334 ? 0.813 -18.703 -0.095 1 79.81 334 ASP A CA 1
ATOM 2505 C C . ASP A 1 334 ? -0.17 -19.812 -0.451 1 79.81 334 ASP A C 1
ATOM 2507 O O . ASP A 1 334 ? -0.985 -19.656 -1.363 1 79.81 334 ASP A O 1
ATOM 2511 N N . GLY A 1 335 ? -0.068 -20.969 0.178 1 84.31 335 GLY A N 1
ATOM 2512 C CA . GLY A 1 335 ? -1.063 -22.016 -0.011 1 84.31 335 GLY A CA 1
ATOM 2513 C C . GLY A 1 335 ? -0.878 -22.797 -1.302 1 84.31 335 GLY A C 1
ATOM 2514 O O . GLY A 1 335 ? -1.837 -23.344 -1.842 1 84.31 335 GLY A O 1
ATOM 2515 N N . LEU A 1 336 ? 0.299 -22.828 -1.807 1 93.69 336 LEU A N 1
ATOM 2516 C CA . LEU A 1 336 ? 0.603 -23.609 -2.994 1 93.69 336 LEU A CA 1
ATOM 2517 C C . LEU A 1 336 ? 0.365 -25.094 -2.734 1 93.69 336 LEU A C 1
ATOM 2519 O O . LEU A 1 336 ? 0.742 -25.609 -1.681 1 93.69 336 LEU A O 1
ATOM 2523 N N . SER A 1 337 ? -0.281 -25.766 -3.637 1 97.19 337 SER A N 1
ATOM 2524 C CA . SER A 1 337 ? -0.584 -27.188 -3.523 1 97.19 337 SER A CA 1
ATOM 2525 C C . SER A 1 337 ? -0.277 -27.922 -4.824 1 97.19 337 SER A C 1
ATOM 2527 O O . SER A 1 337 ? -0.185 -27.312 -5.887 1 97.19 337 SER A O 1
ATOM 2529 N N . VAL A 1 338 ? -0.025 -29.156 -4.629 1 98.19 338 VAL A N 1
ATOM 2530 C CA . VAL A 1 338 ? 0.021 -30.062 -5.773 1 98.19 338 VAL A CA 1
ATOM 2531 C C . VAL A 1 338 ? -1.329 -30.766 -5.938 1 98.19 338 VAL A C 1
ATOM 2533 O O . VAL A 1 338 ? -1.757 -31.516 -5.059 1 98.19 338 VAL A O 1
ATOM 2536 N N . ILE A 1 339 ? -1.982 -30.469 -7.027 1 98.62 339 ILE A N 1
ATOM 2537 C CA . ILE A 1 339 ? -3.273 -31.062 -7.359 1 98.62 339 ILE A CA 1
ATOM 2538 C C . ILE A 1 339 ? -3.08 -32.188 -8.391 1 98.62 339 ILE A C 1
ATOM 2540 O O . ILE A 1 339 ? -2.723 -31.906 -9.539 1 98.62 339 ILE A O 1
ATOM 2544 N N . GLU A 1 340 ? -3.346 -33.375 -7.988 1 98.75 340 GLU A N 1
ATOM 2545 C CA . GLU A 1 340 ? -3.164 -34.531 -8.859 1 98.75 340 GLU A CA 1
ATOM 2546 C C . GLU A 1 340 ? -4.496 -35 -9.438 1 98.75 340 GLU A C 1
ATOM 2548 O O . GLU A 1 340 ? -5.469 -35.188 -8.703 1 98.75 340 GLU A O 1
ATOM 2553 N N . ALA A 1 341 ? -4.48 -35.219 -10.711 1 98.75 341 ALA A N 1
ATOM 2554 C CA . ALA A 1 341 ? -5.648 -35.781 -11.398 1 98.75 341 ALA A CA 1
ATOM 2555 C C . ALA A 1 341 ? -5.25 -36.938 -12.305 1 98.75 341 ALA A C 1
ATOM 2557 O O . ALA A 1 341 ? -4.094 -37.031 -12.719 1 98.75 341 ALA A O 1
ATOM 2558 N N . VAL A 1 342 ? -6.215 -37.781 -12.586 1 98.56 342 VAL A N 1
ATOM 2559 C CA . VAL A 1 342 ? -6.027 -38.938 -13.469 1 98.56 342 VAL A CA 1
ATOM 2560 C C . VAL A 1 342 ? -7.145 -38.969 -14.508 1 98.56 342 VAL A C 1
ATOM 2562 O O . VAL A 1 342 ? -8.188 -38.344 -14.336 1 98.56 342 VAL A O 1
ATOM 2565 N N . PRO A 1 343 ? -6.84 -39.625 -15.586 1 97.94 343 PRO A N 1
ATOM 2566 C CA . PRO A 1 343 ? -7.91 -39.75 -16.578 1 97.94 343 PRO A CA 1
ATOM 2567 C C . PRO A 1 343 ? -9.203 -40.312 -15.992 1 97.94 343 PRO A C 1
ATOM 2569 O O . PRO A 1 343 ? -9.172 -41.219 -15.18 1 97.94 343 PRO A O 1
ATOM 2572 N N . ALA A 1 344 ? -10.312 -39.688 -16.406 1 94.62 344 ALA A N 1
ATOM 2573 C CA . ALA A 1 344 ? -11.617 -40.125 -15.914 1 94.62 344 ALA A CA 1
ATOM 2574 C C . ALA A 1 344 ? -12.039 -41.438 -16.562 1 94.62 344 ALA A C 1
ATOM 2576 O O . ALA A 1 344 ? -11.656 -41.719 -17.688 1 94.62 344 ALA A O 1
ATOM 2577 N N . MET B 1 1 ? -3.465 -39.156 13.82 1 24.61 1 MET B N 1
ATOM 2578 C CA . MET B 1 1 ? -2.957 -37.844 14.172 1 24.61 1 MET B CA 1
ATOM 2579 C C . MET B 1 1 ? -2.416 -37.125 12.938 1 24.61 1 MET B C 1
ATOM 2581 O O . MET B 1 1 ? -1.52 -37.625 12.266 1 24.61 1 MET B O 1
ATOM 2585 N N . GLY B 1 2 ? -3.184 -36.438 12.086 1 27.2 2 GLY B N 1
ATOM 2586 C CA . GLY B 1 2 ? -3.088 -36 10.695 1 27.2 2 GLY B CA 1
ATOM 2587 C C . GLY B 1 2 ? -1.924 -35.062 10.438 1 27.2 2 GLY B C 1
ATOM 2588 O O . GLY B 1 2 ? -1.455 -34.375 11.359 1 27.2 2 GLY B O 1
ATOM 2589 N N . PRO B 1 3 ? -1.048 -35.406 9.492 1 31.41 3 PRO B N 1
ATOM 2590 C CA . PRO B 1 3 ? 0.248 -34.75 9.359 1 31.41 3 PRO B CA 1
ATOM 2591 C C . PRO B 1 3 ? 0.15 -33.219 9.531 1 31.41 3 PRO B C 1
ATOM 2593 O O . PRO B 1 3 ? -0.91 -32.625 9.289 1 31.41 3 PRO B O 1
ATOM 2596 N N . GLY B 1 4 ? 0.651 -32.625 10.625 1 29.88 4 GLY B N 1
ATOM 2597 C CA . GLY B 1 4 ? 0.68 -31.266 11.172 1 29.88 4 GLY B CA 1
ATOM 2598 C C . GLY B 1 4 ? 0.962 -30.203 10.125 1 29.88 4 GLY B C 1
ATOM 2599 O O . GLY B 1 4 ? 1.871 -30.359 9.305 1 29.88 4 GLY B O 1
ATOM 2600 N N . MET B 1 5 ? -0.001 -29.562 9.578 1 35.97 5 MET B N 1
ATOM 2601 C CA . MET B 1 5 ? 0.08 -28.391 8.719 1 35.97 5 MET B CA 1
ATOM 2602 C C . MET B 1 5 ? 1.208 -27.469 9.172 1 35.97 5 MET B C 1
ATOM 2604 O O . MET B 1 5 ? 1.204 -26.984 10.305 1 35.97 5 MET B O 1
ATOM 2608 N N . THR B 1 6 ? 2.42 -27.812 9.031 1 38.59 6 THR B N 1
ATOM 2609 C CA . THR B 1 6 ? 3.5 -26.922 9.453 1 38.59 6 THR B CA 1
ATOM 2610 C C . THR B 1 6 ? 3.115 -25.469 9.25 1 38.59 6 THR B C 1
ATOM 2612 O O . THR B 1 6 ? 2.787 -25.047 8.141 1 38.59 6 THR B O 1
ATOM 2615 N N . SER B 1 7 ? 2.383 -24.812 10.125 1 45.06 7 SER B N 1
ATOM 2616 C CA . SER B 1 7 ? 1.891 -23.438 10.289 1 45.06 7 SER B CA 1
ATOM 2617 C C . SER B 1 7 ? 2.951 -22.422 9.898 1 45.06 7 SER B C 1
ATOM 2619 O O . SER B 1 7 ? 4.035 -22.391 10.492 1 45.06 7 SER B O 1
ATOM 2621 N N . THR B 1 8 ? 3.16 -22.234 8.641 1 56.88 8 THR B N 1
ATOM 2622 C CA . THR B 1 8 ? 4.066 -21.141 8.289 1 56.88 8 THR B CA 1
ATOM 2623 C C . THR B 1 8 ? 3.855 -19.953 9.219 1 56.88 8 THR B C 1
ATOM 2625 O O . THR B 1 8 ? 2.719 -19.547 9.477 1 56.88 8 THR B O 1
ATOM 2628 N N . ASP B 1 9 ? 4.809 -19.719 10.094 1 64.19 9 ASP B N 1
ATOM 2629 C CA . ASP B 1 9 ? 4.855 -18.594 11.023 1 64.19 9 ASP B CA 1
ATOM 2630 C C . ASP B 1 9 ? 4.527 -17.281 10.32 1 64.19 9 ASP B C 1
ATOM 2632 O O . ASP B 1 9 ? 5.305 -16.812 9.492 1 64.19 9 ASP B O 1
ATOM 2636 N N . PRO B 1 10 ? 3.283 -16.859 10.5 1 61.44 10 PRO B N 1
ATOM 2637 C CA . PRO B 1 10 ? 2.92 -15.594 9.859 1 61.44 10 PRO B CA 1
ATOM 2638 C C . PRO B 1 10 ? 3.893 -14.469 10.188 1 61.44 10 PRO B C 1
ATOM 2640 O O . PRO B 1 10 ? 3.936 -13.453 9.477 1 61.44 10 PRO B O 1
ATOM 2643 N N . ASP B 1 11 ? 4.676 -14.828 11.062 1 68.06 11 ASP B N 1
ATOM 2644 C CA . ASP B 1 11 ? 5.59 -13.773 11.5 1 68.06 11 ASP B CA 1
ATOM 2645 C C . ASP B 1 11 ? 6.98 -13.977 10.898 1 68.06 11 ASP B C 1
ATOM 2647 O O . ASP B 1 11 ? 7.91 -13.234 11.219 1 68.06 11 ASP B O 1
ATOM 2651 N N . ALA B 1 12 ? 6.953 -14.938 10.047 1 85.25 12 ALA B N 1
ATOM 2652 C CA . ALA B 1 12 ? 8.234 -15.117 9.375 1 85.25 12 ALA B CA 1
ATOM 2653 C C . ALA B 1 12 ? 8.594 -13.883 8.547 1 85.25 12 ALA B C 1
ATOM 2655 O O . ALA B 1 12 ? 7.73 -13.281 7.906 1 85.25 12 ALA B O 1
ATOM 2656 N N . ALA B 1 13 ? 9.859 -13.508 8.523 1 88.75 13 ALA B N 1
ATOM 2657 C CA . ALA B 1 13 ? 10.359 -12.266 7.941 1 88.75 13 ALA B CA 1
ATOM 2658 C C . ALA B 1 13 ? 9.977 -12.156 6.469 1 88.75 13 ALA B C 1
ATOM 2660 O O . ALA B 1 13 ? 9.484 -11.109 6.023 1 88.75 13 ALA B O 1
ATOM 2661 N N . PRO B 1 14 ? 10.062 -13.227 5.641 1 86.94 14 PRO B N 1
ATOM 2662 C CA . PRO B 1 14 ? 9.688 -13.102 4.23 1 86.94 14 PRO B CA 1
ATOM 2663 C C . PRO B 1 14 ? 8.203 -12.805 4.035 1 86.94 14 PRO B C 1
ATOM 2665 O O . PRO B 1 14 ? 7.84 -12.023 3.15 1 86.94 14 PRO B O 1
ATOM 2668 N N . LEU B 1 15 ? 7.352 -13.398 4.887 1 86.81 15 LEU B N 1
ATOM 2669 C CA . LEU B 1 15 ? 5.918 -13.164 4.777 1 86.81 15 LEU B CA 1
ATOM 2670 C C . LEU B 1 15 ? 5.57 -11.742 5.223 1 86.81 15 LEU B C 1
ATOM 2672 O O . LEU B 1 15 ? 4.719 -11.094 4.613 1 86.81 15 LEU B O 1
ATOM 2676 N N . ARG B 1 16 ? 6.23 -11.336 6.25 1 92.25 16 ARG B N 1
ATOM 2677 C CA . ARG B 1 16 ? 5.992 -9.984 6.738 1 92.25 16 ARG B CA 1
ATOM 2678 C C . ARG B 1 16 ? 6.398 -8.945 5.695 1 92.25 16 ARG B C 1
ATOM 2680 O O . ARG B 1 16 ? 5.664 -7.984 5.453 1 92.25 16 ARG B O 1
ATOM 2687 N N . LEU B 1 17 ? 7.574 -9.148 5.074 1 94.25 17 LEU B N 1
ATOM 2688 C CA . LEU B 1 17 ? 8.031 -8.188 4.07 1 94.25 17 LEU B CA 1
ATOM 2689 C C . LEU B 1 17 ? 7.133 -8.227 2.838 1 94.25 17 LEU B C 1
ATOM 2691 O O . LEU B 1 17 ? 6.832 -7.188 2.248 1 94.25 17 LEU B O 1
ATOM 2695 N N . ALA B 1 18 ? 6.703 -9.43 2.486 1 91.62 18 ALA B N 1
ATOM 2696 C CA . ALA B 1 18 ? 5.809 -9.555 1.341 1 91.62 18 ALA B CA 1
ATOM 2697 C C . ALA B 1 18 ? 4.508 -8.781 1.576 1 91.62 18 ALA B C 1
ATOM 2699 O O . ALA B 1 18 ? 3.963 -8.18 0.651 1 91.62 18 ALA B O 1
ATOM 2700 N N . ARG B 1 19 ? 4.051 -8.852 2.768 1 93.25 19 ARG B N 1
ATOM 2701 C CA . ARG B 1 19 ? 2.834 -8.117 3.115 1 93.25 19 ARG B CA 1
ATOM 2702 C C . ARG B 1 19 ? 3.049 -6.613 3 1 93.25 19 ARG B C 1
ATOM 2704 O O . ARG B 1 19 ? 2.164 -5.891 2.535 1 93.25 19 ARG B O 1
ATOM 2711 N N . LEU B 1 20 ? 4.207 -6.141 3.43 1 96.5 20 LEU B N 1
ATOM 2712 C CA . LEU B 1 20 ? 4.52 -4.723 3.314 1 96.5 20 LEU B CA 1
ATOM 2713 C C . LEU B 1 20 ? 4.629 -4.305 1.851 1 96.5 20 LEU B C 1
ATOM 2715 O O . LEU B 1 20 ? 4.129 -3.244 1.465 1 96.5 20 LEU B O 1
ATOM 2719 N N . VAL B 1 21 ? 5.219 -5.156 1.054 1 96.5 21 VAL B N 1
ATOM 2720 C CA . VAL B 1 21 ? 5.391 -4.902 -0.373 1 96.5 21 VAL B CA 1
ATOM 2721 C C . VAL B 1 21 ? 4.023 -4.793 -1.046 1 96.5 21 VAL B C 1
ATOM 2723 O O . VAL B 1 21 ? 3.834 -3.98 -1.952 1 96.5 21 VAL B O 1
ATOM 2726 N N . ASP B 1 22 ? 3.082 -5.52 -0.539 1 96.88 22 ASP B N 1
ATOM 2727 C CA . ASP B 1 22 ? 1.752 -5.562 -1.138 1 96.88 22 ASP B CA 1
ATOM 2728 C C . ASP B 1 22 ? 0.832 -4.52 -0.507 1 96.88 22 ASP B C 1
ATOM 2730 O O . ASP B 1 22 ? -0.383 -4.551 -0.714 1 96.88 22 ASP B O 1
ATOM 2734 N N . GLY B 1 23 ? 1.355 -3.594 0.242 1 98.12 23 GLY B N 1
ATOM 2735 C CA . GLY B 1 23 ? 0.545 -2.594 0.918 1 98.12 23 GLY B CA 1
ATOM 2736 C C . GLY B 1 23 ? -0.317 -1.782 -0.031 1 98.12 23 GLY B C 1
ATOM 2737 O O . GLY B 1 23 ? -1.417 -1.359 0.329 1 98.12 23 GLY B O 1
ATOM 2738 N N . TYR B 1 24 ? 0.16 -1.569 -1.262 1 98.56 24 TYR B N 1
ATOM 2739 C CA . TYR B 1 24 ? -0.583 -0.811 -2.262 1 98.56 24 TYR B CA 1
ATOM 2740 C C . TYR B 1 24 ? -1.924 -1.47 -2.561 1 98.56 24 TYR B C 1
ATOM 2742 O O . TYR B 1 24 ? -2.914 -0.784 -2.822 1 98.56 24 TYR B O 1
ATOM 2750 N N . LEU B 1 25 ? -1.976 -2.746 -2.531 1 98.38 25 LEU B N 1
ATOM 2751 C CA . LEU B 1 25 ? -3.203 -3.482 -2.814 1 98.38 25 LEU B CA 1
ATOM 2752 C C . LEU B 1 25 ? -4.258 -3.213 -1.747 1 98.38 25 LEU B C 1
ATOM 2754 O O . LEU B 1 25 ? -5.422 -2.969 -2.066 1 98.38 25 LEU B O 1
ATOM 2758 N N . THR B 1 26 ? -3.83 -3.234 -0.513 1 98.25 26 THR B N 1
ATOM 2759 C CA . THR B 1 26 ? -4.742 -2.961 0.593 1 98.25 26 THR B CA 1
ATOM 2760 C C . THR B 1 26 ? -5.305 -1.546 0.491 1 98.25 26 THR B C 1
ATOM 2762 O O . THR B 1 26 ? -6.5 -1.332 0.706 1 98.25 26 THR B O 1
ATOM 2765 N N . THR B 1 27 ? -4.434 -0.612 0.176 1 98.62 27 THR B N 1
ATOM 2766 C CA . THR B 1 27 ? -4.879 0.762 -0.026 1 98.62 27 THR B CA 1
ATOM 2767 C C . THR B 1 27 ? -5.992 0.823 -1.066 1 98.62 27 THR B C 1
ATOM 2769 O O . THR B 1 27 ? -7.02 1.471 -0.847 1 98.62 27 THR B O 1
ATOM 2772 N N . GLN B 1 28 ? -5.828 0.162 -2.168 1 98.75 28 GLN B N 1
ATOM 2773 C CA . GLN B 1 28 ? -6.785 0.245 -3.266 1 98.75 28 GLN B CA 1
ATOM 2774 C C . GLN B 1 28 ? -8.07 -0.511 -2.932 1 98.75 28 GLN B C 1
ATOM 2776 O O . GLN B 1 28 ? -9.156 -0.11 -3.35 1 98.75 28 GLN B O 1
ATOM 2781 N N . LEU B 1 29 ? -7.992 -1.596 -2.146 1 98.75 29 LEU B N 1
ATOM 2782 C CA . LEU B 1 29 ? -9.195 -2.283 -1.689 1 98.75 29 LEU B CA 1
ATOM 2783 C C . LEU B 1 29 ? -10.039 -1.372 -0.806 1 98.75 29 LEU B C 1
ATOM 2785 O O . LEU B 1 29 ? -11.258 -1.305 -0.965 1 98.75 29 LEU B O 1
ATOM 2789 N N . LEU B 1 30 ? -9.398 -0.704 0.114 1 98.56 30 LEU B N 1
ATOM 2790 C CA . LEU B 1 30 ? -10.078 0.232 1 1 98.56 30 LEU B CA 1
ATOM 2791 C C . LEU B 1 30 ? -10.688 1.386 0.208 1 98.56 30 LEU B C 1
ATOM 2793 O O . LEU B 1 30 ? -11.805 1.821 0.497 1 98.56 30 LEU B O 1
ATOM 2797 N N . TYR B 1 31 ? -9.953 1.826 -0.777 1 98.19 31 TYR B N 1
ATOM 2798 C CA . TYR B 1 31 ? -10.414 2.891 -1.66 1 98.19 31 TYR B CA 1
ATOM 2799 C C . TYR B 1 31 ? -11.68 2.471 -2.404 1 98.19 31 TYR B C 1
ATOM 2801 O O . TYR B 1 31 ? -12.664 3.215 -2.439 1 98.19 31 TYR B O 1
ATOM 2809 N N . VAL B 1 32 ? -11.719 1.305 -2.98 1 98.62 32 VAL B N 1
ATOM 2810 C CA . VAL B 1 32 ? -12.883 0.79 -3.701 1 98.62 32 VAL B CA 1
ATOM 2811 C C . VAL B 1 32 ? -14.078 0.699 -2.756 1 98.62 32 VAL B C 1
ATOM 2813 O O . VAL B 1 32 ? -15.18 1.136 -3.096 1 98.62 32 VAL B O 1
ATOM 2816 N N . ALA B 1 33 ? -13.883 0.154 -1.58 1 98.62 33 ALA B N 1
ATOM 2817 C CA . ALA B 1 33 ? -14.953 0.025 -0.595 1 98.62 33 ALA B CA 1
ATOM 2818 C C . ALA B 1 33 ? -15.508 1.393 -0.205 1 98.62 33 ALA B C 1
ATOM 2820 O O . ALA B 1 33 ? -16.719 1.559 -0.059 1 98.62 33 ALA B O 1
ATOM 2821 N N . ALA B 1 34 ? -14.633 2.338 -0.015 1 96.81 34 ALA B N 1
ATOM 2822 C CA . ALA B 1 34 ? -15.039 3.688 0.376 1 96.81 34 ALA B CA 1
ATOM 2823 C C . ALA B 1 34 ? -15.859 4.355 -0.722 1 96.81 34 ALA B C 1
ATOM 2825 O O . ALA B 1 34 ? -16.906 4.934 -0.451 1 96.81 34 ALA B O 1
ATOM 2826 N N . ARG B 1 35 ? -15.391 4.273 -1.962 1 96.75 35 ARG B N 1
ATOM 2827 C CA . ARG B 1 35 ? -16.062 4.91 -3.088 1 96.75 35 ARG B CA 1
ATOM 2828 C C . ARG B 1 35 ? -17.438 4.293 -3.328 1 96.75 35 ARG B C 1
ATOM 2830 O O . ARG B 1 35 ? -18.375 4.988 -3.717 1 96.75 35 ARG B O 1
ATOM 2837 N N . LEU B 1 36 ? -17.547 3.01 -3.086 1 97.94 36 LEU B N 1
ATOM 2838 C CA . LEU B 1 36 ? -18.797 2.311 -3.391 1 97.94 36 LEU B CA 1
ATOM 2839 C C . LEU B 1 36 ? -19.75 2.377 -2.209 1 97.94 36 LEU B C 1
ATOM 2841 O O . LEU B 1 36 ? -20.922 2.016 -2.338 1 97.94 36 LEU B O 1
ATOM 2845 N N . GLY B 1 37 ? -19.266 2.791 -1.044 1 97.81 37 GLY B N 1
ATOM 2846 C CA . GLY B 1 37 ? -20.109 2.863 0.14 1 97.81 37 GLY B CA 1
ATOM 2847 C C . GLY B 1 37 ? -20.438 1.501 0.724 1 97.81 37 GLY B C 1
ATOM 2848 O O . GLY B 1 37 ? -21.531 1.282 1.22 1 97.81 37 GLY B O 1
ATOM 2849 N N . VAL B 1 38 ? -19.5 0.6 0.695 1 98.5 38 VAL B N 1
ATOM 2850 C CA . VAL B 1 38 ? -19.703 -0.781 1.122 1 98.5 38 VAL B CA 1
ATOM 2851 C C . VAL B 1 38 ? -20.016 -0.817 2.613 1 98.5 38 VAL B C 1
ATOM 2853 O O . VAL B 1 38 ? -20.891 -1.576 3.049 1 98.5 38 VAL B O 1
ATOM 2856 N N . ALA B 1 39 ? -19.312 -0.049 3.412 1 98.5 39 ALA B N 1
ATOM 2857 C CA . ALA B 1 39 ? -19.516 -0.057 4.859 1 98.5 39 ALA B CA 1
ATOM 2858 C C . ALA B 1 39 ? -20.938 0.354 5.219 1 98.5 39 ALA B C 1
ATOM 2860 O O . ALA B 1 39 ? -21.531 -0.199 6.145 1 98.5 39 ALA B O 1
ATOM 2861 N N . ASP B 1 40 ? -21.484 1.275 4.516 1 98.31 40 ASP B N 1
ATOM 2862 C CA . ASP B 1 40 ? -22.859 1.711 4.773 1 98.31 40 ASP B CA 1
ATOM 2863 C C . ASP B 1 40 ? -23.859 0.609 4.438 1 98.31 40 ASP B C 1
ATOM 2865 O O . ASP B 1 40 ? -24.859 0.433 5.141 1 98.31 40 ASP B O 1
ATOM 2869 N N . VAL B 1 41 ? -23.625 -0.077 3.373 1 98.31 41 VAL B N 1
ATOM 2870 C CA . VAL B 1 41 ? -24.484 -1.181 2.965 1 98.31 41 VAL B CA 1
ATOM 2871 C C . VAL B 1 41 ? -24.453 -2.281 4.023 1 98.31 41 VAL B C 1
ATOM 2873 O O . VAL B 1 41 ? -25.484 -2.902 4.312 1 98.31 41 VAL B O 1
ATOM 2876 N N . LEU B 1 42 ? -23.312 -2.498 4.633 1 98.44 42 LEU B N 1
ATOM 2877 C CA . LEU B 1 42 ? -23.125 -3.588 5.586 1 98.44 42 LEU B CA 1
ATOM 2878 C C . LEU B 1 42 ? -23.5 -3.145 6.996 1 98.44 42 LEU B C 1
ATOM 2880 O O . LEU B 1 42 ? -23.438 -3.939 7.938 1 98.44 42 LEU B O 1
ATOM 2884 N N . ALA B 1 43 ? -23.891 -1.91 7.164 1 96.88 43 ALA B N 1
ATOM 2885 C CA . ALA B 1 43 ? -24.172 -1.362 8.484 1 96.88 43 ALA B CA 1
ATOM 2886 C C . ALA B 1 43 ? -25.344 -2.088 9.141 1 96.88 43 ALA B C 1
ATOM 2888 O O . ALA B 1 43 ? -25.422 -2.182 10.367 1 96.88 43 ALA B O 1
ATOM 2889 N N . SER B 1 44 ? -26.219 -2.645 8.344 1 95.19 44 SER B N 1
ATOM 2890 C CA . SER B 1 44 ? -27.422 -3.266 8.859 1 95.19 44 SER B CA 1
ATOM 2891 C C . SER B 1 44 ? -27.203 -4.742 9.172 1 95.19 44 SER B C 1
ATOM 2893 O O . SER B 1 44 ? -28.125 -5.434 9.625 1 95.19 44 SER B O 1
ATOM 2895 N N . GLY B 1 45 ? -26.031 -5.215 8.93 1 96.25 45 GLY B N 1
ATOM 2896 C CA . GLY B 1 45 ? -25.734 -6.602 9.25 1 96.25 45 GLY B CA 1
ATOM 2897 C C . GLY B 1 45 ? -25.047 -7.336 8.109 1 96.25 45 GLY B C 1
ATOM 2898 O O . GLY B 1 45 ? -24.766 -6.75 7.059 1 96.25 45 GLY B O 1
ATOM 2899 N N . PRO B 1 46 ? -24.781 -8.594 8.336 1 97.88 46 PRO B N 1
ATOM 2900 C CA . PRO B 1 46 ? -24.047 -9.398 7.355 1 97.88 46 PRO B CA 1
ATOM 2901 C C . PRO B 1 46 ? -24.812 -9.578 6.047 1 97.88 46 PRO B C 1
ATOM 2903 O O . PRO B 1 46 ? -26.047 -9.75 6.062 1 97.88 46 PRO B O 1
ATOM 2906 N N . ARG B 1 47 ? -24.141 -9.516 4.902 1 98.31 47 ARG B N 1
ATOM 2907 C CA . ARG B 1 47 ? -24.719 -9.695 3.574 1 98.31 47 ARG B CA 1
ATOM 2908 C C . ARG B 1 47 ? -23.766 -10.484 2.67 1 98.31 47 ARG B C 1
ATOM 2910 O O . ARG B 1 47 ? -22.562 -10.492 2.891 1 98.31 47 ARG B O 1
ATOM 2917 N N . THR B 1 48 ? -24.359 -11.094 1.611 1 97.56 48 THR B N 1
ATOM 2918 C CA . THR B 1 48 ? -23.547 -11.773 0.61 1 97.56 48 THR B CA 1
ATOM 2919 C C . THR B 1 48 ? -22.922 -10.773 -0.361 1 97.56 48 THR B C 1
ATOM 2921 O O . THR B 1 48 ? -23.375 -9.625 -0.449 1 97.56 48 THR B O 1
ATOM 2924 N N . ALA B 1 49 ? -21.906 -11.25 -1.02 1 97.38 49 ALA B N 1
ATOM 2925 C CA . ALA B 1 49 ? -21.297 -10.398 -2.041 1 97.38 49 ALA B CA 1
ATOM 2926 C C . ALA B 1 49 ? -22.312 -10.008 -3.104 1 97.38 49 ALA B C 1
ATOM 2928 O O . ALA B 1 49 ? -22.297 -8.875 -3.602 1 97.38 49 ALA B O 1
ATOM 2929 N N . GLU B 1 50 ? -23.156 -10.906 -3.457 1 97.69 50 GLU B N 1
ATOM 2930 C CA . GLU B 1 50 ? -24.188 -10.641 -4.441 1 97.69 50 GLU B CA 1
ATOM 2931 C C . GLU B 1 50 ? -25.125 -9.531 -3.977 1 97.69 50 GLU B C 1
ATOM 2933 O O . GLU B 1 50 ? -25.469 -8.641 -4.754 1 97.69 50 GLU B O 1
ATOM 2938 N N . ASP B 1 51 ? -25.5 -9.594 -2.729 1 97.88 51 ASP B N 1
ATOM 2939 C CA . ASP B 1 51 ? -26.391 -8.586 -2.172 1 97.88 51 ASP B CA 1
ATOM 2940 C C . ASP B 1 51 ? -25.719 -7.211 -2.139 1 97.88 51 ASP B C 1
ATOM 2942 O O . ASP B 1 51 ? -26.344 -6.199 -2.463 1 97.88 51 ASP B O 1
ATOM 2946 N N . VAL B 1 52 ? -24.531 -7.199 -1.722 1 98.44 52 VAL B N 1
ATOM 2947 C CA . VAL B 1 52 ? -23.797 -5.938 -1.667 1 98.44 52 VAL B CA 1
ATOM 2948 C C . VAL B 1 52 ? -23.656 -5.363 -3.074 1 98.44 52 VAL B C 1
ATOM 2950 O O . VAL B 1 52 ? -23.859 -4.168 -3.289 1 98.44 52 VAL B O 1
ATOM 2953 N N . ALA B 1 53 ? -23.297 -6.242 -4.031 1 98.31 53 ALA B N 1
ATOM 2954 C CA . ALA B 1 53 ? -23.109 -5.828 -5.422 1 98.31 53 ALA B CA 1
ATOM 2955 C C . ALA B 1 53 ? -24.391 -5.211 -5.98 1 98.31 53 ALA B C 1
ATOM 2957 O O . ALA B 1 53 ? -24.344 -4.203 -6.691 1 98.31 53 ALA B O 1
ATOM 2958 N N . ARG B 1 54 ? -25.469 -5.805 -5.719 1 98 54 ARG B N 1
ATOM 2959 C CA . ARG B 1 54 ? -26.75 -5.285 -6.164 1 98 54 ARG B CA 1
ATOM 2960 C C . ARG B 1 54 ? -27.016 -3.908 -5.566 1 98 54 ARG B C 1
ATOM 2962 O O . ARG B 1 54 ? -27.5 -3.008 -6.262 1 98 54 ARG B O 1
ATOM 2969 N N . ALA B 1 55 ? -26.75 -3.748 -4.344 1 98.06 55 ALA B N 1
ATOM 2970 C CA . ALA B 1 55 ? -27.016 -2.494 -3.643 1 98.06 55 ALA B CA 1
ATOM 2971 C C . ALA B 1 55 ? -26.172 -1.355 -4.215 1 98.06 55 ALA B C 1
ATOM 2973 O O . ALA B 1 55 ? -26.609 -0.208 -4.258 1 98.06 55 ALA B O 1
ATOM 2974 N N . VAL B 1 56 ? -24.922 -1.696 -4.605 1 97.44 56 VAL B N 1
ATOM 2975 C CA . VAL B 1 56 ? -24.031 -0.623 -5.035 1 97.44 56 VAL B CA 1
ATOM 2976 C C . VAL B 1 56 ? -23.969 -0.59 -6.559 1 97.44 56 VAL B C 1
ATOM 2978 O O . VAL B 1 56 ? -23.297 0.274 -7.141 1 97.44 56 VAL B O 1
ATOM 2981 N N . GLY B 1 57 ? -24.562 -1.489 -7.293 1 97.62 57 GLY B N 1
ATOM 2982 C CA . GLY B 1 57 ? -24.734 -1.462 -8.734 1 97.62 57 GLY B CA 1
ATOM 2983 C C . GLY B 1 57 ? -23.484 -1.897 -9.484 1 97.62 57 GLY B C 1
ATOM 2984 O O . GLY B 1 57 ? -23.062 -1.235 -10.438 1 97.62 57 GLY B O 1
ATOM 2985 N N . VAL B 1 58 ? -22.828 -3.02 -9.039 1 97.94 58 VAL B N 1
ATOM 2986 C CA . VAL B 1 58 ? -21.625 -3.482 -9.727 1 97.94 58 VAL B CA 1
ATOM 2987 C C . VAL B 1 58 ? -21.703 -4.996 -9.922 1 97.94 58 VAL B C 1
ATOM 2989 O O . VAL B 1 58 ? -22.641 -5.648 -9.461 1 97.94 58 VAL B O 1
ATOM 2992 N N . ASP B 1 59 ? -20.766 -5.547 -10.703 1 96.25 59 ASP B N 1
ATOM 2993 C CA . ASP B 1 59 ? -20.656 -6.984 -10.93 1 96.25 59 ASP B CA 1
ATOM 2994 C C . ASP B 1 59 ? -20.219 -7.711 -9.656 1 96.25 59 ASP B C 1
ATOM 2996 O O . ASP B 1 59 ? -19.203 -7.359 -9.047 1 96.25 59 ASP B O 1
ATOM 3000 N N . PRO B 1 60 ? -20.953 -8.766 -9.258 1 96.69 60 PRO B N 1
ATOM 3001 C CA . PRO B 1 60 ? -20.625 -9.461 -8.008 1 96.69 60 PRO B CA 1
ATOM 3002 C C . PRO B 1 60 ? -19.297 -10.195 -8.07 1 96.69 60 PRO B C 1
ATOM 3004 O O . PRO B 1 60 ? -18.641 -10.375 -7.039 1 96.69 60 PRO B O 1
ATOM 3007 N N . GLY B 1 61 ? -18.844 -10.633 -9.227 1 95 61 GLY B N 1
ATOM 3008 C CA . GLY B 1 61 ? -17.609 -11.398 -9.359 1 95 61 GLY B CA 1
ATOM 3009 C C . GLY B 1 61 ? -16.406 -10.68 -8.797 1 95 61 GLY B C 1
ATOM 3010 O O . GLY B 1 61 ? -15.828 -11.109 -7.797 1 95 61 GLY B O 1
ATOM 3011 N N . PRO B 1 62 ? -16.062 -9.531 -9.414 1 96.94 62 PRO B N 1
ATOM 3012 C CA . PRO B 1 62 ? -14.906 -8.773 -8.922 1 96.94 62 PRO B CA 1
ATOM 3013 C C . PRO B 1 62 ? -15.125 -8.227 -7.512 1 96.94 62 PRO B C 1
ATOM 3015 O O . PRO B 1 62 ? -14.188 -8.195 -6.707 1 96.94 62 PRO B O 1
ATOM 3018 N N . LEU B 1 63 ? -16.344 -7.848 -7.164 1 98.12 63 LEU B N 1
ATOM 3019 C CA . LEU B 1 63 ? -16.594 -7.289 -5.84 1 98.12 63 LEU B CA 1
ATOM 3020 C C . LEU B 1 63 ? -16.375 -8.344 -4.758 1 98.12 63 LEU B C 1
ATOM 3022 O O . LEU B 1 63 ? -15.867 -8.031 -3.676 1 98.12 63 LEU B O 1
ATOM 3026 N N . ALA B 1 64 ? -16.812 -9.555 -5.008 1 97.56 64 ALA B N 1
ATOM 3027 C CA . ALA B 1 64 ? -16.609 -10.625 -4.039 1 97.56 64 ALA B CA 1
ATOM 3028 C C . ALA B 1 64 ? -15.125 -10.758 -3.668 1 97.56 64 ALA B C 1
ATOM 3030 O O . ALA B 1 64 ? -14.789 -11 -2.506 1 97.56 64 ALA B O 1
ATOM 3031 N N . ARG B 1 65 ? -14.273 -10.656 -4.594 1 97.31 65 ARG B N 1
ATOM 3032 C CA . ARG B 1 65 ? -12.836 -10.797 -4.359 1 97.31 65 ARG B CA 1
ATOM 3033 C C . ARG B 1 65 ? -12.281 -9.586 -3.609 1 97.31 65 ARG B C 1
ATOM 3035 O O . ARG B 1 65 ? -11.375 -9.727 -2.785 1 97.31 65 ARG B O 1
ATOM 3042 N N . VAL B 1 66 ? -12.812 -8.383 -3.889 1 98.56 66 VAL B N 1
ATOM 3043 C CA . VAL B 1 66 ? -12.469 -7.203 -3.104 1 98.56 66 VAL B CA 1
ATOM 3044 C C . VAL B 1 66 ? -12.867 -7.418 -1.646 1 98.56 66 VAL B C 1
ATOM 3046 O O . VAL B 1 66 ? -12.07 -7.156 -0.736 1 98.56 66 VAL B O 1
ATOM 3049 N N . LEU B 1 67 ? -14.102 -7.949 -1.422 1 98.75 67 LEU B N 1
ATOM 3050 C CA . LEU B 1 67 ? -14.594 -8.18 -0.069 1 98.75 67 LEU B CA 1
ATOM 3051 C C . LEU B 1 67 ? -13.742 -9.211 0.657 1 98.75 67 LEU B C 1
ATOM 3053 O O . LEU B 1 67 ? -13.453 -9.055 1.847 1 98.75 67 LEU B O 1
ATOM 3057 N N . ARG B 1 68 ? -13.297 -10.219 -0.013 1 98.06 68 ARG B N 1
ATOM 3058 C CA . ARG B 1 68 ? -12.422 -11.219 0.592 1 98.06 68 ARG B CA 1
ATOM 3059 C C . ARG B 1 68 ? -11.07 -10.617 0.953 1 98.06 68 ARG B C 1
ATOM 3061 O O . ARG B 1 68 ? -10.477 -10.969 1.979 1 98.06 68 ARG B O 1
ATOM 3068 N N . GLY B 1 69 ? -10.578 -9.742 0.053 1 98.25 69 GLY B N 1
ATOM 3069 C CA . GLY B 1 69 ? -9.359 -9.023 0.388 1 98.25 69 GLY B CA 1
ATOM 3070 C C . GLY B 1 69 ? -9.477 -8.211 1.664 1 98.25 69 GLY B C 1
ATOM 3071 O O . GLY B 1 69 ? -8.562 -8.211 2.492 1 98.25 69 GLY B O 1
ATOM 3072 N N . LEU B 1 70 ? -10.594 -7.52 1.809 1 98.69 70 LEU B N 1
ATOM 3073 C CA . LEU B 1 70 ? -10.836 -6.723 3.006 1 98.69 70 LEU B CA 1
ATOM 3074 C C . LEU B 1 70 ? -10.969 -7.617 4.234 1 98.69 70 LEU B C 1
ATOM 3076 O O . LEU B 1 70 ? -10.562 -7.238 5.332 1 98.69 70 LEU B O 1
ATOM 3080 N N . ALA B 1 71 ? -11.531 -8.805 4.078 1 98.31 71 ALA B N 1
ATOM 3081 C CA . ALA B 1 71 ? -11.641 -9.773 5.168 1 98.31 71 ALA B CA 1
ATOM 3082 C C . ALA B 1 71 ? -10.266 -10.289 5.578 1 98.31 71 ALA B C 1
ATOM 3084 O O . ALA B 1 71 ? -10 -10.484 6.77 1 98.31 71 ALA B O 1
ATOM 3085 N N . ALA B 1 72 ? -9.414 -10.492 4.613 1 96.06 72 ALA B N 1
ATOM 3086 C CA . ALA B 1 72 ? -8.062 -10.969 4.891 1 96.06 72 ALA B CA 1
ATOM 3087 C C . ALA B 1 72 ? -7.281 -9.945 5.719 1 96.06 72 ALA B C 1
ATOM 3089 O O . ALA B 1 72 ? -6.332 -10.305 6.418 1 96.06 72 ALA B O 1
ATOM 3090 N N . GLU B 1 73 ? -7.648 -8.672 5.66 1 96.5 73 GLU B N 1
ATOM 3091 C CA . GLU B 1 73 ? -6.98 -7.602 6.387 1 96.5 73 GLU B CA 1
ATOM 3092 C C . GLU B 1 73 ? -7.762 -7.211 7.637 1 96.5 73 GLU B C 1
ATOM 3094 O O . GLU B 1 73 ? -7.52 -6.152 8.219 1 96.5 73 GLU B O 1
ATOM 3099 N N . ASP B 1 74 ? -8.766 -7.93 7.98 1 96.5 74 ASP B N 1
ATOM 3100 C CA . ASP B 1 74 ? -9.555 -7.785 9.203 1 96.5 74 ASP B CA 1
ATOM 3101 C C . ASP B 1 74 ? -10.438 -6.543 9.148 1 96.5 74 ASP B C 1
ATOM 3103 O O . ASP B 1 74 ? -10.828 -6.004 10.188 1 96.5 74 ASP B O 1
ATOM 3107 N N . VAL B 1 75 ? -10.711 -6.047 8.023 1 98.19 75 VAL B N 1
ATOM 3108 C CA . VAL B 1 75 ? -11.633 -4.926 7.859 1 98.19 75 VAL B CA 1
ATOM 3109 C C . VAL B 1 75 ? -13.07 -5.438 7.863 1 98.19 75 VAL B C 1
ATOM 3111 O O . VAL B 1 75 ? -13.977 -4.762 8.352 1 98.19 75 VAL B O 1
ATOM 3114 N N . LEU B 1 76 ? -13.227 -6.613 7.285 1 98.62 76 LEU B N 1
ATOM 3115 C CA . LEU B 1 76 ? -14.492 -7.34 7.312 1 98.62 76 LEU B CA 1
ATOM 3116 C C . LEU B 1 76 ? -14.312 -8.719 7.93 1 98.62 76 LEU B C 1
ATOM 3118 O O . LEU B 1 76 ? -13.188 -9.203 8.055 1 98.62 76 LEU B O 1
ATOM 3122 N N . THR B 1 77 ? -15.391 -9.273 8.344 1 97.81 77 THR B N 1
ATOM 3123 C CA . THR B 1 77 ? -15.43 -10.695 8.648 1 97.81 77 THR B CA 1
ATOM 3124 C C . THR B 1 77 ? -16.188 -11.461 7.566 1 97.81 77 THR B C 1
ATOM 3126 O O . THR B 1 77 ? -16.984 -10.883 6.828 1 97.81 77 THR B O 1
ATOM 3129 N N . GLU B 1 78 ? -15.828 -12.633 7.418 1 96.38 78 GLU B N 1
ATOM 3130 C CA . GLU B 1 78 ? -16.469 -13.586 6.512 1 96.38 78 GLU B CA 1
ATOM 3131 C C . GLU B 1 78 ? -16.969 -14.805 7.266 1 96.38 78 GLU B C 1
ATOM 3133 O O . GLU B 1 78 ? -16.234 -15.43 8.023 1 96.38 78 GLU B O 1
ATOM 3138 N N . ASP B 1 79 ? -18.234 -15.102 7.082 1 93.69 79 ASP B N 1
ATOM 3139 C CA . ASP B 1 79 ? -18.766 -16.25 7.828 1 93.69 79 ASP B CA 1
ATOM 3140 C C . ASP B 1 79 ? -18.906 -17.469 6.93 1 93.69 79 ASP B C 1
ATOM 3142 O O . ASP B 1 79 ? -18.469 -17.453 5.773 1 93.69 79 ASP B O 1
ATOM 3146 N N . ASP B 1 80 ? -19.422 -18.562 7.418 1 88.44 80 ASP B N 1
ATOM 3147 C CA . ASP B 1 80 ? -19.438 -19.859 6.746 1 88.44 80 ASP B CA 1
ATOM 3148 C C . ASP B 1 80 ? -20.469 -19.891 5.625 1 88.44 80 ASP B C 1
ATOM 3150 O O . ASP B 1 80 ? -20.453 -20.781 4.777 1 88.44 80 ASP B O 1
ATOM 3154 N N . GLN B 1 81 ? -21.328 -18.906 5.613 1 87.94 81 GLN B N 1
ATOM 3155 C CA . GLN B 1 81 ? -22.359 -18.844 4.574 1 87.94 81 GLN B CA 1
ATOM 3156 C C . GLN B 1 81 ? -21.938 -17.891 3.451 1 87.94 81 GLN B C 1
ATOM 3158 O O . GLN B 1 81 ? -22.719 -17.625 2.537 1 87.94 81 GLN B O 1
ATOM 3163 N N . GLY B 1 82 ? -20.766 -17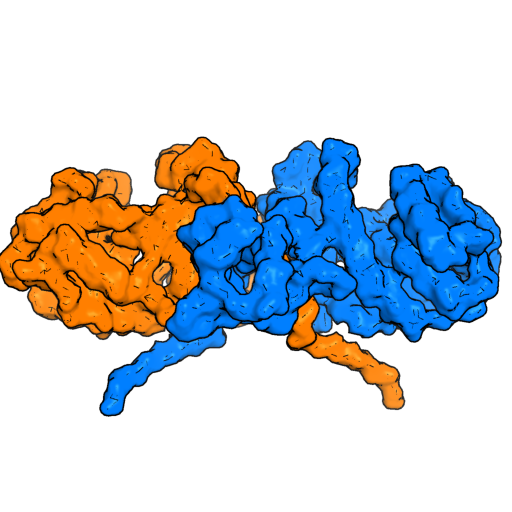.406 3.586 1 88.88 82 GLY B N 1
ATOM 3164 C CA . GLY B 1 82 ? -20.25 -16.531 2.549 1 88.88 82 GLY B CA 1
ATOM 3165 C C . GLY B 1 82 ? -20.703 -15.094 2.709 1 88.88 82 GLY B C 1
ATOM 3166 O O . GLY B 1 82 ? -20.641 -14.312 1.759 1 88.88 82 GLY B O 1
ATOM 3167 N N . ARG B 1 83 ? -21.312 -14.797 3.941 1 97.06 83 ARG B N 1
ATOM 3168 C CA . ARG B 1 83 ? -21.719 -13.414 4.195 1 97.06 83 ARG B CA 1
ATOM 3169 C C . ARG B 1 83 ? -20.594 -12.609 4.82 1 97.06 83 ARG B C 1
ATOM 3171 O O . ARG B 1 83 ? -19.75 -13.156 5.539 1 97.06 83 ARG B O 1
ATOM 3178 N N . PHE B 1 84 ? -20.562 -11.297 4.551 1 98.62 84 PHE B N 1
ATOM 3179 C CA . PHE B 1 84 ? -19.562 -10.367 5.07 1 98.62 84 PHE B CA 1
ATOM 3180 C C . PHE B 1 84 ? -20.203 -9.391 6.055 1 98.62 84 PHE B C 1
ATOM 3182 O O . PHE B 1 84 ? -21.344 -8.984 5.879 1 98.62 84 PHE B O 1
ATOM 3189 N N . ALA B 1 85 ? -19.438 -9.039 7.07 1 98.62 85 ALA B N 1
ATOM 3190 C CA . ALA B 1 85 ? -19.875 -8.07 8.07 1 98.62 85 ALA B CA 1
ATOM 3191 C C . ALA B 1 85 ? -18.766 -7.105 8.445 1 98.62 85 ALA B C 1
ATOM 3193 O O . ALA B 1 85 ? -17.578 -7.402 8.242 1 98.62 85 ALA B O 1
ATOM 3194 N N . LEU B 1 86 ? -19.172 -5.98 9.023 1 98.31 86 LEU B N 1
ATOM 3195 C CA . LEU B 1 86 ? -18.203 -4.973 9.43 1 98.31 86 LEU B CA 1
ATOM 3196 C C . LEU B 1 86 ? -17.484 -5.398 10.711 1 98.31 86 LEU B C 1
ATOM 3198 O O . LEU B 1 86 ? -18.094 -5.961 11.617 1 98.31 86 LEU B O 1
ATOM 3202 N N . THR B 1 87 ? -16.188 -5.191 10.75 1 97.88 87 THR B N 1
ATOM 3203 C CA . THR B 1 87 ? -15.445 -5.168 12 1 97.88 87 THR B CA 1
ATOM 3204 C C . THR B 1 87 ? -15.375 -3.748 12.562 1 97.88 87 THR B C 1
ATOM 3206 O O . THR B 1 87 ? -16.016 -2.836 12.031 1 97.88 87 THR B O 1
ATOM 3209 N N . GLU B 1 88 ? -14.586 -3.623 13.617 1 95.81 88 GLU B N 1
ATOM 3210 C CA . GLU B 1 88 ? -14.328 -2.285 14.141 1 95.81 88 GLU B CA 1
ATOM 3211 C C . GLU B 1 88 ? -13.617 -1.416 13.109 1 95.81 88 GLU B C 1
ATOM 3213 O O . GLU B 1 88 ? -13.938 -0.238 12.945 1 95.81 88 GLU B O 1
ATOM 3218 N N . LEU B 1 89 ? -12.68 -1.986 12.398 1 96.25 89 LEU B N 1
ATOM 3219 C CA . LEU B 1 89 ? -11.945 -1.259 11.375 1 96.25 89 LEU B CA 1
ATOM 3220 C C . LEU B 1 89 ? -12.867 -0.839 10.234 1 96.25 89 LEU B C 1
ATOM 3222 O O . LEU B 1 89 ? -12.867 0.323 9.82 1 96.25 89 LEU B O 1
ATOM 3226 N N . GLY B 1 90 ? -13.648 -1.801 9.828 1 97.81 90 GLY B N 1
ATOM 3227 C CA . GLY B 1 90 ? -14.547 -1.519 8.719 1 97.81 90 GLY B CA 1
ATOM 3228 C C . GLY B 1 90 ? -15.57 -0.443 9.031 1 97.81 90 GLY B C 1
ATOM 3229 O O . GLY B 1 90 ? -15.977 0.307 8.141 1 97.81 90 GLY B O 1
ATOM 3230 N N . SER B 1 91 ? -15.961 -0.353 10.227 1 97.12 91 SER B N 1
ATOM 3231 C CA . SER B 1 91 ? -16.969 0.614 10.641 1 97.12 91 SER B CA 1
ATOM 3232 C C . SER B 1 91 ? -16.453 2.043 10.5 1 97.12 91 SER B C 1
ATOM 3234 O O . SER B 1 91 ? -17.25 2.98 10.375 1 97.12 91 SER B O 1
ATOM 3236 N N . LEU B 1 92 ? -15.188 2.256 10.43 1 94 92 LEU B N 1
ATOM 3237 C CA . LEU B 1 92 ? -14.578 3.576 10.32 1 94 92 LEU B CA 1
ATOM 3238 C C . LEU B 1 92 ? -14.688 4.105 8.898 1 94 92 LEU B C 1
ATOM 3240 O O . LEU B 1 92 ? -14.359 5.266 8.633 1 94 92 LEU B O 1
ATOM 3244 N N . LEU B 1 93 ? -15.203 3.293 7.996 1 96.31 93 LEU B N 1
ATOM 3245 C CA . LEU B 1 93 ? -15.383 3.734 6.617 1 96.31 93 LEU B CA 1
ATOM 3246 C C . LEU B 1 93 ? -16.828 4.164 6.367 1 96.31 93 LEU B C 1
ATOM 3248 O O . LEU B 1 93 ? -17.172 4.578 5.258 1 96.31 93 LEU B O 1
ATOM 3252 N N . ARG B 1 94 ? -17.641 4.016 7.348 1 95.56 94 ARG B N 1
ATOM 3253 C CA . ARG B 1 94 ? -19.016 4.48 7.223 1 95.56 94 ARG B CA 1
ATOM 3254 C C . ARG B 1 94 ? -19.078 6 7.176 1 95.56 94 ARG B C 1
ATOM 3256 O O . ARG B 1 94 ? -18.219 6.684 7.742 1 95.56 94 ARG B O 1
ATOM 3263 N N . ASP B 1 95 ? -20.078 6.422 6.527 1 88.81 95 ASP B N 1
ATOM 3264 C CA . ASP B 1 95 ? -20.312 7.863 6.527 1 88.81 95 ASP B CA 1
ATOM 3265 C C . ASP B 1 95 ? -20.688 8.359 7.922 1 88.81 95 ASP B C 1
ATOM 3267 O O . ASP B 1 95 ? -21.453 7.703 8.633 1 88.81 95 ASP B O 1
ATOM 3271 N N . GLY B 1 96 ? -20.078 9.484 8.352 1 82.94 96 GLY B N 1
ATOM 3272 C CA . GLY B 1 96 ? -20.391 10.055 9.648 1 82.94 96 GLY B CA 1
ATOM 3273 C C . GLY B 1 96 ? -19.188 10.648 10.359 1 82.94 96 GLY B C 1
ATOM 3274 O O . GLY B 1 96 ? -18.094 10.68 9.805 1 82.94 96 GLY B O 1
ATOM 3275 N N . PRO B 1 97 ? -19.422 11.117 11.539 1 76.88 97 PRO B N 1
ATOM 3276 C CA . PRO B 1 97 ? -18.328 11.695 12.32 1 76.88 97 PRO B CA 1
ATOM 3277 C C . PRO B 1 97 ? -17.219 10.688 12.633 1 76.88 97 PRO B C 1
ATOM 3279 O O . PRO B 1 97 ? -17.516 9.547 13 1 76.88 97 PRO B O 1
ATOM 3282 N N . GLY B 1 98 ? -16.031 11.141 12.398 1 77.5 98 GLY B N 1
ATOM 3283 C CA . GLY B 1 98 ? -14.891 10.281 12.711 1 77.5 98 GLY B CA 1
ATOM 3284 C C . GLY B 1 98 ? -14.547 9.312 11.602 1 77.5 98 GLY B C 1
ATOM 3285 O O . GLY B 1 98 ? -13.602 8.531 11.719 1 77.5 98 GLY B O 1
ATOM 3286 N N . SER B 1 99 ? -15.25 9.391 10.516 1 88.94 99 SER B N 1
ATOM 3287 C CA . SER B 1 99 ? -15.078 8.492 9.383 1 88.94 99 SER B CA 1
ATOM 3288 C C . SER B 1 99 ? -13.703 8.672 8.742 1 88.94 99 SER B C 1
ATOM 3290 O O . SER B 1 99 ? -13.203 9.797 8.648 1 88.94 99 SER B O 1
ATOM 3292 N N . LEU B 1 100 ? -13.125 7.586 8.328 1 90.5 100 LEU B N 1
ATOM 3293 C CA . LEU B 1 100 ? -11.891 7.629 7.555 1 90.5 100 LEU B CA 1
ATOM 3294 C C . LEU B 1 100 ? -12.164 7.387 6.074 1 90.5 100 LEU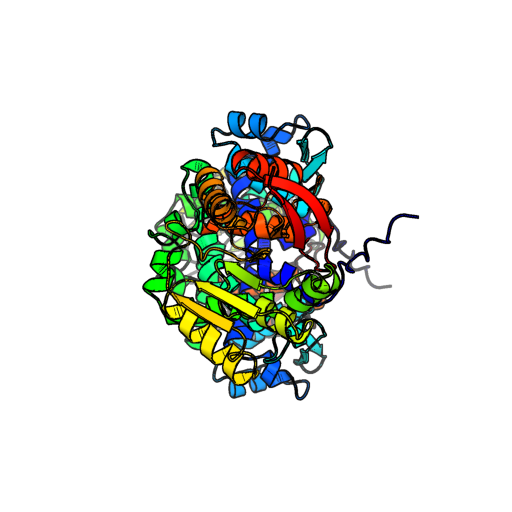 B C 1
ATOM 3296 O O . LEU B 1 100 ? -11.242 7.074 5.312 1 90.5 100 LEU B O 1
ATOM 3300 N N . ARG B 1 101 ? -13.453 7.539 5.707 1 92.75 101 ARG B N 1
ATOM 3301 C CA . ARG B 1 101 ? -13.82 7.367 4.309 1 92.75 101 ARG B CA 1
ATOM 3302 C C . ARG B 1 101 ? -13.133 8.406 3.428 1 92.75 101 ARG B C 1
ATOM 3304 O O . ARG B 1 101 ? -12.539 8.055 2.402 1 92.75 101 ARG B O 1
ATOM 3311 N N . GLY B 1 102 ? -13.164 9.664 3.795 1 89.62 102 GLY B N 1
ATOM 3312 C CA . GLY B 1 102 ? -12.531 10.742 3.045 1 89.62 102 GLY B CA 1
ATOM 3313 C C . GLY B 1 102 ? -11.039 10.531 2.846 1 89.62 102 GLY B C 1
ATOM 3314 O O . GLY B 1 102 ? -10.555 10.516 1.713 1 89.62 102 GLY B O 1
ATOM 3315 N N . PRO B 1 103 ? -10.312 10.289 3.906 1 91.12 103 PRO B N 1
ATOM 3316 C CA . PRO B 1 103 ? -8.883 10.008 3.791 1 91.12 103 PRO B CA 1
ATOM 3317 C C . PRO B 1 103 ? -8.586 8.812 2.883 1 91.12 103 PRO B C 1
ATOM 3319 O O . PRO B 1 103 ? -7.645 8.859 2.086 1 91.12 103 PRO B O 1
ATOM 3322 N N . ALA B 1 104 ? -9.383 7.777 3.006 1 95.25 104 ALA B N 1
ATOM 3323 C CA . ALA B 1 104 ? -9.172 6.602 2.162 1 95.25 104 ALA B CA 1
ATOM 3324 C C . ALA B 1 104 ? -9.328 6.953 0.685 1 95.25 104 ALA B C 1
ATOM 3326 O O . ALA B 1 104 ? -8.562 6.473 -0.157 1 95.25 104 ALA B O 1
ATOM 3327 N N . ILE B 1 105 ? -10.281 7.781 0.391 1 94.69 105 ILE B N 1
ATOM 3328 C CA . ILE B 1 105 ? -10.539 8.172 -0.992 1 94.69 105 ILE B CA 1
ATOM 3329 C C . ILE B 1 105 ? -9.375 9.016 -1.512 1 94.69 105 ILE B C 1
ATOM 3331 O O . ILE B 1 105 ? -8.844 8.75 -2.59 1 94.69 105 ILE B O 1
ATOM 3335 N N . VAL B 1 106 ? -8.914 9.977 -0.759 1 95.19 106 VAL B N 1
ATOM 3336 C CA . VAL B 1 106 ? -7.848 10.867 -1.197 1 95.19 106 VAL B CA 1
ATOM 3337 C C . VAL B 1 106 ? -6.547 10.078 -1.354 1 95.19 106 VAL B C 1
ATOM 3339 O O . VAL B 1 106 ? -5.82 10.258 -2.332 1 95.19 106 VAL B O 1
ATOM 3342 N N . ARG B 1 107 ? -6.266 9.195 -0.414 1 96.44 107 ARG B N 1
ATOM 3343 C CA . ARG B 1 107 ? -5.059 8.383 -0.47 1 96.44 107 ARG B CA 1
ATOM 3344 C C . ARG B 1 107 ? -5.082 7.445 -1.674 1 96.44 107 ARG B C 1
ATOM 3346 O O . ARG B 1 107 ? -4.062 7.246 -2.336 1 96.44 107 ARG B O 1
ATOM 3353 N N . GLY B 1 108 ? -6.23 6.875 -1.942 1 96.81 108 GLY B N 1
ATOM 3354 C CA . GLY B 1 108 ? -6.352 5.879 -2.996 1 96.81 108 GLY B CA 1
ATOM 3355 C C . GLY B 1 108 ? -6.348 6.48 -4.387 1 96.81 108 GLY B C 1
ATOM 3356 O O . GLY B 1 108 ? -6.176 5.766 -5.379 1 96.81 108 GLY B O 1
ATOM 3357 N N . GLU B 1 109 ? -6.547 7.754 -4.52 1 95.56 109 GLU B N 1
ATOM 3358 C CA . GLU B 1 109 ? -6.605 8.422 -5.816 1 95.56 109 GLU B CA 1
ATOM 3359 C C . GLU B 1 109 ? -5.426 9.375 -6.004 1 95.56 109 GLU B C 1
ATOM 3361 O O . GLU B 1 109 ? -4.406 8.992 -6.586 1 95.56 109 GLU B O 1
ATOM 3366 N N . LEU B 1 110 ? -5.543 10.516 -5.344 1 96.25 110 LEU B N 1
ATOM 3367 C CA . LEU B 1 110 ? -4.621 11.625 -5.551 1 96.25 110 LEU B CA 1
ATOM 3368 C C . LEU B 1 110 ? -3.225 11.273 -5.047 1 96.25 110 LEU B C 1
ATOM 3370 O O . LEU B 1 110 ? -2.24 11.438 -5.77 1 96.25 110 LEU B O 1
ATOM 3374 N N . TYR B 1 111 ? -3.137 10.773 -3.82 1 97.69 111 TYR B N 1
ATOM 3375 C CA . TYR B 1 111 ? -1.84 10.477 -3.221 1 97.69 111 TYR B CA 1
ATOM 3376 C C . TYR B 1 111 ? -1.217 9.234 -3.844 1 97.69 111 TYR B C 1
ATOM 3378 O O . TYR B 1 111 ? -0.004 9.188 -4.062 1 97.69 111 TYR B O 1
ATOM 3386 N N . PHE B 1 112 ? -2.039 8.227 -4.109 1 98.12 112 PHE B N 1
ATOM 3387 C CA . PHE B 1 112 ? -1.578 6.977 -4.695 1 98.12 112 PHE B CA 1
ATOM 3388 C C . PHE B 1 112 ? -0.84 7.23 -6.004 1 98.12 112 PHE B C 1
ATOM 3390 O O . PHE B 1 112 ? 0.295 6.785 -6.18 1 98.12 112 PHE B O 1
ATOM 3397 N N . ARG B 1 113 ? -1.441 7.977 -6.93 1 96.94 113 ARG B N 1
ATOM 3398 C CA . ARG B 1 113 ? -0.829 8.281 -8.219 1 96.94 113 ARG B CA 1
ATOM 3399 C C . ARG B 1 113 ? 0.441 9.102 -8.047 1 96.94 113 ARG B C 1
ATOM 3401 O O . ARG B 1 113 ? 1.422 8.906 -8.766 1 96.94 113 ARG B O 1
ATOM 3408 N N . ALA B 1 114 ? 0.474 9.992 -7.117 1 98.06 114 ALA B N 1
ATOM 3409 C CA . ALA B 1 114 ? 1.645 10.828 -6.863 1 98.06 114 ALA B CA 1
ATOM 3410 C C . ALA B 1 114 ? 2.832 9.984 -6.406 1 98.06 114 ALA B C 1
ATOM 3412 O O . ALA B 1 114 ? 3.977 10.258 -6.773 1 98.06 114 ALA B O 1
ATOM 3413 N N . ALA B 1 115 ? 2.57 8.969 -5.625 1 98.44 115 ALA B N 1
ATOM 3414 C CA . ALA B 1 115 ? 3.619 8.164 -5 1 98.44 115 ALA B CA 1
ATOM 3415 C C . ALA B 1 115 ? 4.453 7.438 -6.047 1 98.44 115 ALA B C 1
ATOM 3417 O O . ALA B 1 115 ? 5.609 7.09 -5.797 1 98.44 115 ALA B O 1
ATOM 3418 N N . ALA B 1 116 ? 3.906 7.246 -7.258 1 97.44 116 ALA B N 1
ATOM 3419 C CA . ALA B 1 116 ? 4.633 6.602 -8.352 1 97.44 116 ALA B CA 1
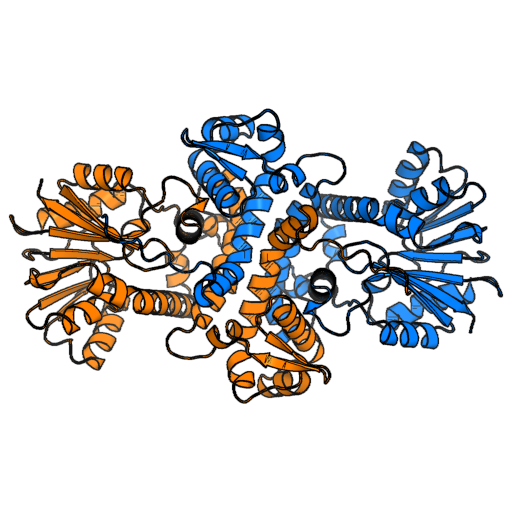ATOM 3420 C C . ALA B 1 116 ? 5.836 7.438 -8.781 1 97.44 116 ALA B C 1
ATOM 3422 O O . ALA B 1 116 ? 6.734 6.938 -9.461 1 97.44 116 ALA B O 1
ATOM 3423 N N . GLY B 1 117 ? 5.887 8.672 -8.367 1 98 117 GLY B N 1
ATOM 3424 C CA . GLY B 1 117 ? 6.977 9.562 -8.742 1 98 117 GLY B CA 1
ATOM 3425 C C . GLY B 1 117 ? 8.062 9.648 -7.691 1 98 117 GLY B C 1
ATOM 3426 O O . GLY B 1 117 ? 9.039 10.391 -7.852 1 98 117 GLY B O 1
ATOM 3427 N N . LEU B 1 118 ? 7.984 8.891 -6.625 1 98.31 118 LEU B N 1
ATOM 3428 C CA . LEU B 1 118 ? 8.883 9.055 -5.484 1 98.31 118 LEU B CA 1
ATOM 3429 C C . LEU B 1 118 ? 10.32 8.742 -5.875 1 98.31 118 LEU B C 1
ATOM 3431 O O . LEU B 1 118 ? 11.242 9.453 -5.473 1 98.31 118 LEU B O 1
ATOM 3435 N N . LEU B 1 119 ? 10.547 7.684 -6.656 1 98.19 119 LEU B N 1
ATOM 3436 C CA . LEU B 1 119 ? 11.906 7.371 -7.094 1 98.19 119 LEU B CA 1
ATOM 3437 C C . LEU B 1 119 ? 12.492 8.523 -7.898 1 98.19 119 LEU B C 1
ATOM 3439 O O . LEU B 1 119 ? 13.648 8.914 -7.684 1 98.19 119 LEU B O 1
ATOM 3443 N N . ASP B 1 120 ? 11.719 9.055 -8.812 1 97.75 120 ASP B N 1
ATOM 3444 C CA . ASP B 1 120 ? 12.188 10.172 -9.633 1 97.75 120 ASP B CA 1
ATOM 3445 C C . ASP B 1 120 ? 12.516 11.383 -8.773 1 97.75 120 ASP B C 1
ATOM 3447 O O . ASP B 1 120 ? 13.469 12.117 -9.055 1 97.75 120 ASP B O 1
ATOM 3451 N N . CYS B 1 121 ? 11.672 11.57 -7.785 1 97.44 121 CYS B N 1
ATOM 3452 C CA . CYS B 1 121 ? 11.938 12.641 -6.832 1 97.44 121 CYS B CA 1
ATOM 3453 C C . CYS B 1 121 ? 13.305 12.477 -6.188 1 97.44 121 CYS B C 1
ATOM 3455 O O . CYS B 1 121 ? 14.07 13.43 -6.09 1 97.44 121 CYS B O 1
ATOM 3457 N N . VAL B 1 122 ? 13.648 11.289 -5.781 1 97.88 122 VAL B N 1
ATOM 3458 C CA . VAL B 1 122 ? 14.906 10.992 -5.094 1 97.88 122 VAL B CA 1
ATOM 3459 C C . VAL B 1 122 ? 16.062 11.07 -6.082 1 97.88 122 VAL B C 1
ATOM 3461 O O . VAL B 1 122 ? 17.141 11.562 -5.746 1 97.88 122 VAL B O 1
ATOM 3464 N N . LEU B 1 123 ? 15.875 10.703 -7.324 1 97.62 123 LEU B N 1
ATOM 3465 C CA . LEU B 1 123 ? 16.922 10.633 -8.328 1 97.62 123 LEU B CA 1
ATOM 3466 C C . LEU B 1 123 ? 17.203 12.008 -8.922 1 97.62 123 LEU B C 1
ATOM 3468 O O . LEU B 1 123 ? 18.359 12.352 -9.195 1 97.62 123 LEU B O 1
ATOM 3472 N N . HIS B 1 124 ? 16.156 12.797 -9.141 1 96.38 124 HIS B N 1
ATOM 3473 C CA . HIS B 1 124 ? 16.297 13.953 -10.023 1 96.38 124 HIS B CA 1
ATOM 3474 C C . HIS B 1 124 ? 15.852 15.234 -9.32 1 96.38 124 HIS B C 1
ATOM 3476 O O . HIS B 1 124 ? 15.984 16.328 -9.875 1 96.38 124 HIS B O 1
ATOM 3482 N N . GLY B 1 125 ? 15.414 15.117 -8.164 1 94.88 125 GLY B N 1
ATOM 3483 C CA . GLY B 1 125 ? 14.906 16.297 -7.473 1 94.88 125 GLY B CA 1
ATOM 3484 C C . GLY B 1 125 ? 13.469 16.609 -7.828 1 94.88 125 GLY B C 1
ATOM 3485 O O . GLY B 1 125 ? 12.812 15.852 -8.539 1 94.88 125 GLY B O 1
ATOM 3486 N N . GLY B 1 126 ? 12.93 17.703 -7.23 1 93.75 126 GLY B N 1
ATOM 3487 C CA . GLY B 1 126 ? 11.516 18 -7.387 1 93.75 126 GLY B CA 1
ATOM 3488 C C . GLY B 1 126 ? 10.625 17.172 -6.484 1 93.75 126 GLY B C 1
ATOM 3489 O O . GLY B 1 126 ? 11.102 16.547 -5.539 1 93.75 126 GLY B O 1
ATOM 3490 N N . THR B 1 127 ? 9.289 17.172 -6.809 1 95.88 127 THR B N 1
ATOM 3491 C CA . THR B 1 127 ? 8.367 16.391 -5.992 1 95.88 127 THR B CA 1
ATOM 3492 C C . THR B 1 127 ? 7.859 15.18 -6.758 1 95.88 127 THR B C 1
ATOM 3494 O O . THR B 1 127 ? 7.828 15.18 -7.988 1 95.88 127 THR B O 1
ATOM 3497 N N . ALA B 1 128 ? 7.484 14.211 -5.996 1 97.5 128 ALA B N 1
ATOM 3498 C CA . ALA B 1 128 ? 6.855 13.047 -6.613 1 97.5 128 ALA B CA 1
ATOM 3499 C C . ALA B 1 128 ? 5.594 13.445 -7.375 1 97.5 128 ALA B C 1
ATOM 3501 O O . ALA B 1 128 ? 5.316 12.906 -8.453 1 97.5 128 ALA B O 1
ATOM 3502 N N . PHE B 1 129 ? 4.855 14.344 -6.84 1 97.69 129 PHE B N 1
ATOM 3503 C CA . PHE B 1 129 ? 3.623 14.797 -7.469 1 97.69 129 PHE B CA 1
ATOM 3504 C C . PHE B 1 129 ? 3.908 15.406 -8.844 1 97.69 129 PHE B C 1
ATOM 3506 O O . PHE B 1 129 ? 3.234 15.078 -9.82 1 97.69 129 PHE B O 1
ATOM 3513 N N . ASP B 1 130 ? 4.938 16.266 -8.93 1 96.88 130 ASP B N 1
ATOM 3514 C CA . ASP B 1 130 ? 5.301 16.891 -10.203 1 96.88 130 ASP B CA 1
ATOM 3515 C C . ASP B 1 130 ? 5.676 15.836 -11.242 1 96.88 130 ASP B C 1
ATOM 3517 O O . ASP B 1 130 ? 5.316 15.961 -12.414 1 96.88 130 ASP B O 1
ATOM 3521 N N . HIS B 1 131 ? 6.379 14.922 -10.82 1 97.06 131 HIS B N 1
ATOM 3522 C CA . HIS B 1 131 ? 6.824 13.875 -11.734 1 97.06 131 HIS B CA 1
ATOM 3523 C C . HIS B 1 131 ? 5.648 13.039 -12.227 1 97.06 131 HIS B C 1
ATOM 3525 O O . HIS B 1 131 ? 5.625 12.617 -13.391 1 97.06 131 HIS B O 1
ATOM 3531 N N . ALA B 1 132 ? 4.648 12.812 -11.383 1 96.19 132 ALA B N 1
ATOM 3532 C CA . ALA B 1 132 ? 3.527 11.945 -11.727 1 96.19 132 ALA B CA 1
ATOM 3533 C C . ALA B 1 132 ? 2.463 12.703 -12.516 1 96.19 132 ALA B C 1
ATOM 3535 O O . ALA B 1 132 ? 1.84 12.141 -13.422 1 96.19 132 ALA B O 1
ATOM 3536 N N . TYR B 1 133 ? 2.24 13.961 -12.141 1 96.44 133 TYR B N 1
ATOM 3537 C CA . TYR B 1 133 ? 1.104 14.695 -12.688 1 96.44 133 TYR B CA 1
ATOM 3538 C C . TYR B 1 133 ? 1.562 15.734 -13.695 1 96.44 133 TYR B C 1
ATOM 3540 O O . TYR B 1 133 ? 0.757 16.25 -14.477 1 96.44 133 TYR B O 1
ATOM 3548 N N . GLY B 1 134 ? 2.84 16.125 -13.68 1 96.31 134 GLY B N 1
ATOM 3549 C CA . GLY B 1 134 ? 3.371 17.109 -14.609 1 96.31 134 GLY B CA 1
ATOM 3550 C C . GLY B 1 134 ? 3.041 18.547 -14.219 1 96.31 134 GLY B C 1
ATOM 3551 O O . GLY B 1 134 ? 3.135 19.453 -15.047 1 96.31 134 GLY B O 1
ATOM 3552 N N . THR B 1 135 ? 2.506 18.766 -13.031 1 94.88 135 THR B N 1
ATOM 3553 C CA . THR B 1 135 ? 2.174 20.078 -12.492 1 94.88 135 THR B CA 1
ATOM 3554 C C . THR B 1 135 ? 2.34 20.094 -10.977 1 94.88 135 THR B C 1
ATOM 3556 O O . THR B 1 135 ? 2.607 19.047 -10.359 1 94.88 135 THR B O 1
ATOM 3559 N N . ARG B 1 136 ? 2.236 21.359 -10.484 1 92.19 136 ARG B N 1
ATOM 3560 C CA . ARG B 1 136 ? 2.367 21.516 -9.039 1 92.19 136 ARG B CA 1
ATOM 3561 C C . ARG B 1 136 ? 1.065 21.156 -8.328 1 92.19 136 ARG B C 1
ATOM 3563 O O . ARG B 1 136 ? -0.02 21.344 -8.875 1 92.19 136 ARG B O 1
ATOM 3570 N N . PHE B 1 137 ? 1.088 20.641 -7.062 1 93.5 137 PHE B N 1
ATOM 3571 C CA . PHE B 1 137 ? -0.002 20.062 -6.285 1 93.5 137 PHE B CA 1
ATOM 3572 C C . PHE B 1 137 ? -1.181 21.031 -6.207 1 93.5 137 PHE B C 1
ATOM 3574 O O . PHE B 1 137 ? -2.283 20.703 -6.656 1 93.5 137 PHE B O 1
ATOM 3581 N N . PHE B 1 138 ? -0.961 22.188 -5.715 1 86 138 PHE B N 1
ATOM 3582 C CA . PHE B 1 138 ? -2.064 23.125 -5.508 1 86 138 PHE B CA 1
ATOM 3583 C C . PHE B 1 138 ? -2.588 23.641 -6.84 1 86 138 PHE B C 1
ATOM 3585 O O . PHE B 1 138 ? -3.781 23.922 -6.98 1 86 138 PHE B O 1
ATOM 3592 N N . THR B 1 139 ? -1.725 23.797 -7.812 1 90.69 139 THR B N 1
ATOM 3593 C CA . THR B 1 139 ? -2.174 24.141 -9.156 1 90.69 139 THR B CA 1
ATOM 3594 C C . THR B 1 139 ? -3.137 23.094 -9.695 1 90.69 139 THR B C 1
ATOM 3596 O O . THR B 1 139 ? -4.172 23.422 -10.273 1 90.69 139 THR B O 1
ATOM 3599 N N . TYR B 1 140 ? -2.77 21.875 -9.484 1 94 140 TYR B N 1
ATOM 3600 C CA . TYR B 1 140 ? -3.639 20.781 -9.906 1 94 140 TYR B CA 1
ATOM 3601 C C . TYR B 1 140 ? -4.996 20.875 -9.219 1 94 140 TYR B C 1
ATOM 3603 O O . TYR B 1 140 ? -6.035 20.703 -9.859 1 94 140 TYR B O 1
ATOM 3611 N N . LEU B 1 141 ? -5.031 21.047 -7.879 1 89.62 141 LEU B N 1
ATOM 3612 C CA . LEU B 1 141 ? -6.277 21.125 -7.125 1 89.62 141 LEU B CA 1
ATOM 3613 C C . LEU B 1 141 ? -7.137 22.297 -7.621 1 89.62 141 LEU B C 1
ATOM 3615 O O . LEU B 1 141 ? -8.359 22.172 -7.699 1 89.62 141 LEU B O 1
ATOM 3619 N N . ASP B 1 142 ? -6.52 23.344 -7.98 1 86.75 142 ASP B N 1
ATOM 3620 C CA . ASP B 1 142 ? -7.242 24.5 -8.508 1 86.75 142 ASP B CA 1
ATOM 3621 C C . ASP B 1 142 ? -7.934 24.156 -9.828 1 86.75 142 ASP B C 1
ATOM 3623 O O . ASP B 1 142 ? -9.016 24.672 -10.125 1 86.75 142 ASP B O 1
ATOM 3627 N N . GLU B 1 143 ? -7.332 23.344 -10.586 1 92.81 143 GLU B N 1
ATOM 3628 C CA . GLU B 1 143 ? -7.816 23 -11.922 1 92.81 143 GLU B CA 1
ATOM 3629 C C . GLU B 1 143 ? -8.797 21.828 -11.875 1 92.81 143 GLU B C 1
ATOM 3631 O O . GLU B 1 143 ? -9.5 21.562 -12.852 1 92.81 143 GLU B O 1
ATOM 3636 N N . HIS B 1 144 ? -8.875 21.219 -10.727 1 92.88 144 HIS B N 1
ATOM 3637 C CA . HIS B 1 144 ? -9.742 20.062 -10.578 1 92.88 144 HIS B CA 1
ATOM 3638 C C . HIS B 1 144 ? -10.617 20.172 -9.336 1 92.88 144 HIS B C 1
ATOM 3640 O O . HIS B 1 144 ? -10.336 19.547 -8.312 1 92.88 144 HIS B O 1
ATOM 3646 N N . PRO B 1 145 ? -11.703 20.797 -9.406 1 87.19 145 PRO B N 1
ATOM 3647 C CA . PRO B 1 145 ? -12.531 21.172 -8.25 1 87.19 145 PRO B CA 1
ATOM 3648 C C . PRO B 1 145 ? -13.055 19.953 -7.496 1 87.19 145 PRO B C 1
ATOM 3650 O O . PRO B 1 145 ? -13.172 19.984 -6.266 1 87.19 145 PRO B O 1
ATOM 3653 N N . ASP B 1 146 ? -13.352 18.859 -8.266 1 86.5 146 ASP B N 1
ATOM 3654 C CA . ASP B 1 146 ? -13.859 17.672 -7.598 1 86.5 146 ASP B CA 1
ATOM 3655 C C . ASP B 1 146 ? -12.781 17.047 -6.707 1 86.5 146 ASP B C 1
ATOM 3657 O O . ASP B 1 146 ? -13.062 16.625 -5.586 1 86.5 146 ASP B O 1
ATOM 3661 N N . THR B 1 147 ? -11.648 17.031 -7.254 1 89.19 147 THR B N 1
ATOM 3662 C CA . THR B 1 147 ? -10.523 16.516 -6.48 1 89.19 147 THR B CA 1
ATOM 3663 C C . THR B 1 147 ? -10.227 17.422 -5.285 1 89.19 147 THR B C 1
ATOM 3665 O O . THR B 1 147 ? -9.93 16.938 -4.191 1 89.19 147 THR B O 1
ATOM 3668 N N . ALA B 1 148 ? -10.289 18.688 -5.523 1 84.62 148 ALA B N 1
ATOM 3669 C CA . ALA B 1 148 ? -10.047 19.656 -4.465 1 84.62 148 ALA B CA 1
ATOM 3670 C C . ALA B 1 148 ? -11.055 19.5 -3.33 1 84.62 148 ALA B C 1
ATOM 3672 O O . ALA B 1 148 ? -10.695 19.594 -2.154 1 84.62 148 ALA B O 1
ATOM 3673 N N . ALA B 1 149 ? -12.258 19.25 -3.676 1 80.88 149 ALA B N 1
ATOM 3674 C CA . ALA B 1 149 ? -13.312 19.078 -2.68 1 80.88 149 ALA B CA 1
ATOM 3675 C C . ALA B 1 149 ? -13.055 17.844 -1.818 1 80.88 149 ALA B C 1
ATOM 3677 O O . ALA B 1 149 ? -13.211 17.891 -0.596 1 80.88 149 ALA B O 1
ATOM 3678 N N . ALA B 1 150 ? -12.68 16.766 -2.512 1 81.56 150 ALA B N 1
ATOM 3679 C CA . ALA B 1 150 ? -12.375 15.539 -1.781 1 81.56 150 ALA B CA 1
ATOM 3680 C C . ALA B 1 150 ? -11.195 15.742 -0.831 1 81.56 150 ALA B C 1
ATOM 3682 O O . ALA B 1 150 ? -11.219 15.258 0.302 1 81.56 150 ALA B O 1
ATOM 3683 N N . PHE B 1 151 ? -10.234 16.422 -1.282 1 87.31 151 PHE B N 1
ATOM 3684 C CA . PHE B 1 151 ? -9.062 16.719 -0.466 1 87.31 151 PHE B CA 1
ATOM 3685 C C . PHE B 1 151 ? -9.453 17.578 0.738 1 87.31 151 PHE B C 1
ATOM 3687 O O . PHE B 1 151 ? -9.07 17.266 1.869 1 87.31 151 PHE B O 1
ATOM 3694 N N . GLN B 1 152 ? -10.188 18.562 0.53 1 78.56 152 GLN B N 1
ATOM 3695 C CA . GLN B 1 152 ? -10.617 19.453 1.596 1 78.56 152 GLN B CA 1
ATOM 3696 C C . GLN B 1 152 ? -11.461 18.719 2.629 1 78.56 152 GLN B C 1
ATOM 3698 O O . GLN B 1 152 ? -11.367 19 3.828 1 78.56 152 GLN B O 1
ATOM 3703 N N . ASP B 1 153 ? -12.273 17.812 2.105 1 77.75 153 ASP B N 1
ATOM 3704 C CA . ASP B 1 153 ? -13.078 16.984 3.016 1 77.75 153 ASP B CA 1
ATOM 3705 C C . ASP B 1 153 ? -12.18 16.156 3.928 1 77.75 153 ASP B C 1
ATOM 3707 O O . ASP B 1 153 ? -12.445 16.031 5.125 1 77.75 153 ASP B O 1
ATOM 3711 N N . SER B 1 154 ? -11.219 15.633 3.348 1 83.81 154 SER B N 1
ATOM 3712 C CA . SER B 1 154 ? -10.281 14.828 4.121 1 83.81 154 SER B CA 1
ATOM 3713 C C . SER B 1 154 ? -9.547 15.672 5.156 1 83.81 154 SER B C 1
ATOM 3715 O O . SER B 1 154 ? -9.328 15.227 6.285 1 83.81 154 SER B O 1
ATOM 3717 N N . MET B 1 155 ? -9.156 16.875 4.797 1 82.62 155 MET B N 1
ATOM 3718 C CA . MET B 1 155 ? -8.477 17.781 5.715 1 82.62 155 MET B CA 1
ATOM 3719 C C . MET B 1 155 ? -9.398 18.188 6.859 1 82.62 155 MET B C 1
ATOM 3721 O O . MET B 1 155 ? -8.961 18.281 8.008 1 82.62 155 MET B O 1
ATOM 3725 N N . ALA B 1 156 ? -10.633 18.453 6.477 1 76.5 156 ALA B N 1
ATOM 3726 C CA . ALA B 1 156 ? -11.609 18.859 7.488 1 76.5 156 ALA B CA 1
ATOM 3727 C C . ALA B 1 156 ? -11.82 17.766 8.516 1 76.5 156 ALA B C 1
ATOM 3729 O O . ALA B 1 156 ? -11.945 18.031 9.711 1 76.5 156 ALA B O 1
ATOM 3730 N N . TRP B 1 157 ? -11.883 16.609 8.039 1 76.31 157 TRP B N 1
ATOM 3731 C CA . TRP B 1 157 ? -12.039 15.469 8.93 1 76.31 157 TRP B CA 1
ATOM 3732 C C . TRP B 1 157 ? -10.852 15.352 9.883 1 76.31 157 TRP B C 1
ATOM 3734 O O . TRP B 1 157 ? -11.031 15.133 11.078 1 76.31 157 TRP B O 1
ATOM 3744 N N . ARG B 1 158 ? -9.766 15.5 9.391 1 82.56 158 ARG B N 1
ATOM 3745 C CA . ARG B 1 158 ? -8.57 15.445 10.227 1 82.56 158 ARG B CA 1
ATOM 3746 C C . ARG B 1 158 ? -8.586 16.562 11.273 1 82.56 158 ARG B C 1
ATOM 3748 O O . ARG B 1 158 ? -8.289 16.312 12.445 1 82.56 158 ARG B O 1
ATOM 3755 N N . ALA B 1 159 ? -8.93 17.703 10.836 1 83.88 159 ALA B N 1
ATOM 3756 C CA . ALA B 1 159 ? -8.961 18.859 11.734 1 83.88 159 ALA B CA 1
ATOM 3757 C C . ALA B 1 159 ? -9.961 18.641 12.867 1 83.88 159 ALA B C 1
ATOM 3759 O O . ALA B 1 159 ? -9.695 19.016 14.016 1 83.88 159 ALA B O 1
ATOM 3760 N N . GLU B 1 160 ? -11.062 18.062 12.555 1 81.38 160 GLU B N 1
ATOM 3761 C CA . GLU B 1 160 ? -12.094 17.797 13.555 1 81.38 160 GLU B CA 1
ATOM 3762 C C . GLU B 1 160 ? -11.594 16.828 14.625 1 81.38 160 GLU B C 1
ATOM 3764 O O . GLU B 1 160 ? -11.883 17 15.812 1 81.38 160 GLU B O 1
ATOM 3769 N N . ARG B 1 161 ? -10.859 15.922 14.18 1 79.19 161 ARG B N 1
ATOM 3770 C CA . ARG B 1 161 ? -10.336 14.922 15.109 1 79.19 161 ARG B CA 1
ATOM 3771 C C . ARG B 1 161 ? -9.242 15.516 15.992 1 79.19 161 ARG B C 1
ATOM 3773 O O . ARG B 1 161 ? -9.078 15.117 17.141 1 79.19 161 ARG B O 1
ATOM 3780 N N . GLU B 1 162 ? -8.648 16.547 15.516 1 88.25 162 GLU B N 1
ATOM 3781 C CA . GLU B 1 162 ? -7.477 17.094 16.188 1 88.25 162 GLU B CA 1
ATOM 3782 C C . GLU B 1 162 ? -7.855 18.297 17.062 1 88.25 162 GLU B C 1
ATOM 3784 O O . GLU B 1 162 ? -7.199 18.562 18.062 1 88.25 162 GLU B O 1
ATOM 3789 N N . ALA B 1 163 ? -8.914 18.969 16.688 1 92.12 163 ALA B N 1
ATOM 3790 C CA . ALA B 1 163 ? -9.258 20.266 17.266 1 92.12 163 ALA B CA 1
ATOM 3791 C C . ALA B 1 163 ? -9.453 20.156 18.781 1 92.12 163 ALA B C 1
ATOM 3793 O O . ALA B 1 163 ? -8.891 20.938 19.547 1 92.12 163 ALA B O 1
ATOM 3794 N N . ASP B 1 164 ? -10.133 19.141 19.172 1 89.62 164 ASP B N 1
ATOM 3795 C CA . ASP B 1 164 ? -10.414 18.984 20.609 1 89.62 164 ASP B CA 1
ATOM 3796 C C . ASP B 1 164 ? -9.141 18.672 21.375 1 89.62 164 ASP B C 1
ATOM 3798 O O . ASP B 1 164 ? -8.992 19.094 22.531 1 89.62 164 ASP B O 1
ATOM 3802 N N . HIS B 1 165 ? -8.266 17.938 20.766 1 92.5 165 HIS B N 1
ATOM 3803 C CA . HIS B 1 165 ? -7.004 17.625 21.422 1 92.5 165 HIS B CA 1
ATOM 3804 C C . HIS B 1 165 ? -6.145 18.875 21.594 1 92.5 165 HIS B C 1
ATOM 3806 O O . HIS B 1 165 ? -5.449 19.031 22.594 1 92.5 165 HIS B O 1
ATOM 3812 N N . VAL B 1 166 ? -6.219 19.766 20.641 1 95.88 166 VAL B N 1
ATOM 3813 C CA . VAL B 1 166 ? -5.441 21 20.688 1 95.88 166 VAL B CA 1
ATOM 3814 C C . VAL B 1 166 ? -5.98 21.906 21.797 1 95.88 166 VAL B C 1
ATOM 3816 O O . VAL B 1 166 ? -5.219 22.422 22.609 1 95.88 166 VAL B O 1
ATOM 3819 N N . VAL B 1 167 ? -7.289 22.031 21.844 1 96 167 VAL B N 1
ATOM 3820 C CA . VAL B 1 167 ? -7.938 22.906 22.828 1 96 167 VAL B CA 1
ATOM 3821 C C . VAL B 1 167 ? -7.707 22.344 24.234 1 96 167 VAL B C 1
ATOM 3823 O O . VAL B 1 167 ? -7.559 23.109 25.188 1 96 167 VAL B O 1
ATOM 3826 N N . ALA B 1 168 ? -7.598 21.047 24.328 1 94.69 168 ALA B N 1
ATOM 3827 C CA . ALA B 1 168 ? -7.371 20.406 25.609 1 94.69 168 ALA B CA 1
ATOM 3828 C C . ALA B 1 168 ? -5.922 20.578 26.062 1 94.69 168 ALA B C 1
ATOM 3830 O O . ALA B 1 168 ? -5.637 20.609 27.266 1 94.69 168 ALA B O 1
ATOM 3831 N N . ALA B 1 169 ? -5.059 20.719 25.188 1 95.69 169 ALA B N 1
ATOM 3832 C CA . ALA B 1 169 ? -3.629 20.703 25.484 1 95.69 169 ALA B CA 1
ATOM 3833 C C . ALA B 1 169 ? -3.125 22.094 25.844 1 95.69 169 ALA B C 1
ATOM 3835 O O . ALA B 1 169 ? -2.123 22.234 26.547 1 95.69 169 ALA B O 1
ATOM 3836 N N . TYR B 1 170 ? -3.742 23.094 25.359 1 96.56 170 TYR B N 1
ATOM 3837 C CA . TYR B 1 170 ? -3.279 24.469 25.547 1 96.56 170 TYR B CA 1
ATOM 3838 C C . TYR B 1 170 ? -4.348 25.312 26.219 1 96.56 170 TYR B C 1
ATOM 3840 O O . TYR B 1 170 ? -5.535 25.188 25.922 1 96.56 170 TYR B O 1
ATOM 3848 N N . ASP B 1 171 ? -3.953 26.219 27.109 1 96.31 171 ASP B N 1
ATOM 3849 C CA . ASP B 1 171 ? -4.875 27.109 27.812 1 96.31 171 ASP B CA 1
ATOM 3850 C C . ASP B 1 171 ? -5.137 28.375 27 1 96.31 171 ASP B C 1
ATOM 3852 O O . ASP B 1 171 ? -4.426 29.375 27.141 1 96.31 171 ASP B O 1
ATOM 3856 N N . PHE B 1 172 ? -6.266 28.406 26.297 1 97.06 172 PHE B N 1
ATOM 3857 C CA . PHE B 1 172 ? -6.605 29.516 25.406 1 97.06 172 PHE B CA 1
ATOM 3858 C C . PHE B 1 172 ? -7.258 30.641 26.188 1 97.06 172 PHE B C 1
ATOM 3860 O O . PHE B 1 172 ? -7.562 31.703 25.625 1 97.06 172 PHE B O 1
ATOM 3867 N N . ALA B 1 173 ? -7.406 30.531 27.438 1 95.94 173 ALA B N 1
ATOM 3868 C CA . ALA B 1 173 ? -8.055 31.547 28.25 1 95.94 173 ALA B CA 1
ATOM 3869 C C . ALA B 1 173 ? -7.254 32.844 28.234 1 95.94 173 ALA B C 1
ATOM 3871 O O . ALA B 1 173 ? -7.812 33.938 28.422 1 95.94 173 ALA B O 1
ATOM 3872 N N . VAL B 1 174 ? -6.047 32.781 27.953 1 94.88 174 VAL B N 1
ATOM 3873 C CA . VAL B 1 174 ? -5.168 33.938 27.984 1 94.88 174 VAL B CA 1
ATOM 3874 C C . VAL B 1 174 ? -5.328 34.719 26.688 1 94.88 174 VAL B C 1
ATOM 3876 O O . VAL B 1 174 ? -4.914 35.875 26.609 1 94.88 174 VAL B O 1
ATOM 3879 N N . VAL B 1 175 ? -5.938 34.188 25.688 1 97.19 175 VAL B N 1
ATOM 3880 C CA . VAL B 1 175 ? -6.07 34.781 24.359 1 97.19 175 VAL B CA 1
ATOM 3881 C C . VAL B 1 175 ? -7.223 35.781 24.359 1 97.19 175 VAL B C 1
ATOM 3883 O O . VAL B 1 175 ? -8.281 35.531 24.938 1 97.19 175 VAL B O 1
ATOM 3886 N N . ARG B 1 176 ? -7.039 36.969 23.781 1 97.38 176 ARG B N 1
ATOM 3887 C CA . ARG B 1 176 ? -8.086 37.969 23.625 1 97.38 176 ARG B CA 1
ATOM 3888 C C . ARG B 1 176 ? -8.477 38.125 22.156 1 97.38 176 ARG B C 1
ATOM 3890 O O . ARG B 1 176 ? -9.625 37.906 21.797 1 97.38 176 ARG B O 1
ATOM 3897 N N . ARG B 1 177 ? -7.543 38.5 21.328 1 98.25 177 ARG B N 1
ATOM 3898 C CA . ARG B 1 177 ? -7.738 38.594 19.891 1 98.25 177 ARG B CA 1
ATOM 3899 C C . ARG B 1 177 ? -6.816 37.625 19.141 1 98.25 177 ARG B C 1
ATOM 3901 O O . ARG B 1 177 ? -5.598 37.688 19.297 1 98.25 177 ARG B O 1
ATOM 3908 N N . LEU B 1 178 ? -7.438 36.75 18.375 1 98.62 178 LEU B N 1
ATOM 3909 C CA . LEU B 1 178 ? -6.73 35.656 17.703 1 98.62 178 LEU B CA 1
ATOM 3910 C C . LEU B 1 178 ? -6.789 35.812 16.188 1 98.62 178 LEU B C 1
ATOM 3912 O O . LEU B 1 178 ? -7.867 36.031 15.617 1 98.62 178 LEU B O 1
ATOM 3916 N N . VAL B 1 179 ? -5.652 35.844 15.539 1 98.75 179 VAL B N 1
ATOM 3917 C CA . VAL B 1 179 ? -5.613 35.75 14.086 1 98.75 179 VAL B CA 1
ATOM 3918 C C . VAL B 1 179 ? -5.242 34.312 13.664 1 98.75 179 VAL B C 1
ATOM 3920 O O . VAL B 1 179 ? -4.133 33.844 13.945 1 98.75 179 VAL B O 1
ATOM 3923 N N . ASP B 1 180 ? -6.16 33.625 13.047 1 98.62 180 ASP B N 1
ATOM 3924 C CA . ASP B 1 180 ? -5.938 32.312 12.461 1 98.62 180 ASP B CA 1
ATOM 3925 C C . ASP B 1 180 ? -5.414 32.438 11.031 1 98.62 180 ASP B C 1
ATOM 3927 O O . ASP B 1 180 ? -6.199 32.562 10.086 1 98.62 180 ASP B O 1
ATOM 3931 N N . VAL B 1 181 ? -4.105 32.312 10.875 1 98.19 181 VAL B N 1
ATOM 3932 C CA . VAL B 1 181 ? -3.432 32.5 9.594 1 98.19 181 VAL B CA 1
ATOM 3933 C C . VAL B 1 181 ? -3.465 31.188 8.805 1 98.19 181 VAL B C 1
ATOM 3935 O O . VAL B 1 181 ? -2.902 30.188 9.234 1 98.19 181 VAL B O 1
ATOM 3938 N N . GLY B 1 182 ? -4.078 31.234 7.621 1 95.06 182 GLY B N 1
ATOM 3939 C CA . GLY B 1 182 ? -4.32 29.984 6.895 1 95.06 182 GLY B CA 1
ATOM 3940 C C . GLY B 1 182 ? -5.301 29.078 7.598 1 95.06 182 GLY B C 1
ATOM 3941 O O . GLY B 1 182 ? -5.035 27.875 7.754 1 95.06 182 GLY B O 1
ATOM 3942 N N . GLY B 1 183 ? -6.375 29.578 8.016 1 94.06 183 GLY B N 1
ATOM 3943 C CA . GLY B 1 183 ? -7.266 28.906 8.945 1 94.06 183 GLY B CA 1
ATOM 3944 C C . GLY B 1 183 ? -8.148 27.875 8.281 1 94.06 183 GLY B C 1
ATOM 3945 O O . GLY B 1 183 ? -8.82 27.094 8.961 1 94.06 183 GLY B O 1
ATOM 3946 N N . GLY B 1 184 ? -8.164 27.844 6.973 1 90.62 184 GLY B N 1
ATOM 3947 C CA . GLY B 1 184 ? -8.961 26.875 6.254 1 90.62 184 GLY B CA 1
ATOM 3948 C C . GLY B 1 184 ? -10.453 27.016 6.512 1 90.62 184 GLY B C 1
ATOM 3949 O O . GLY B 1 184 ? -10.977 28.125 6.551 1 90.62 184 GLY B O 1
ATOM 3950 N N . ARG B 1 185 ? -11.164 25.922 6.711 1 88.75 185 ARG B N 1
ATOM 3951 C CA . ARG B 1 185 ? -12.609 25.953 6.906 1 88.75 185 ARG B CA 1
ATOM 3952 C C . ARG B 1 185 ? -12.961 26.375 8.328 1 88.75 185 ARG B C 1
ATOM 3954 O O . ARG B 1 185 ? -14.141 26.359 8.711 1 88.75 185 ARG B O 1
ATOM 3961 N N . GLY B 1 186 ? -11.969 26.609 9.094 1 93.88 186 GLY B N 1
ATOM 3962 C CA . GLY B 1 186 ? -12.18 27.203 10.406 1 93.88 186 GLY B CA 1
ATOM 3963 C C . GLY B 1 186 ? -12.523 26.172 11.477 1 93.88 186 GLY B C 1
ATOM 3964 O O . GLY B 1 186 ? -13.141 26.516 12.484 1 93.88 186 GLY B O 1
ATOM 3965 N N . VAL B 1 187 ? -12.102 24.969 11.281 1 93 187 VAL B N 1
ATOM 3966 C CA . VAL B 1 187 ? -12.484 23.891 12.195 1 93 187 VAL B CA 1
ATOM 3967 C C . VAL B 1 187 ? -11.844 24.141 13.562 1 93 187 VAL B C 1
ATOM 3969 O O . VAL B 1 187 ? -12.539 24.156 14.586 1 93 187 VAL B O 1
ATOM 3972 N N . LEU B 1 188 ? -10.57 24.328 13.617 1 95.06 188 LEU B N 1
ATOM 3973 C CA . LEU B 1 188 ? -9.891 24.562 14.883 1 95.06 188 LEU B CA 1
ATOM 3974 C C . LEU B 1 188 ? -10.32 25.891 15.5 1 95.06 188 LEU B C 1
ATOM 3976 O O . LEU B 1 188 ? -10.531 25.984 16.719 1 95.06 188 LEU B O 1
ATOM 3980 N N . LEU B 1 189 ? -10.461 26.875 14.68 1 96.88 189 LEU B N 1
ATOM 3981 C CA . LEU B 1 189 ? -10.898 28.172 15.172 1 96.88 189 LEU B CA 1
ATOM 3982 C C . LEU B 1 189 ? -12.25 28.062 15.859 1 96.88 189 LEU B C 1
ATOM 3984 O O . LEU B 1 189 ? -12.453 28.641 16.938 1 96.88 189 LEU B O 1
ATOM 3988 N N . ALA B 1 190 ? -13.156 27.359 15.227 1 96.44 190 ALA B N 1
ATOM 3989 C CA . ALA B 1 190 ? -14.477 27.156 15.82 1 96.44 190 ALA B CA 1
ATOM 3990 C C . ALA B 1 190 ? -14.367 26.5 17.188 1 96.44 190 ALA B C 1
ATOM 3992 O O . ALA B 1 190 ? -15.086 26.875 18.125 1 96.44 190 ALA B O 1
ATOM 3993 N N . ALA B 1 191 ? -13.531 25.516 17.312 1 95.94 191 ALA B N 1
ATOM 3994 C CA . ALA B 1 191 ? -13.336 24.828 18.578 1 95.94 191 ALA B CA 1
ATOM 3995 C C . ALA B 1 191 ? -12.805 25.781 19.641 1 95.94 191 ALA B C 1
ATOM 3997 O O . ALA B 1 191 ? -13.242 25.734 20.797 1 95.94 191 ALA B O 1
ATOM 3998 N N . VAL B 1 192 ? -11.898 26.641 19.328 1 97.25 192 VAL B N 1
ATOM 3999 C CA . VAL B 1 192 ? -11.328 27.609 20.25 1 97.25 192 VAL B CA 1
ATOM 4000 C C . VAL B 1 192 ? -12.406 28.594 20.688 1 97.25 192 VAL B C 1
ATOM 4002 O O . VAL B 1 192 ? -12.555 28.859 21.891 1 97.25 192 VAL B O 1
ATOM 4005 N N . LEU B 1 193 ? -13.148 29.109 19.703 1 97.75 193 LEU B N 1
ATOM 4006 C CA . LEU B 1 193 ? -14.188 30.094 20 1 97.75 193 LEU B CA 1
ATOM 4007 C C . LEU B 1 193 ? -15.273 29.5 20.891 1 97.75 193 LEU B C 1
ATOM 4009 O O . LEU B 1 193 ? -15.852 30.188 21.719 1 97.75 193 LEU B O 1
ATOM 4013 N N . ARG B 1 194 ? -15.562 28.219 20.719 1 96.19 194 ARG B N 1
ATOM 4014 C CA . ARG B 1 194 ? -16.531 27.547 21.562 1 96.19 194 ARG B CA 1
ATOM 4015 C C . ARG B 1 194 ? -16 27.391 22.984 1 96.19 194 ARG B C 1
ATOM 4017 O O . ARG B 1 194 ? -16.75 27.547 23.953 1 96.19 194 ARG B O 1
ATOM 4024 N N . ALA B 1 195 ? -14.797 27.141 23.094 1 95.81 195 ALA B N 1
ATOM 4025 C CA . ALA B 1 195 ? -14.188 26.859 24.391 1 95.81 195 ALA B CA 1
ATOM 4026 C C . ALA B 1 195 ? -13.961 28.125 25.188 1 95.81 195 ALA B C 1
ATOM 4028 O O . ALA B 1 195 ? -13.953 28.109 26.422 1 95.81 195 ALA B O 1
ATOM 4029 N N . VAL B 1 196 ? -13.719 29.25 24.516 1 97.31 196 VAL B N 1
ATOM 4030 C CA . VAL B 1 196 ? -13.359 30.484 25.203 1 97.31 196 VAL B CA 1
ATOM 4031 C C . VAL B 1 196 ? -14.234 31.625 24.703 1 97.31 196 VAL B C 1
ATOM 4033 O O . VAL B 1 196 ? -13.805 32.406 23.844 1 97.31 196 VAL B O 1
ATOM 4036 N N . PRO B 1 197 ? -15.242 31.984 25.328 1 96.38 197 PRO B N 1
ATOM 4037 C CA . PRO B 1 197 ? -16.297 32.875 24.828 1 96.38 197 PRO B CA 1
ATOM 4038 C C . PRO B 1 197 ? -15.812 34.312 24.656 1 96.38 197 PRO B C 1
ATOM 4040 O O . PRO B 1 197 ? -16.391 35.094 23.891 1 96.38 197 PRO B O 1
ATOM 4043 N N . HIS B 1 198 ? -14.852 34.656 25.328 1 97.06 198 HIS B N 1
ATOM 4044 C CA . HIS B 1 198 ? -14.469 36.062 25.281 1 97.06 198 HIS B CA 1
ATOM 4045 C C . HIS B 1 198 ? -13.539 36.344 24.109 1 97.06 198 HIS B C 1
ATOM 4047 O O . HIS B 1 198 ? -13.289 37.5 23.766 1 97.06 198 HIS B O 1
ATOM 4053 N N . VAL B 1 199 ? -13.008 35.375 23.422 1 97.56 199 VAL B N 1
ATOM 4054 C CA . VAL B 1 199 ? -12.031 35.531 22.344 1 97.56 199 VAL B CA 1
ATOM 4055 C C . VAL B 1 199 ? -12.727 36.062 21.078 1 97.56 199 VAL B C 1
ATOM 4057 O O . VAL B 1 199 ? -13.805 35.594 20.734 1 97.56 199 VAL B O 1
ATOM 4060 N N . SER B 1 200 ? -12.164 37.094 20.469 1 98.06 200 SER B N 1
ATOM 4061 C CA . SER B 1 200 ? -12.5 37.5 19.109 1 98.06 200 SER B CA 1
ATOM 4062 C C . SER B 1 200 ? -11.43 37.062 18.125 1 98.06 200 SER B C 1
ATOM 4064 O O . SER B 1 200 ? -10.258 36.906 18.484 1 98.06 200 SER B O 1
ATOM 4066 N N . ALA B 1 201 ? -11.891 36.844 16.906 1 98.56 201 ALA B N 1
ATOM 4067 C CA . ALA B 1 201 ? -10.922 36.219 15.992 1 98.56 201 ALA B CA 1
ATOM 4068 C C . ALA B 1 201 ? -10.984 36.875 14.609 1 98.56 201 ALA B C 1
ATOM 4070 O O . ALA B 1 201 ? -11.945 37.594 14.289 1 98.56 201 ALA B O 1
ATOM 4071 N N . VAL B 1 202 ? -9.922 36.75 13.891 1 98.56 202 VAL B N 1
ATOM 4072 C CA . VAL B 1 202 ? -9.82 36.969 12.461 1 98.56 202 VAL B CA 1
ATOM 4073 C C . VAL B 1 202 ? -9.305 35.719 11.75 1 98.56 202 VAL B C 1
ATOM 4075 O O . VAL B 1 202 ? -8.344 35.094 12.203 1 98.56 202 VAL B O 1
ATOM 4078 N N . LEU B 1 203 ? -10.016 35.281 10.742 1 98.5 203 LEU B N 1
ATOM 4079 C CA . LEU B 1 203 ? -9.523 34.188 9.906 1 98.5 203 LEU B CA 1
ATOM 4080 C C . LEU B 1 203 ? -9.023 34.719 8.57 1 98.5 203 LEU B C 1
ATOM 4082 O O . LEU B 1 203 ? -9.758 35.375 7.844 1 98.5 203 LEU B O 1
ATOM 4086 N N . LEU B 1 204 ? -7.766 34.469 8.289 1 98 204 LEU B N 1
ATOM 4087 C CA . LEU B 1 204 ? -7.121 34.844 7.035 1 98 204 LEU B CA 1
ATOM 4088 C C . LEU B 1 204 ? -6.84 33.625 6.168 1 98 204 LEU B C 1
ATOM 4090 O O . LEU B 1 204 ? -6.176 32.688 6.609 1 98 204 LEU B O 1
ATOM 4094 N N . ASP B 1 205 ? -7.309 33.562 5.008 1 94.81 205 ASP B N 1
ATOM 4095 C CA . ASP B 1 205 ? -7.023 32.531 3.994 1 94.81 205 ASP B CA 1
ATOM 4096 C C . ASP B 1 205 ? -7.367 33.062 2.596 1 94.81 205 ASP B C 1
ATOM 4098 O O . ASP B 1 205 ? -7.75 34.219 2.434 1 94.81 205 ASP B O 1
ATOM 4102 N N . ARG B 1 206 ? -7.164 32.25 1.556 1 87.62 206 ARG B N 1
ATOM 4103 C CA . ARG B 1 206 ? -7.586 32.594 0.197 1 87.62 206 ARG B CA 1
ATOM 4104 C C . ARG B 1 206 ? -9.102 32.75 0.116 1 87.62 206 ARG B C 1
ATOM 4106 O O . ARG B 1 206 ? -9.836 32.156 0.886 1 87.62 206 ARG B O 1
ATOM 4113 N N . ALA B 1 207 ? -9.57 33.469 -0.844 1 87.62 207 ALA B N 1
ATOM 4114 C CA . ALA B 1 207 ? -10.953 33.906 -0.96 1 87.62 207 ALA B CA 1
ATOM 4115 C C . ALA B 1 207 ? -11.914 32.719 -0.937 1 87.62 207 ALA B C 1
ATOM 4117 O O . ALA B 1 207 ? -12.891 32.719 -0.174 1 87.62 207 ALA B O 1
ATOM 4118 N N . VAL B 1 208 ? -11.672 31.734 -1.729 1 81.62 208 VAL B N 1
ATOM 4119 C CA . VAL B 1 208 ? -12.57 30.594 -1.852 1 81.62 208 VAL B CA 1
ATOM 4120 C C . VAL B 1 208 ? -12.656 29.859 -0.519 1 81.62 208 VAL B C 1
ATOM 4122 O O . VAL B 1 208 ? -13.703 29.312 -0.166 1 81.62 208 VAL B O 1
ATOM 4125 N N . VAL B 1 209 ? -11.664 29.875 0.177 1 84.69 209 VAL B N 1
ATOM 4126 C CA . VAL B 1 209 ? -11.594 29.141 1.441 1 84.69 209 VAL B CA 1
ATOM 4127 C C . VAL B 1 209 ? -12.305 29.938 2.535 1 84.69 209 VAL B C 1
ATOM 4129 O O . VAL B 1 209 ? -13.016 29.375 3.361 1 84.69 209 VAL B O 1
ATOM 4132 N N . VAL B 1 210 ? -12.125 31.203 2.51 1 92.44 210 VAL B N 1
ATOM 4133 C CA . VAL B 1 210 ? -12.727 32.094 3.492 1 92.44 210 VAL B CA 1
ATOM 4134 C C . VAL B 1 210 ? -14.25 31.984 3.447 1 92.44 210 VAL B C 1
ATOM 4136 O O . VAL B 1 210 ? -14.914 32 4.488 1 92.44 210 VAL B O 1
ATOM 4139 N N . ASP B 1 211 ? -14.781 31.797 2.246 1 91.38 211 ASP B N 1
ATOM 4140 C CA . ASP B 1 211 ? -16.234 31.656 2.09 1 91.38 211 ASP B CA 1
ATOM 4141 C C . ASP B 1 211 ? -16.719 30.375 2.771 1 91.38 211 ASP B C 1
ATOM 4143 O O . ASP B 1 211 ? -17.781 30.375 3.408 1 91.38 211 ASP B O 1
ATOM 4147 N N . GLN B 1 212 ? -15.992 29.391 2.684 1 87.25 212 GLN B N 1
ATOM 4148 C CA . GLN B 1 212 ? -16.359 28.125 3.322 1 87.25 212 GLN B CA 1
ATOM 4149 C C . GLN B 1 212 ? -16.266 28.234 4.844 1 87.25 212 GLN B C 1
ATOM 4151 O O . GLN B 1 212 ? -17.109 27.688 5.559 1 87.25 212 GLN B O 1
ATOM 4156 N N . ALA B 1 213 ? -15.281 28.938 5.332 1 93.12 213 ALA B N 1
ATOM 4157 C CA . ALA B 1 213 ? -15.133 29.156 6.766 1 93.12 213 ALA B CA 1
ATOM 4158 C C . ALA B 1 213 ? -16.297 29.969 7.324 1 93.12 213 ALA B C 1
ATOM 4160 O O . ALA B 1 213 ? -16.828 29.672 8.398 1 93.12 213 ALA B O 1
ATOM 4161 N N . ARG B 1 214 ? -16.672 30.953 6.57 1 95.88 214 ARG B N 1
ATOM 4162 C CA . ARG B 1 214 ? -17.781 31.797 6.973 1 95.88 214 ARG B CA 1
ATOM 4163 C C . ARG B 1 214 ? -19.062 30.969 7.102 1 95.88 214 ARG B C 1
ATOM 4165 O O . ARG B 1 214 ? -19.812 31.125 8.07 1 95.88 214 ARG B O 1
ATOM 4172 N N . GLN B 1 215 ? -19.297 30.172 6.125 1 93.88 215 GLN B N 1
ATOM 4173 C CA . GLN B 1 215 ? -20.469 29.312 6.152 1 93.88 215 GLN B CA 1
ATOM 4174 C C . GLN B 1 215 ? -20.453 28.391 7.375 1 93.88 215 GLN B C 1
ATOM 4176 O O . GLN B 1 215 ? -21.453 28.266 8.078 1 93.88 215 GLN B O 1
ATOM 4181 N N . ARG B 1 216 ? -19.359 27.797 7.684 1 91 216 ARG B N 1
ATOM 4182 C CA . ARG B 1 216 ? -19.234 26.875 8.805 1 91 216 ARG B CA 1
ATOM 4183 C C . ARG B 1 216 ? -19.438 27.609 10.133 1 91 216 ARG B C 1
ATOM 4185 O O . ARG B 1 216 ? -20.203 27.156 10.992 1 91 216 ARG B O 1
ATOM 4192 N N . LEU B 1 217 ? -18.75 28.734 10.336 1 96 217 LEU B N 1
ATOM 4193 C CA . LEU B 1 217 ? -18.828 29.453 11.609 1 96 217 LEU B CA 1
ATOM 4194 C C . LEU B 1 217 ? -20.188 30.094 11.805 1 96 217 LEU B C 1
ATOM 4196 O O . LEU B 1 217 ? -20.688 30.188 12.93 1 96 217 LEU B O 1
ATOM 4200 N N . SER B 1 218 ? -20.812 30.438 10.656 1 96.94 218 SER B N 1
ATOM 4201 C CA . SER B 1 218 ? -22.172 30.938 10.742 1 96.94 218 SER B CA 1
ATOM 4202 C C . SER B 1 218 ? -23.141 29.859 11.203 1 96.94 218 SER B C 1
ATOM 4204 O O . SER B 1 218 ? -23.969 30.094 12.086 1 96.94 218 SER B O 1
ATOM 4206 N N . ALA B 1 219 ? -23.031 28.75 10.586 1 94.94 219 ALA B N 1
ATOM 4207 C CA . ALA B 1 219 ? -23.875 27.625 10.953 1 94.94 219 ALA B CA 1
ATOM 4208 C C . ALA B 1 219 ? -23.703 27.25 12.43 1 94.94 219 ALA B C 1
ATOM 4210 O O . ALA B 1 219 ? -24.641 26.781 13.078 1 94.94 219 ALA B O 1
ATOM 4211 N N . ALA B 1 220 ? -22.578 27.547 12.984 1 94.31 220 ALA B N 1
ATOM 4212 C CA . ALA B 1 220 ? -22.25 27.219 14.375 1 94.31 220 ALA B CA 1
ATOM 4213 C C . ALA B 1 220 ? -22.609 28.359 15.312 1 94.31 220 ALA B C 1
ATOM 4215 O O . ALA B 1 220 ? -22.422 28.266 16.531 1 94.31 220 ALA B O 1
ATOM 4216 N N . GLY B 1 221 ? -22.969 29.484 14.773 1 96.69 221 GLY B N 1
ATOM 4217 C CA . GLY B 1 221 ? -23.328 30.641 15.578 1 96.69 221 GLY B CA 1
ATOM 4218 C C . GLY B 1 221 ? -22.109 31.422 16.078 1 96.69 221 GLY B C 1
ATOM 4219 O O . GLY B 1 221 ? -22.188 32.125 17.094 1 96.69 221 GLY B O 1
ATOM 4220 N N . LEU B 1 222 ? -21 31.297 15.406 1 97.44 222 LEU B N 1
ATOM 4221 C CA . LEU B 1 222 ? -19.75 31.875 15.891 1 97.44 222 LEU B CA 1
ATOM 4222 C C . LEU B 1 222 ? -19.297 33.031 15.008 1 97.44 222 LEU B C 1
ATOM 4224 O O . LEU B 1 222 ? -18.344 33.719 15.336 1 97.44 222 LEU B O 1
ATOM 4228 N N . ALA B 1 223 ? -19.984 33.312 13.906 1 96.69 223 ALA B N 1
ATOM 4229 C CA . ALA B 1 223 ? -19.531 34.281 12.906 1 96.69 223 ALA B CA 1
ATOM 4230 C C . ALA B 1 223 ? -19.5 35.688 13.484 1 96.69 223 ALA B C 1
ATOM 4232 O O . ALA B 1 223 ? -18.734 36.531 13.039 1 96.69 223 ALA B O 1
ATOM 4233 N N . GLY B 1 224 ? -20.281 35.906 14.461 1 96.75 224 GLY B N 1
ATOM 4234 C CA . GLY B 1 224 ? -20.359 37.25 15.062 1 96.75 224 GLY B CA 1
ATOM 4235 C C . GLY B 1 224 ? -19.078 37.625 15.781 1 96.75 224 GLY B C 1
ATOM 4236 O O . GLY B 1 224 ? -18.844 38.812 16.016 1 96.75 224 GLY B O 1
ATOM 4237 N N . ARG B 1 225 ? -18.266 36.719 16.094 1 97.75 225 ARG B N 1
ATOM 4238 C CA . ARG B 1 225 ? -17.016 37 16.812 1 97.75 225 ARG B CA 1
ATOM 4239 C C . ARG B 1 225 ? -15.805 36.781 15.914 1 97.75 225 ARG B C 1
ATOM 4241 O O . ARG B 1 225 ? -14.672 36.719 16.391 1 97.75 225 ARG B O 1
ATOM 4248 N N . CYS B 1 226 ? -16.047 36.625 14.664 1 98.31 226 CYS B N 1
ATOM 4249 C CA . CYS B 1 226 ? -14.953 36.344 13.75 1 98.31 226 CYS B CA 1
ATOM 4250 C C . CYS B 1 226 ? -15.023 37.219 12.508 1 98.31 226 CYS B C 1
ATOM 4252 O O . CYS B 1 226 ? -16.062 37.312 11.859 1 98.31 226 CYS B O 1
ATOM 4254 N N . GLU B 1 227 ? -13.984 37.938 12.25 1 98.19 227 GLU B N 1
ATOM 4255 C CA . GLU B 1 227 ? -13.812 38.594 10.969 1 98.19 227 GLU B CA 1
ATOM 4256 C C . GLU B 1 227 ? -13.156 37.688 9.945 1 98.19 227 GLU B C 1
ATOM 4258 O O . GLU B 1 227 ? -12.273 36.906 10.281 1 98.19 227 GLU B O 1
ATOM 4263 N N . PHE B 1 228 ? -13.625 37.75 8.719 1 97.81 228 PHE B N 1
ATOM 4264 C CA . PHE B 1 228 ? -13.102 36.938 7.637 1 97.81 228 PHE B CA 1
ATOM 4265 C C . PHE B 1 228 ? -12.383 37.781 6.605 1 97.81 228 PHE B C 1
ATOM 4267 O O . PHE B 1 228 ? -12.984 38.656 5.984 1 97.81 228 PHE B O 1
ATOM 4274 N N . ILE B 1 229 ? -11.156 37.531 6.383 1 97.38 229 ILE B N 1
ATOM 4275 C CA . ILE B 1 229 ? -10.344 38.344 5.488 1 97.38 229 ILE B CA 1
ATOM 4276 C C . ILE B 1 229 ? -9.719 37.469 4.41 1 97.38 229 ILE B C 1
ATOM 4278 O O . ILE B 1 229 ? -9.016 36.5 4.715 1 97.38 229 ILE B O 1
ATOM 4282 N N . ALA B 1 230 ? -10 37.75 3.123 1 95.81 230 ALA B N 1
ATOM 4283 C CA . ALA B 1 230 ? -9.32 37.125 2 1 95.81 230 ALA B CA 1
ATOM 4284 C C . ALA B 1 230 ? -7.973 37.781 1.727 1 95.81 230 ALA B C 1
ATOM 4286 O O . ALA B 1 230 ? -7.883 39 1.606 1 95.81 230 ALA B O 1
ATOM 4287 N N . GLY B 1 231 ? -6.902 36.938 1.771 1 93.62 231 GLY B N 1
ATOM 4288 C CA . GLY B 1 231 ? -5.59 37.5 1.528 1 93.62 231 GLY B CA 1
ATOM 4289 C C . GLY B 1 231 ? -4.492 36.469 1.443 1 93.62 231 GLY B C 1
ATOM 4290 O O . GLY B 1 231 ? -4.766 35.25 1.473 1 93.62 231 GLY B O 1
ATOM 4291 N N . ASP B 1 232 ? -3.268 36.969 1.178 1 93.38 232 ASP B N 1
ATOM 4292 C CA . ASP B 1 232 ? -2.037 36.188 1.097 1 93.38 232 ASP B CA 1
ATOM 4293 C C . ASP B 1 232 ? -1.123 36.469 2.285 1 93.38 232 ASP B C 1
ATOM 4295 O O . ASP B 1 232 ? -0.623 37.594 2.43 1 93.38 232 ASP B O 1
ATOM 4299 N N . PHE B 1 233 ? -0.865 35.406 3.068 1 94.62 233 PHE B N 1
ATOM 4300 C CA . PHE B 1 233 ? -0.129 35.625 4.309 1 94.62 233 PHE B CA 1
ATOM 4301 C C . PHE B 1 233 ? 1.34 35.906 4.02 1 94.62 233 PHE B C 1
ATOM 4303 O O . PHE B 1 233 ? 2.078 36.344 4.906 1 94.62 233 PHE B O 1
ATOM 4310 N N . PHE B 1 234 ? 1.818 35.719 2.803 1 93.06 234 PHE B N 1
ATOM 4311 C CA . PHE B 1 234 ? 3.172 36.125 2.441 1 93.06 234 PHE B CA 1
ATOM 4312 C C . PHE B 1 234 ? 3.264 37.656 2.311 1 93.06 234 PHE B C 1
ATOM 4314 O O . PHE B 1 234 ? 4.348 38.219 2.445 1 93.06 234 PHE B O 1
ATOM 4321 N N . THR B 1 235 ? 2.176 38.25 2.014 1 90.62 235 THR B N 1
ATOM 4322 C CA . THR B 1 235 ? 2.135 39.688 1.789 1 90.62 235 THR B CA 1
ATOM 4323 C C . THR B 1 235 ? 1.843 40.438 3.09 1 90.62 235 THR B C 1
ATOM 4325 O O . THR B 1 235 ? 2.572 41.344 3.463 1 90.62 235 THR B O 1
ATOM 4328 N N . SER B 1 236 ? 0.725 40 3.689 1 91.38 236 SER B N 1
ATOM 4329 C CA . SER B 1 236 ? 0.398 40.656 4.953 1 91.38 236 SER B CA 1
ATOM 4330 C C . SER B 1 236 ? -0.506 39.781 5.812 1 91.38 236 SER B C 1
ATOM 4332 O O . SER B 1 236 ? -1.217 38.906 5.289 1 91.38 236 SER B O 1
ATOM 4334 N N . VAL B 1 237 ? -0.388 40 7.113 1 97.19 237 VAL B N 1
ATOM 4335 C CA . VAL B 1 237 ? -1.294 39.406 8.094 1 97.19 237 VAL B CA 1
ATOM 4336 C C . VAL B 1 237 ? -1.937 40.531 8.93 1 97.19 237 VAL B C 1
ATOM 4338 O O . VAL B 1 237 ? -1.32 41.562 9.172 1 97.19 237 VAL B O 1
ATOM 4341 N N . PRO B 1 238 ? -3.18 40.312 9.297 1 97.75 238 PRO B N 1
ATOM 4342 C CA . PRO B 1 238 ? -3.828 41.344 10.102 1 97.75 238 PRO B CA 1
ATOM 4343 C C . PRO B 1 238 ? -3.029 41.688 11.352 1 97.75 238 PRO B C 1
ATOM 4345 O O . PRO B 1 238 ? -2.518 40.812 12.039 1 97.75 238 PRO B O 1
ATOM 4348 N N . ALA B 1 239 ? -2.982 43.031 11.664 1 97.31 239 ALA B N 1
ATOM 4349 C CA . ALA B 1 239 ? -2.145 43.5 12.773 1 97.31 239 ALA B CA 1
ATOM 4350 C C . ALA B 1 239 ? -2.967 43.688 14.047 1 97.31 239 ALA B C 1
ATOM 4352 O O . ALA B 1 239 ? -4.199 43.719 13.992 1 97.31 239 ALA B O 1
ATOM 4353 N N . GLY B 1 240 ? -2.223 43.656 15.141 1 96.69 240 GLY B N 1
ATOM 4354 C CA . GLY B 1 240 ? -2.793 44.156 16.391 1 96.69 240 GLY B CA 1
ATOM 4355 C C . GLY B 1 240 ? -3.387 43.062 17.25 1 96.69 240 GLY B C 1
ATOM 4356 O O . GLY B 1 240 ? -4.035 43.312 18.25 1 96.69 240 GLY B O 1
ATOM 4357 N N . ALA B 1 241 ? -3.242 41.844 16.922 1 98.25 241 ALA B N 1
ATOM 4358 C CA . ALA B 1 241 ? -3.725 40.75 17.75 1 98.25 241 ALA B CA 1
ATOM 4359 C C . ALA B 1 241 ? -2.666 40.312 18.766 1 98.25 241 ALA B C 1
ATOM 4361 O O . ALA B 1 241 ? -1.468 40.5 18.531 1 98.25 241 ALA B O 1
ATOM 4362 N N . ASP B 1 242 ? -3.127 39.719 19.859 1 98.38 242 ASP B N 1
ATOM 4363 C CA . ASP B 1 242 ? -2.18 39.25 20.859 1 98.38 242 ASP B CA 1
ATOM 4364 C C . ASP B 1 242 ? -1.768 37.812 20.609 1 98.38 242 ASP B C 1
ATOM 4366 O O . ASP B 1 242 ? -0.814 37.312 21.203 1 98.38 242 ASP B O 1
ATOM 4370 N N . THR B 1 243 ? -2.449 37.094 19.703 1 98.75 243 THR B N 1
ATOM 4371 C CA . THR B 1 243 ? -2.117 35.719 19.406 1 98.75 243 THR B CA 1
ATOM 4372 C C . THR B 1 243 ? -2.281 35.438 17.922 1 98.75 243 THR B C 1
ATOM 4374 O O . THR B 1 243 ? -3.299 35.781 17.328 1 98.75 243 THR B O 1
ATOM 4377 N N . TYR B 1 244 ? -1.323 34.844 17.328 1 98.81 244 TYR B N 1
ATOM 4378 C CA . TYR B 1 244 ? -1.374 34.312 15.961 1 98.81 244 TYR B CA 1
ATOM 4379 C C . TYR B 1 244 ? -1.28 32.781 15.953 1 98.81 244 TYR B C 1
ATOM 4381 O O . TYR B 1 244 ? -0.426 32.219 16.625 1 98.81 244 TYR B O 1
ATOM 4389 N N . LEU B 1 245 ? -2.209 32.156 15.242 1 98.69 245 LEU B N 1
ATOM 4390 C CA . LEU B 1 245 ? -2.318 30.703 15.18 1 98.69 245 LEU B CA 1
ATOM 4391 C C . LEU B 1 245 ? -2.086 30.203 13.758 1 98.69 245 LEU B C 1
ATOM 4393 O O . LEU B 1 245 ? -2.695 30.719 12.812 1 98.69 245 LEU B O 1
ATOM 4397 N N . LEU B 1 246 ? -1.136 29.344 13.586 1 98.25 246 LEU B N 1
ATOM 4398 C CA . LEU B 1 246 ? -0.919 28.625 12.344 1 98.25 246 LEU B CA 1
ATOM 4399 C C . LEU B 1 246 ? -0.99 27.109 12.578 1 98.25 246 LEU B C 1
ATOM 4401 O O . LEU B 1 246 ? -0.089 26.531 13.188 1 98.25 246 LEU B O 1
ATOM 4405 N N . SER B 1 247 ? -2.061 26.547 12.117 1 96.69 247 SER B N 1
ATOM 4406 C CA . SER B 1 247 ? -2.26 25.109 12.281 1 96.69 247 SER B CA 1
ATOM 4407 C C . SER B 1 247 ? -2.074 24.359 10.961 1 96.69 247 SER B C 1
ATOM 4409 O O . SER B 1 247 ? -2.869 24.531 10.031 1 96.69 247 SER B O 1
ATOM 4411 N N . ARG B 1 248 ? -1.013 23.547 10.922 1 94 248 ARG B N 1
ATOM 4412 C CA . ARG B 1 248 ? -0.689 22.766 9.734 1 94 248 ARG B CA 1
ATOM 4413 C C . ARG B 1 248 ? -0.51 23.672 8.516 1 94 248 ARG B C 1
ATOM 4415 O O . ARG B 1 248 ? -1.075 23.406 7.453 1 94 248 ARG B O 1
ATOM 4422 N N . VAL B 1 249 ? 0.182 24.734 8.688 1 94.75 249 VAL B N 1
ATOM 4423 C CA . VAL B 1 249 ? 0.489 25.688 7.625 1 94.75 249 VAL B CA 1
ATOM 4424 C C . VAL B 1 249 ? 1.987 25.672 7.332 1 94.75 249 VAL B C 1
ATOM 4426 O O . VAL B 1 249 ? 2.4 25.516 6.18 1 94.75 249 VAL B O 1
ATOM 4429 N N . ILE B 1 250 ? 2.816 25.719 8.383 1 96.12 250 ILE B N 1
ATOM 4430 C CA . ILE B 1 250 ? 4.254 25.922 8.242 1 96.12 250 ILE B CA 1
ATOM 4431 C C . ILE B 1 250 ? 4.879 24.688 7.582 1 96.12 250 ILE B C 1
ATOM 4433 O O . ILE B 1 250 ? 5.824 24.812 6.797 1 96.12 250 ILE B O 1
ATOM 4437 N N . HIS B 1 251 ? 4.324 23.516 7.867 1 94.38 251 HIS B N 1
ATOM 4438 C CA . HIS B 1 251 ? 4.898 22.297 7.32 1 94.38 251 HIS B CA 1
ATOM 4439 C C . HIS B 1 251 ? 4.703 22.219 5.809 1 94.38 251 HIS B C 1
ATOM 4441 O O . HIS B 1 251 ? 5.34 21.406 5.137 1 94.38 251 HIS B O 1
ATOM 4447 N N . ASP B 1 252 ? 3.896 23.094 5.227 1 92.38 252 ASP B N 1
ATOM 4448 C CA . ASP B 1 252 ? 3.658 23.094 3.785 1 92.38 252 ASP B CA 1
ATOM 4449 C C . ASP B 1 252 ? 4.789 23.812 3.047 1 92.38 252 ASP B C 1
ATOM 4451 O O . ASP B 1 252 ? 4.859 23.781 1.817 1 92.38 252 ASP B O 1
ATOM 4455 N N . TRP B 1 253 ? 5.703 24.438 3.762 1 92.25 253 TRP B N 1
ATOM 4456 C CA . TRP B 1 253 ? 6.637 25.359 3.141 1 92.25 253 TRP B CA 1
ATOM 4457 C C . TRP B 1 253 ? 8.078 25.016 3.5 1 92.25 253 TRP B C 1
ATOM 4459 O O . TRP B 1 253 ? 8.344 24.453 4.57 1 92.25 253 TRP B O 1
ATOM 4469 N N . ASP B 1 254 ? 8.984 25.422 2.596 1 89.75 254 ASP B N 1
ATOM 4470 C CA . ASP B 1 254 ? 10.406 25.281 2.918 1 89.75 254 ASP B CA 1
ATOM 4471 C C . ASP B 1 254 ? 10.828 26.281 3.982 1 89.75 254 ASP B C 1
ATOM 4473 O O . ASP B 1 254 ? 10.031 27.125 4.406 1 89.75 254 ASP B O 1
ATOM 4477 N N . ASP B 1 255 ? 12.07 26.234 4.395 1 93.12 255 ASP B N 1
ATOM 4478 C CA . ASP B 1 255 ? 12.531 27.047 5.523 1 93.12 255 ASP B CA 1
ATOM 4479 C C . ASP B 1 255 ? 12.477 28.531 5.191 1 93.12 255 ASP B C 1
ATOM 4481 O O . ASP B 1 255 ? 12.055 29.344 6.016 1 93.12 255 ASP B O 1
ATOM 4485 N N . ALA B 1 256 ? 12.875 28.859 4.023 1 94.44 256 ALA B N 1
ATOM 4486 C CA . ALA B 1 256 ? 12.898 30.266 3.641 1 94.44 256 ALA B CA 1
ATOM 4487 C C . ALA B 1 256 ? 11.492 30.859 3.65 1 94.44 256 ALA B C 1
ATOM 4489 O O . ALA B 1 256 ? 11.273 31.953 4.188 1 94.44 256 ALA B O 1
ATOM 4490 N N . ASP B 1 257 ? 10.539 30.172 3.084 1 94.94 257 ASP B N 1
ATOM 4491 C CA . ASP B 1 257 ? 9.156 30.641 3.031 1 94.94 257 ASP B CA 1
ATOM 4492 C C . ASP B 1 257 ? 8.508 30.594 4.414 1 94.94 257 ASP B C 1
ATOM 4494 O O . ASP B 1 257 ? 7.715 31.484 4.758 1 94.94 257 ASP B O 1
ATOM 4498 N N . ALA B 1 258 ? 8.844 29.625 5.188 1 96.81 258 ALA B N 1
ATOM 4499 C CA . ALA B 1 258 ? 8.328 29.547 6.555 1 96.81 258 ALA B CA 1
ATOM 4500 C C . ALA B 1 258 ? 8.773 30.75 7.379 1 96.81 258 ALA B C 1
ATOM 4502 O O . ALA B 1 258 ? 7.977 31.344 8.109 1 96.81 258 ALA B O 1
ATOM 4503 N N . VAL B 1 259 ? 10.016 31.125 7.23 1 97.62 259 VAL B N 1
ATOM 4504 C CA . VAL B 1 259 ? 10.555 32.25 7.961 1 97.62 259 VAL B CA 1
ATOM 4505 C C . VAL B 1 259 ? 9.828 33.531 7.531 1 97.62 259 VAL B C 1
ATOM 4507 O O . VAL B 1 259 ? 9.531 34.406 8.359 1 97.62 259 VAL B O 1
ATOM 4510 N N . ARG B 1 260 ? 9.508 33.656 6.266 1 97.5 260 ARG B N 1
ATOM 4511 C CA . ARG B 1 260 ? 8.797 34.812 5.766 1 97.5 260 ARG B CA 1
ATOM 4512 C C . ARG B 1 260 ? 7.418 34.938 6.406 1 97.5 260 ARG B C 1
ATOM 4514 O O . ARG B 1 260 ? 7.012 36.031 6.816 1 97.5 260 ARG B O 1
ATOM 4521 N N . ILE B 1 261 ? 6.707 33.844 6.5 1 97.88 261 ILE B N 1
ATOM 4522 C CA . ILE B 1 261 ? 5.375 33.812 7.098 1 97.88 261 ILE B CA 1
ATOM 4523 C C . ILE B 1 261 ? 5.473 34.188 8.578 1 97.88 261 ILE B C 1
ATOM 4525 O O . ILE B 1 261 ? 4.711 35.031 9.07 1 97.88 261 ILE B O 1
ATOM 4529 N N . LEU B 1 262 ? 6.41 33.562 9.266 1 98.25 262 LEU B N 1
ATOM 4530 C CA . LEU B 1 262 ? 6.57 33.75 10.695 1 98.25 262 LEU B CA 1
ATOM 4531 C C . LEU B 1 262 ? 7.012 35.188 11 1 98.25 262 LEU B C 1
ATOM 4533 O O . LEU B 1 262 ? 6.598 35.781 12.008 1 98.25 262 LEU B O 1
ATOM 4537 N N . ALA B 1 263 ? 7.863 35.75 10.148 1 97.69 263 ALA B N 1
ATOM 4538 C CA . ALA B 1 263 ? 8.305 37.125 10.305 1 97.69 263 ALA B CA 1
ATOM 4539 C C . ALA B 1 263 ? 7.145 38.094 10.117 1 97.69 263 ALA B C 1
ATOM 4541 O O . ALA B 1 263 ? 7.082 39.156 10.773 1 97.69 263 ALA B O 1
ATOM 4542 N N . ALA B 1 264 ? 6.281 37.812 9.164 1 97.81 264 ALA B N 1
ATOM 4543 C CA . ALA B 1 264 ? 5.09 38.625 8.977 1 97.81 264 ALA B CA 1
ATOM 4544 C C . ALA B 1 264 ? 4.234 38.656 10.242 1 97.81 264 ALA B C 1
ATOM 4546 O O . ALA B 1 264 ? 3.727 39.719 10.641 1 97.81 264 ALA B O 1
ATOM 4547 N N . CYS B 1 265 ? 4.082 37.531 10.891 1 98.38 265 CYS B N 1
ATOM 4548 C CA . CYS B 1 265 ? 3.336 37.469 12.141 1 98.38 265 CYS B CA 1
ATOM 4549 C C . CYS B 1 265 ? 4.043 38.25 13.242 1 98.38 265 CYS B C 1
ATOM 4551 O O . CYS B 1 265 ? 3.391 38.875 14.062 1 98.38 265 CYS B O 1
ATOM 4553 N N . ARG B 1 266 ? 5.359 38.188 13.25 1 97.88 266 ARG B N 1
ATOM 4554 C CA . ARG B 1 266 ? 6.148 38.906 14.258 1 97.88 266 ARG B CA 1
ATOM 4555 C C . ARG B 1 266 ? 5.945 40.406 14.156 1 97.88 266 ARG B C 1
ATOM 4557 O O . ARG B 1 266 ? 5.828 41.094 15.18 1 97.88 266 ARG B O 1
ATOM 4564 N N . ARG B 1 267 ? 5.887 40.906 12.977 1 96.88 267 ARG B N 1
ATOM 4565 C CA . ARG B 1 267 ? 5.703 42.344 12.758 1 96.88 267 ARG B CA 1
ATOM 4566 C C . ARG B 1 267 ? 4.301 42.781 13.172 1 96.88 267 ARG B C 1
ATOM 4568 O O . ARG B 1 267 ? 4.102 43.906 13.578 1 96.88 267 ARG B O 1
ATOM 4575 N N . ALA B 1 268 ? 3.389 41.875 13.094 1 97.94 268 ALA B N 1
ATOM 4576 C CA . ALA B 1 268 ? 1.979 42.219 13.258 1 97.94 268 ALA B CA 1
ATOM 4577 C C . ALA B 1 268 ? 1.547 42.062 14.711 1 97.94 268 ALA B C 1
ATOM 4579 O O . ALA B 1 268 ? 0.596 42.719 15.156 1 97.94 268 ALA B O 1
ATOM 4580 N N . VAL B 1 269 ? 2.189 41.219 15.492 1 98.12 269 VAL B N 1
ATOM 4581 C CA . VAL B 1 269 ? 1.769 40.812 16.844 1 98.12 269 VAL B CA 1
ATOM 4582 C C . VAL B 1 269 ? 2.041 41.969 17.812 1 98.12 269 VAL B C 1
ATOM 4584 O O . VAL B 1 269 ? 2.988 42.719 17.641 1 98.12 269 VAL B O 1
ATOM 4587 N N . THR B 1 270 ? 1.239 42.094 18.844 1 97.56 270 THR B N 1
ATOM 4588 C CA . THR B 1 270 ? 1.495 43.062 19.906 1 97.56 270 THR B CA 1
ATOM 4589 C C . THR B 1 270 ? 2.768 42.688 20.672 1 97.56 270 THR B C 1
ATOM 4591 O O . THR B 1 270 ? 3.244 41.562 20.594 1 97.56 270 THR B O 1
ATOM 4594 N N . SER B 1 271 ? 3.311 43.594 21.375 1 95.44 271 SER B N 1
ATOM 4595 C CA . SER B 1 271 ? 4.602 43.406 22.031 1 95.44 271 SER B CA 1
ATOM 4596 C C . SER B 1 271 ? 4.559 42.281 23.047 1 95.44 271 SER B C 1
ATOM 4598 O O . SER B 1 271 ? 5.57 41.594 23.266 1 95.44 271 SER B O 1
ATOM 4600 N N . ASP B 1 272 ? 3.404 42.062 23.625 1 95 272 ASP B N 1
ATOM 4601 C CA . ASP B 1 272 ? 3.27 41 24.625 1 95 272 ASP B CA 1
ATOM 4602 C C . ASP B 1 272 ? 2.539 39.812 24.031 1 95 272 ASP B C 1
ATOM 4604 O O . ASP B 1 272 ? 1.997 38.969 24.781 1 95 272 ASP B O 1
ATOM 4608 N N . GLY B 1 273 ? 2.523 39.719 22.797 1 97.81 273 GLY B N 1
ATOM 4609 C CA . GLY B 1 273 ? 1.73 38.688 22.156 1 97.81 273 GLY B CA 1
ATOM 4610 C C . GLY B 1 273 ? 2.463 37.375 22.031 1 97.81 273 GLY B C 1
ATOM 4611 O O . GLY B 1 273 ? 3.484 37.156 22.688 1 97.81 273 GLY B O 1
ATOM 4612 N N . ARG B 1 274 ? 1.83 36.344 21.344 1 98.38 274 ARG B N 1
ATOM 4613 C CA . ARG B 1 274 ? 2.404 35 21.188 1 98.38 274 ARG B CA 1
ATOM 4614 C C . ARG B 1 274 ? 2.045 34.406 19.828 1 98.38 274 ARG B C 1
ATOM 4616 O O . ARG B 1 274 ? 1.122 34.906 19.156 1 98.38 274 ARG B O 1
ATOM 4623 N N . LEU B 1 275 ? 2.848 33.531 19.484 1 98.75 275 LEU B N 1
ATOM 4624 C CA . LEU B 1 275 ? 2.637 32.719 18.297 1 98.75 275 LEU B CA 1
ATOM 4625 C C . LEU B 1 275 ? 2.377 31.25 18.688 1 98.75 275 LEU B C 1
ATOM 4627 O O . LEU B 1 275 ? 3.088 30.703 19.531 1 98.75 275 LEU B O 1
ATOM 4631 N N . LEU B 1 276 ? 1.306 30.672 18.141 1 98.75 276 LEU B N 1
ATOM 4632 C CA . LEU B 1 276 ? 0.998 29.266 18.328 1 98.75 276 LEU B CA 1
ATOM 4633 C C . LEU B 1 276 ? 1.072 28.5 17.016 1 98.75 276 LEU B C 1
ATOM 4635 O O . LEU B 1 276 ? 0.267 28.734 16.109 1 98.75 276 LEU B O 1
ATOM 4639 N N . LEU B 1 277 ? 2.039 27.641 16.938 1 98.62 277 LEU B N 1
ATOM 4640 C CA . LEU B 1 277 ? 2.088 26.672 15.852 1 98.62 277 LEU B CA 1
ATOM 4641 C C . LEU B 1 277 ? 1.513 25.328 16.281 1 98.62 277 LEU B C 1
ATOM 4643 O O . LEU B 1 277 ? 1.817 24.844 17.375 1 98.62 277 LEU B O 1
ATOM 4647 N N . VAL B 1 278 ? 0.625 24.797 15.477 1 97.75 278 VAL B N 1
ATOM 4648 C CA . VAL B 1 278 ? 0.103 23.453 15.688 1 97.75 278 VAL B CA 1
ATOM 4649 C C . VAL B 1 278 ? 0.557 22.547 14.555 1 97.75 278 VAL B C 1
ATOM 4651 O O . VAL B 1 278 ? -0.018 22.562 13.469 1 97.75 278 VAL B O 1
ATOM 4654 N N . ASP B 1 279 ? 1.532 21.75 14.812 1 96.38 279 ASP B N 1
ATOM 4655 C CA . ASP B 1 279 ? 2.137 20.875 13.82 1 96.38 279 ASP B CA 1
ATOM 4656 C C . ASP B 1 279 ? 2.711 19.609 14.469 1 96.38 279 ASP B C 1
ATOM 4658 O O . ASP B 1 279 ? 2.855 19.547 15.695 1 96.38 279 ASP B O 1
ATOM 4662 N N . ALA B 1 280 ? 2.92 18.656 13.641 1 95.25 280 ALA B N 1
ATOM 4663 C CA . ALA B 1 280 ? 3.615 17.484 14.148 1 95.25 280 ALA B CA 1
ATOM 4664 C C . ALA B 1 280 ? 5.078 17.781 14.445 1 95.25 280 ALA B C 1
ATOM 4666 O O . ALA B 1 280 ? 5.73 18.516 13.695 1 95.25 280 ALA B O 1
ATOM 4667 N N . VAL B 1 281 ? 5.574 17.297 15.555 1 96.25 281 VAL B N 1
ATOM 4668 C CA . VAL B 1 281 ? 6.992 17.391 15.883 1 96.25 281 VAL B CA 1
ATOM 4669 C C . VAL B 1 281 ? 7.66 16.031 15.688 1 96.25 281 VAL B C 1
ATOM 4671 O O . VAL B 1 281 ? 7.262 15.039 16.297 1 96.25 281 VAL B O 1
ATOM 4674 N N . LEU B 1 282 ? 8.633 16.016 14.812 1 95.38 282 LEU B N 1
ATOM 4675 C CA . LEU B 1 282 ? 9.289 14.766 14.477 1 95.38 282 LEU B CA 1
ATOM 4676 C C . LEU B 1 282 ? 10.016 14.195 15.695 1 95.38 282 LEU B C 1
ATOM 4678 O O . LEU B 1 282 ? 10.641 14.945 16.453 1 95.38 282 LEU B O 1
ATOM 4682 N N . PRO B 1 283 ? 9.961 12.906 15.875 1 92.38 283 PRO B N 1
ATOM 4683 C CA . PRO B 1 283 ? 10.648 12.242 16.984 1 92.38 283 PRO B CA 1
ATOM 4684 C C . PRO B 1 283 ? 12.148 12.094 16.75 1 92.38 283 PRO B C 1
ATOM 4686 O O . PRO B 1 283 ? 12.625 12.297 15.625 1 92.38 283 PRO B O 1
ATOM 4689 N N . ARG B 1 284 ? 12.805 11.805 17.828 1 90.12 284 ARG B N 1
ATOM 4690 C CA . ARG B 1 284 ? 14.227 11.5 17.703 1 90.12 284 ARG B CA 1
ATOM 4691 C C . ARG B 1 284 ? 14.445 10.242 16.859 1 90.12 284 ARG B C 1
ATOM 4693 O O . ARG B 1 284 ? 15.273 10.242 15.945 1 90.12 284 ARG B O 1
ATOM 4700 N N . ARG B 1 285 ? 13.664 9.203 17.141 1 91.88 285 ARG B N 1
ATOM 4701 C CA . ARG B 1 285 ? 13.703 7.969 16.359 1 91.88 285 ARG B CA 1
ATOM 4702 C C . ARG B 1 285 ? 12.383 7.738 15.625 1 91.88 285 ARG B C 1
ATOM 4704 O O . ARG B 1 285 ? 11.312 7.945 16.188 1 91.88 285 ARG B O 1
ATOM 4711 N N . ALA B 1 286 ? 12.5 7.281 14.383 1 93.19 286 ALA B N 1
ATOM 4712 C CA . ALA B 1 286 ? 11.336 7.152 13.508 1 93.19 286 ALA B CA 1
ATOM 4713 C C . ALA B 1 286 ? 10.297 6.211 14.102 1 93.19 286 ALA B C 1
ATOM 4715 O O . ALA B 1 286 ? 9.094 6.453 13.992 1 93.19 286 ALA B O 1
ATOM 4716 N N . ARG B 1 287 ? 10.734 5.164 14.773 1 91.31 287 ARG B N 1
ATOM 4717 C CA . ARG B 1 287 ? 9.836 4.125 15.266 1 91.31 287 ARG B CA 1
ATOM 4718 C C . ARG B 1 287 ? 8.961 4.648 16.406 1 91.31 287 ARG B C 1
ATOM 4720 O O . ARG B 1 287 ? 7.941 4.047 16.734 1 91.31 287 ARG B O 1
ATOM 4727 N N . GLU B 1 288 ? 9.344 5.766 17 1 90 288 GLU B N 1
ATOM 4728 C CA . GLU B 1 288 ? 8.617 6.316 18.141 1 90 288 GLU B CA 1
ATOM 4729 C C . GLU B 1 288 ? 7.281 6.914 17.719 1 90 288 GLU B C 1
ATOM 4731 O O . GLU B 1 288 ? 6.348 6.992 18.516 1 90 288 GLU B O 1
ATOM 4736 N N . GLN B 1 289 ? 7.207 7.367 16.484 1 91.56 289 GLN B N 1
ATOM 4737 C CA . GLN B 1 289 ? 5.984 7.988 15.977 1 91.56 289 GLN B CA 1
ATOM 4738 C C . GLN B 1 289 ? 5.836 7.77 14.469 1 91.56 289 GLN B C 1
ATOM 4740 O O . GLN B 1 289 ? 5.965 8.711 13.688 1 91.56 289 GLN B O 1
ATOM 4745 N N . PRO B 1 290 ? 5.461 6.586 14.078 1 93.12 290 PRO B N 1
ATOM 4746 C CA . PRO B 1 290 ? 5.387 6.258 12.648 1 93.12 290 PRO B CA 1
ATOM 4747 C C . PRO B 1 290 ? 4.406 7.148 11.891 1 93.12 290 PRO B C 1
ATOM 4749 O O . PRO B 1 290 ? 4.629 7.461 10.719 1 93.12 290 PRO B O 1
ATOM 4752 N N . ALA B 1 291 ? 3.354 7.559 12.555 1 91.88 291 ALA B N 1
ATOM 4753 C CA . ALA B 1 291 ? 2.363 8.398 11.891 1 91.88 291 ALA B CA 1
ATOM 4754 C C . ALA B 1 291 ? 2.963 9.75 11.5 1 91.88 291 ALA B C 1
ATOM 4756 O O . ALA B 1 291 ? 2.658 10.281 10.438 1 91.88 291 ALA B O 1
ATOM 4757 N N . ALA B 1 292 ? 3.793 10.297 12.344 1 93.25 292 ALA B N 1
ATOM 4758 C CA . ALA B 1 292 ? 4.465 11.562 12.031 1 93.25 292 ALA B CA 1
ATOM 4759 C C . ALA B 1 292 ? 5.426 11.391 10.852 1 93.25 292 ALA B C 1
ATOM 4761 O O . ALA B 1 292 ? 5.566 12.297 10.031 1 93.25 292 ALA B O 1
ATOM 4762 N N . ILE B 1 293 ? 6.07 10.273 10.805 1 95.88 293 ILE B N 1
ATOM 4763 C CA . ILE B 1 293 ? 7 9.977 9.719 1 95.88 293 ILE B CA 1
ATOM 4764 C C . ILE B 1 293 ? 6.238 9.883 8.398 1 95.88 293 ILE B C 1
ATOM 4766 O O . ILE B 1 293 ? 6.68 10.414 7.379 1 95.88 293 ILE B O 1
ATOM 4770 N N . ARG B 1 294 ? 5.129 9.211 8.422 1 95.38 294 ARG B N 1
ATOM 4771 C CA . ARG B 1 294 ? 4.312 9.117 7.215 1 95.38 294 ARG B CA 1
ATOM 4772 C C . ARG B 1 294 ? 3.84 10.5 6.762 1 95.38 294 ARG B C 1
ATOM 4774 O O . ARG B 1 294 ? 3.818 10.797 5.566 1 95.38 294 ARG B O 1
ATOM 4781 N N . MET B 1 295 ? 3.479 11.312 7.691 1 93.38 295 MET B N 1
ATOM 4782 C CA . MET B 1 295 ? 3.074 12.672 7.352 1 93.38 295 MET B CA 1
ATOM 4783 C C . MET B 1 295 ? 4.223 13.438 6.695 1 93.38 295 MET B C 1
ATOM 4785 O O . MET B 1 295 ? 4.027 14.133 5.699 1 93.38 295 MET B O 1
ATOM 4789 N N . ASP B 1 296 ? 5.363 13.305 7.266 1 96.12 296 ASP B N 1
ATOM 4790 C CA . ASP B 1 296 ? 6.539 13.961 6.699 1 96.12 296 ASP B CA 1
ATOM 4791 C C . ASP B 1 296 ? 6.785 13.5 5.266 1 96.12 296 ASP B C 1
ATOM 4793 O O . ASP B 1 296 ? 7.145 14.305 4.402 1 96.12 296 ASP B O 1
ATOM 4797 N N . LEU B 1 297 ? 6.605 12.273 5.023 1 97.38 297 LEU B N 1
ATOM 4798 C CA . LEU B 1 297 ? 6.793 11.727 3.686 1 97.38 297 LEU B CA 1
ATOM 4799 C C . LEU B 1 297 ? 5.738 12.266 2.727 1 97.38 297 LEU B C 1
ATOM 4801 O O . LEU B 1 297 ? 6.023 12.508 1.551 1 97.38 297 LEU B O 1
ATOM 4805 N N . HIS B 1 298 ? 4.559 12.43 3.164 1 96.19 298 HIS B N 1
ATOM 4806 C CA . HIS B 1 298 ? 3.527 13.047 2.338 1 96.19 298 HIS B CA 1
ATOM 4807 C C . HIS B 1 298 ? 3.895 14.484 1.979 1 96.19 298 HIS B C 1
ATOM 4809 O O . HIS B 1 298 ? 3.668 14.922 0.848 1 96.19 298 HIS B O 1
ATOM 4815 N N . MET B 1 299 ? 4.461 15.195 2.93 1 95 299 MET B N 1
ATOM 4816 C CA . MET B 1 299 ? 4.887 16.562 2.664 1 95 299 MET B CA 1
ATOM 4817 C C . MET B 1 299 ? 5.984 16.594 1.606 1 95 299 MET B C 1
ATOM 4819 O O . MET B 1 299 ? 5.988 17.469 0.736 1 95 299 MET B O 1
ATOM 4823 N N . LEU B 1 300 ? 6.883 15.672 1.722 1 95.56 300 LEU B N 1
ATOM 4824 C CA . LEU B 1 300 ? 7.93 15.555 0.713 1 95.56 300 LEU B CA 1
ATOM 4825 C C . LEU B 1 300 ? 7.332 15.273 -0.662 1 95.56 300 LEU B C 1
ATOM 4827 O O . LEU B 1 300 ? 7.629 15.984 -1.628 1 95.56 300 LEU B O 1
ATOM 4831 N N . MET B 1 301 ? 6.473 14.328 -0.749 1 96.56 301 MET B N 1
ATOM 4832 C CA . MET B 1 301 ? 5.949 13.805 -2.008 1 96.56 301 MET B CA 1
ATOM 4833 C C . MET B 1 301 ? 5.062 14.836 -2.699 1 96.56 301 MET B C 1
ATOM 4835 O O . MET B 1 301 ? 5.164 15.031 -3.912 1 96.56 301 MET B O 1
ATOM 4839 N N . LEU B 1 302 ? 4.254 15.492 -1.932 1 95.94 302 LEU B N 1
ATOM 4840 C CA . LEU B 1 302 ? 3.215 16.328 -2.518 1 95.94 302 LEU B CA 1
ATOM 4841 C C . LEU B 1 302 ? 3.725 17.75 -2.732 1 95.94 302 LEU B C 1
ATOM 4843 O O . LEU B 1 302 ? 3.389 18.391 -3.732 1 95.94 302 LEU B O 1
ATOM 4847 N N . LEU B 1 303 ? 4.652 18.234 -1.788 1 93.38 303 LEU B N 1
ATOM 4848 C CA . LEU B 1 303 ? 4.902 19.672 -1.764 1 93.38 303 LEU B CA 1
ATOM 4849 C C . LEU B 1 303 ? 6.398 19.953 -1.722 1 93.38 303 LEU B C 1
ATOM 4851 O O . LEU B 1 303 ? 6.812 21.109 -1.838 1 93.38 303 LEU B O 1
ATOM 4855 N N . GLY B 1 304 ? 7.199 18.969 -1.618 1 92.25 304 GLY B N 1
ATOM 4856 C CA . GLY B 1 304 ? 8.602 19.25 -1.34 1 92.25 304 GLY B CA 1
ATOM 4857 C C . GLY B 1 304 ? 8.82 19.953 -0.015 1 92.25 304 GLY B C 1
ATOM 4858 O O . GLY B 1 304 ? 9.828 20.641 0.168 1 92.25 304 GLY B O 1
ATOM 4859 N N . ALA B 1 305 ? 7.895 19.781 0.872 1 93.56 305 ALA B N 1
ATOM 4860 C CA . ALA B 1 305 ? 7.898 20.406 2.197 1 93.56 305 ALA B CA 1
ATOM 4861 C C . ALA B 1 305 ? 8.375 19.406 3.258 1 93.56 305 ALA B C 1
ATOM 4863 O O . ALA B 1 305 ? 9.117 18.469 2.955 1 93.56 305 ALA B O 1
ATOM 4864 N N . ARG B 1 306 ? 8.07 19.766 4.574 1 94.31 306 ARG B N 1
ATOM 4865 C CA . ARG B 1 306 ? 8.633 18.891 5.602 1 94.31 306 ARG B CA 1
ATOM 4866 C C . ARG B 1 306 ? 7.98 19.156 6.953 1 94.31 306 ARG B C 1
ATOM 4868 O O . ARG B 1 306 ? 7.527 20.266 7.23 1 94.31 306 ARG B O 1
ATOM 4875 N N . GLU B 1 307 ? 7.926 18.062 7.711 1 96 307 GLU B N 1
ATOM 4876 C CA . GLU B 1 307 ? 7.785 18.203 9.156 1 96 307 GLU B CA 1
ATOM 4877 C C . GLU B 1 307 ? 9.133 18.5 9.812 1 96 307 GLU B C 1
ATOM 4879 O O . GLU B 1 307 ? 10.18 18.344 9.188 1 96 307 GLU B O 1
ATOM 4884 N N . ARG B 1 308 ? 9.086 18.953 11.062 1 96.81 308 ARG B N 1
ATOM 4885 C CA . ARG B 1 308 ? 10.32 19.438 11.68 1 96.81 308 ARG B CA 1
ATOM 4886 C C . ARG B 1 308 ? 10.445 18.922 13.109 1 96.81 308 ARG B C 1
ATOM 4888 O O . ARG B 1 308 ? 9.445 18.625 13.758 1 96.81 308 ARG B O 1
ATOM 4895 N N . THR B 1 309 ? 11.719 18.766 13.516 1 94.75 309 THR B N 1
ATOM 4896 C CA . THR B 1 309 ? 12 18.469 14.914 1 94.75 309 THR B CA 1
ATOM 4897 C C . THR B 1 309 ? 11.828 19.719 15.781 1 94.75 309 THR B C 1
ATOM 4899 O O . THR B 1 309 ? 11.711 20.828 15.258 1 94.75 309 THR B O 1
ATOM 4902 N N . GLY B 1 310 ? 11.797 19.453 17.125 1 96.75 310 GLY B N 1
ATOM 4903 C CA . GLY B 1 310 ? 11.75 20.594 18.031 1 96.75 310 GLY B CA 1
ATOM 4904 C C . GLY B 1 310 ? 12.898 21.562 17.828 1 96.75 310 GLY B C 1
ATOM 4905 O O . GLY B 1 310 ? 12.695 22.781 17.828 1 96.75 310 GLY B O 1
ATOM 4906 N N . ALA B 1 311 ? 14.047 21.062 17.609 1 96.31 311 ALA B N 1
ATOM 4907 C CA . ALA B 1 311 ? 15.234 21.891 17.391 1 96.31 311 ALA B CA 1
ATOM 4908 C C . ALA B 1 311 ? 15.117 22.688 16.109 1 96.31 311 ALA B C 1
ATOM 4910 O O . ALA B 1 311 ? 15.539 23.844 16.047 1 96.31 311 ALA B O 1
ATOM 4911 N N . GLU B 1 312 ? 14.617 22.094 15.117 1 95.94 312 GLU B N 1
ATOM 4912 C CA . GLU B 1 312 ? 14.445 22.781 13.836 1 95.94 312 GLU B CA 1
ATOM 4913 C C . GLU B 1 312 ? 13.398 23.891 13.945 1 95.94 312 GLU B C 1
ATOM 4915 O O . GLU B 1 312 ? 13.562 24.969 13.352 1 95.94 312 GLU B O 1
ATOM 4920 N N . PHE B 1 313 ? 12.344 23.656 14.703 1 97.88 313 PHE B N 1
ATOM 4921 C CA . PHE B 1 313 ? 11.367 24.719 14.953 1 97.88 313 PHE B CA 1
ATOM 4922 C C . PHE B 1 313 ? 12 25.875 15.711 1 97.88 313 PHE B C 1
ATOM 4924 O O . PHE B 1 313 ? 11.75 27.047 15.391 1 97.88 313 PHE B O 1
ATOM 4931 N N . ALA B 1 314 ? 12.773 25.562 16.688 1 98.25 314 ALA B N 1
ATOM 4932 C CA . ALA B 1 314 ? 13.453 26.594 17.453 1 98.25 314 ALA B CA 1
ATOM 4933 C C . ALA B 1 314 ? 14.32 27.469 16.547 1 98.25 314 ALA B C 1
ATOM 4935 O O . ALA B 1 314 ? 14.328 28.703 16.688 1 98.25 314 ALA B O 1
ATOM 4936 N N . ALA B 1 315 ? 14.984 26.844 15.664 1 97.94 315 ALA B N 1
ATOM 4937 C CA . ALA B 1 315 ? 15.852 27.562 14.734 1 97.94 315 ALA B CA 1
ATOM 4938 C C . ALA B 1 315 ? 15.031 28.453 13.797 1 97.94 315 ALA B C 1
ATOM 4940 O O . ALA B 1 315 ? 15.398 29.594 13.539 1 97.94 315 ALA B O 1
ATOM 4941 N N . LEU B 1 316 ? 13.969 27.922 13.305 1 97.62 316 LEU B N 1
ATOM 4942 C CA . LEU B 1 316 ? 13.078 28.656 12.414 1 97.62 316 LEU B CA 1
ATOM 4943 C C . LEU B 1 316 ? 12.5 29.891 13.109 1 97.62 316 LEU B C 1
ATOM 4945 O O . LEU B 1 316 ? 12.469 30.969 12.539 1 97.62 316 LEU B O 1
ATOM 4949 N N . LEU B 1 317 ? 12.047 29.656 14.281 1 98.56 317 LEU B N 1
ATOM 4950 C CA . LEU B 1 317 ? 11.445 30.719 15.078 1 98.56 317 LEU B CA 1
ATOM 4951 C C . LEU B 1 317 ? 12.461 31.812 15.383 1 98.56 317 LEU B C 1
ATOM 4953 O O . LEU B 1 317 ? 12.156 33 15.242 1 98.56 317 LEU B O 1
ATOM 4957 N N . SER B 1 318 ? 13.641 31.422 15.695 1 98.62 318 SER B N 1
ATOM 4958 C CA . SER B 1 318 ? 14.695 32.375 15.992 1 98.62 318 SER B CA 1
ATOM 4959 C C . SER B 1 318 ? 15.016 33.25 14.781 1 98.62 318 SER B C 1
ATOM 4961 O O . SER B 1 318 ? 15.172 34.469 14.906 1 98.62 318 SER B O 1
ATOM 4963 N N . GLN B 1 319 ? 15.062 32.688 13.672 1 98.38 319 GLN B N 1
ATOM 4964 C CA . GLN B 1 319 ? 15.352 33.406 12.43 1 98.38 319 GLN B CA 1
ATOM 4965 C C . GLN B 1 319 ? 14.266 34.438 12.117 1 98.38 319 GLN B C 1
ATOM 4967 O O . GLN B 1 319 ? 14.523 35.438 11.461 1 98.38 319 GLN B O 1
ATOM 4972 N N . ALA B 1 320 ? 13.125 34.188 12.609 1 98.19 320 ALA B N 1
ATOM 4973 C CA . ALA B 1 320 ? 11.977 35.031 12.281 1 98.19 320 ALA B CA 1
ATOM 4974 C C . ALA B 1 320 ? 11.711 36.031 13.406 1 98.19 320 ALA B C 1
ATOM 4976 O O . ALA B 1 320 ? 10.711 36.781 13.367 1 98.19 320 ALA B O 1
ATOM 4977 N N . GLY B 1 321 ? 12.539 36.062 14.422 1 98.19 321 GLY B N 1
ATOM 4978 C CA . GLY B 1 321 ? 12.391 37.062 15.484 1 98.19 321 GLY B CA 1
ATOM 4979 C C . GLY B 1 321 ? 11.531 36.562 16.641 1 98.19 321 GLY B C 1
ATOM 4980 O O . GLY B 1 321 ? 11.016 37.375 17.406 1 98.19 321 GLY B O 1
ATOM 4981 N N . TRP B 1 322 ? 11.359 35.281 16.766 1 98.69 322 TRP B N 1
ATOM 4982 C CA . TRP B 1 322 ? 10.609 34.688 17.859 1 98.69 322 TRP B CA 1
ATOM 4983 C C . TRP B 1 322 ? 11.531 33.875 18.781 1 98.69 322 TRP B C 1
ATOM 4985 O O . TRP B 1 322 ? 12.641 33.531 18.391 1 98.69 322 TRP B O 1
ATOM 4995 N N . GLN B 1 323 ? 11.078 33.688 19.953 1 98.5 323 GLN B N 1
ATOM 4996 C CA . GLN B 1 323 ? 11.711 32.781 20.906 1 98.5 323 GLN B CA 1
ATOM 4997 C C . GLN B 1 323 ? 10.773 31.625 21.281 1 98.5 323 GLN B C 1
ATOM 4999 O O . GLN B 1 323 ? 9.648 31.859 21.719 1 98.5 323 GLN B O 1
ATOM 5004 N N . LEU B 1 324 ? 11.242 30.422 21.094 1 98.69 324 LEU B N 1
ATOM 5005 C CA . LEU B 1 324 ? 10.461 29.266 21.484 1 98.69 324 LEU B CA 1
ATOM 5006 C C . LEU B 1 324 ? 10.273 29.219 23 1 98.69 324 LEU B C 1
ATOM 5008 O O . LEU B 1 324 ? 11.25 29.266 23.75 1 98.69 324 LEU B O 1
ATOM 5012 N N . ARG B 1 325 ? 9.102 29.141 23.422 1 98.19 325 ARG B N 1
ATOM 5013 C CA . ARG B 1 325 ? 8.805 29.094 24.859 1 98.19 325 ARG B CA 1
ATOM 5014 C C . ARG B 1 325 ? 8.523 27.672 25.312 1 98.19 325 ARG B C 1
ATOM 5016 O O . ARG B 1 325 ? 9.047 27.234 26.344 1 98.19 325 ARG B O 1
ATOM 5023 N N . GLN B 1 326 ? 7.664 27 24.516 1 97.75 326 GLN B N 1
ATOM 5024 C CA . GLN B 1 326 ? 7.23 25.672 24.969 1 97.75 326 GLN B CA 1
ATOM 5025 C C . GLN B 1 326 ? 6.668 24.859 23.812 1 97.75 326 GLN B C 1
ATOM 5027 O O . GLN B 1 326 ? 6.035 25.391 22.906 1 97.75 326 GLN B O 1
ATOM 5032 N N . ILE B 1 327 ? 6.945 23.562 23.844 1 97.94 327 ILE B N 1
ATOM 5033 C CA . ILE B 1 327 ? 6.273 22.594 23 1 97.94 327 ILE B CA 1
ATOM 5034 C C . ILE B 1 327 ? 5.406 21.672 23.844 1 97.94 327 ILE B C 1
ATOM 5036 O O . ILE B 1 327 ? 5.914 20.969 24.734 1 97.94 327 ILE B O 1
ATOM 5040 N N . THR B 1 328 ? 4.148 21.703 23.594 1 97.38 328 THR B N 1
ATOM 5041 C CA . THR B 1 328 ? 3.207 20.875 24.328 1 97.38 328 THR B CA 1
ATOM 5042 C C . THR B 1 328 ? 2.615 19.781 23.438 1 97.38 328 THR B C 1
ATOM 5044 O O . THR B 1 328 ? 1.905 20.094 22.469 1 97.38 328 THR B O 1
ATOM 5047 N N . ALA B 1 329 ? 2.873 18.578 23.797 1 94.5 329 ALA B N 1
ATOM 5048 C CA . ALA B 1 329 ? 2.344 17.469 23.031 1 94.5 329 ALA B CA 1
ATOM 5049 C C . ALA B 1 329 ? 0.835 17.328 23.219 1 94.5 329 ALA B C 1
ATOM 5051 O O . ALA B 1 329 ? 0.316 17.578 24.312 1 94.5 329 ALA B O 1
ATOM 5052 N N . THR B 1 330 ? 0.138 17.016 22.125 1 93.81 330 THR B N 1
ATOM 5053 C CA . THR B 1 330 ? -1.267 16.625 22.219 1 93.81 330 THR B CA 1
ATOM 5054 C C . THR B 1 330 ? -1.41 15.109 22.297 1 93.81 330 THR B C 1
ATOM 5056 O O . THR B 1 330 ? -0.416 14.383 22.234 1 93.81 330 THR B O 1
ATOM 5059 N N . ASN B 1 331 ? -2.658 14.602 22.391 1 86.06 331 ASN B N 1
ATOM 5060 C CA . ASN B 1 331 ? -2.902 13.172 22.484 1 86.06 331 ASN B CA 1
ATOM 5061 C C . ASN B 1 331 ? -3.221 12.562 21.125 1 86.06 331 ASN B C 1
ATOM 5063 O O . ASN B 1 331 ? -3.727 11.445 21.047 1 86.06 331 ASN B O 1
ATOM 5067 N N . THR B 1 332 ? -2.906 13.352 20.141 1 84.81 332 THR B N 1
ATOM 5068 C CA . THR B 1 332 ? -3.127 12.805 18.797 1 84.81 332 THR B CA 1
ATOM 5069 C C . THR B 1 332 ? -2.08 11.742 18.469 1 84.81 332 THR B C 1
ATOM 5071 O O . THR B 1 332 ? -0.966 11.781 19 1 84.81 332 THR B O 1
ATOM 5074 N N . ALA B 1 333 ? -2.434 10.82 17.609 1 74.19 333 ALA B N 1
ATOM 5075 C CA . ALA B 1 333 ? -1.568 9.695 17.297 1 74.19 333 ALA B CA 1
ATOM 5076 C C . ALA B 1 333 ? -0.408 10.125 16.406 1 74.19 333 ALA B C 1
ATOM 5078 O O . ALA B 1 333 ? 0.625 9.453 16.344 1 74.19 333 ALA B O 1
ATOM 5079 N N . ASP B 1 334 ? -0.537 11.266 15.734 1 79.5 334 ASP B N 1
ATOM 5080 C CA . ASP B 1 334 ? 0.484 11.641 14.758 1 79.5 334 ASP B CA 1
ATOM 5081 C C . ASP B 1 334 ? 1.472 12.641 15.344 1 79.5 334 ASP B C 1
ATOM 5083 O O . ASP B 1 334 ? 2.207 13.305 14.609 1 79.5 334 ASP B O 1
ATOM 5087 N N . GLY B 1 335 ? 1.453 12.844 16.656 1 84.06 335 GLY B N 1
ATOM 5088 C CA . GLY B 1 335 ? 2.465 13.672 17.297 1 84.06 335 GLY B CA 1
ATOM 5089 C C . GLY B 1 335 ? 2.207 15.156 17.141 1 84.06 335 GLY B C 1
ATOM 5090 O O . GLY B 1 335 ? 3.141 15.961 17.172 1 84.06 335 GLY B O 1
ATOM 5091 N N . LEU B 1 336 ? 0.989 15.523 16.938 1 93.56 336 LEU B N 1
ATOM 5092 C CA . LEU B 1 336 ? 0.624 16.938 16.859 1 93.56 336 LEU B CA 1
ATOM 5093 C C . LEU B 1 336 ? 0.942 17.641 18.172 1 93.56 336 LEU B C 1
ATOM 5095 O O . LEU B 1 336 ? 0.673 17.109 19.25 1 93.56 336 LEU B O 1
ATOM 5099 N N . SER B 1 337 ? 1.554 18.797 18.109 1 97.12 337 SER B N 1
ATOM 5100 C CA . SER B 1 337 ? 1.928 19.578 19.266 1 97.12 337 SER B CA 1
ATOM 5101 C C . SER B 1 337 ? 1.55 21.047 19.094 1 97.12 337 SER B C 1
ATOM 5103 O O . SER B 1 337 ? 1.353 21.516 17.969 1 97.12 337 SER B O 1
ATOM 5105 N N . VAL B 1 338 ? 1.364 21.641 20.203 1 98.12 338 VAL B N 1
ATOM 5106 C CA . VAL B 1 338 ? 1.265 23.094 20.219 1 98.12 338 VAL B CA 1
ATOM 5107 C C . VAL B 1 338 ? 2.625 23.703 20.562 1 98.12 338 VAL B C 1
ATOM 5109 O O . VAL B 1 338 ? 3.152 23.484 21.656 1 98.12 338 VAL B O 1
ATOM 5112 N N . ILE B 1 339 ? 3.166 24.406 19.625 1 98.62 339 ILE B N 1
ATOM 5113 C CA . ILE B 1 339 ? 4.449 25.078 19.781 1 98.62 339 ILE B CA 1
ATOM 5114 C C . ILE B 1 339 ? 4.219 26.562 20.047 1 98.62 339 ILE B C 1
ATOM 5116 O O . ILE B 1 339 ? 3.752 27.297 19.172 1 98.62 339 ILE B O 1
ATOM 5120 N N . GLU B 1 340 ? 4.566 27 21.234 1 98.75 340 GLU B N 1
ATOM 5121 C CA . GLU B 1 340 ? 4.363 28.391 21.625 1 98.75 340 GLU B CA 1
ATOM 5122 C C . GLU B 1 340 ? 5.664 29.188 21.547 1 98.75 340 GLU B C 1
ATOM 5124 O O . GLU B 1 340 ? 6.699 28.75 22.047 1 98.75 340 GLU B O 1
ATOM 5129 N N . ALA B 1 341 ? 5.555 30.312 20.922 1 98.75 341 ALA B N 1
ATOM 5130 C CA . ALA B 1 341 ? 6.684 31.234 20.844 1 98.75 341 ALA B CA 1
ATOM 5131 C C . ALA B 1 341 ? 6.266 32.656 21.25 1 98.75 341 ALA B C 1
ATOM 5133 O O . ALA B 1 341 ? 5.086 33 21.172 1 98.75 341 ALA B O 1
ATOM 5134 N N . VAL B 1 342 ? 7.234 33.438 21.688 1 98.56 342 VAL B N 1
ATOM 5135 C CA . VAL B 1 342 ? 7.023 34.844 22.078 1 98.56 342 VAL B CA 1
ATOM 5136 C C . VAL B 1 342 ? 8.055 35.719 21.391 1 98.56 342 VAL B C 1
ATOM 5138 O O . VAL B 1 342 ? 9.078 35.25 20.906 1 98.56 342 VAL B O 1
ATOM 5141 N N . PRO B 1 343 ? 7.68 36.969 21.281 1 97.94 343 PRO B N 1
ATOM 5142 C CA . PRO B 1 343 ? 8.672 37.844 20.672 1 97.94 343 PRO B CA 1
ATOM 5143 C C . PRO B 1 343 ? 10.031 37.781 21.359 1 97.94 343 PRO B C 1
ATOM 5145 O O . PRO B 1 343 ? 10.102 37.688 22.594 1 97.94 343 PRO B O 1
ATOM 5148 N N . ALA B 1 344 ? 11.07 37.75 20.5 1 94.5 344 ALA B N 1
ATOM 5149 C CA . ALA B 1 344 ? 12.422 37.656 21.031 1 94.5 344 ALA B CA 1
ATOM 5150 C C . ALA B 1 344 ? 12.852 39 21.656 1 94.5 344 ALA B C 1
ATOM 5152 O O . ALA B 1 344 ? 12.398 40.062 21.234 1 94.5 344 ALA B O 1
#

Radius of gyration: 28.75 Å; Cα contacts (8 Å, |Δi|>4): 1369; chains: 2; bounding box: 56×89×68 Å

Solvent-accessible surface area (backbone atoms only — not comparable to full-atom values): 34440 Å² total; per-residue (Å²): 133,73,84,74,74,73,71,60,59,73,76,36,54,71,56,46,47,50,51,44,45,47,14,40,56,51,12,39,44,49,17,40,37,39,75,57,42,46,40,55,69,28,66,86,39,67,40,38,41,58,56,52,18,62,74,60,67,39,53,35,71,60,45,37,53,46,51,38,48,37,20,37,70,54,27,24,44,70,50,96,83,57,27,35,28,64,32,77,44,26,54,34,38,21,88,60,90,84,34,47,27,43,49,29,42,37,39,42,46,66,48,45,55,20,50,72,12,41,54,52,18,38,65,71,47,74,24,5,24,33,68,52,70,72,42,54,55,67,62,48,34,71,75,30,60,70,59,34,50,44,46,50,50,24,51,50,50,51,36,59,69,43,26,60,38,51,57,70,57,45,82,64,77,81,53,51,34,37,34,29,48,55,39,53,57,31,55,48,58,49,49,49,45,68,74,32,76,80,37,34,38,34,38,32,22,48,58,78,41,36,54,48,16,50,52,50,32,43,76,69,70,45,41,89,44,41,45,78,42,65,49,52,58,82,78,53,56,86,65,71,26,45,28,38,36,32,56,71,47,58,42,62,34,46,71,72,59,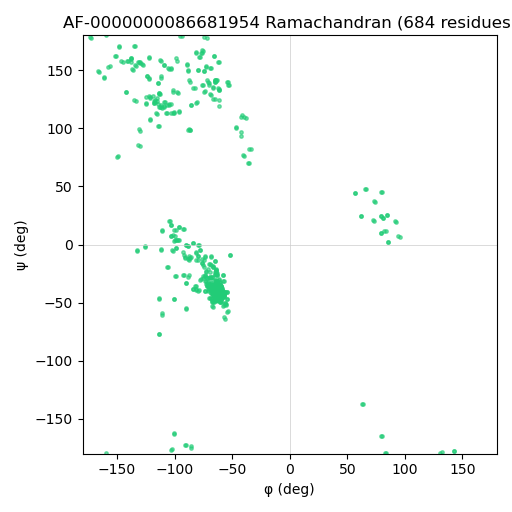34,29,51,38,48,30,41,49,53,74,23,38,38,88,84,21,39,39,39,37,36,39,46,48,48,62,95,46,41,64,79,36,41,52,34,44,52,50,28,50,49,25,30,32,52,61,54,19,34,63,39,35,68,68,54,47,41,52,45,34,46,75,25,52,29,33,71,73,46,76,42,71,35,69,50,73,41,40,35,22,44,36,34,28,29,69,99,134,74,85,75,74,71,70,60,56,74,75,35,52,69,56,46,46,49,51,43,43,46,15,39,55,52,14,40,44,51,17,42,37,38,75,60,42,46,40,57,69,27,67,85,41,68,39,37,42,58,57,52,17,61,74,60,67,37,52,35,71,60,44,36,55,46,51,38,46,37,20,37,70,54,27,26,45,70,52,96,84,58,26,34,29,66,32,77,45,25,53,34,38,21,87,61,91,85,35,47,27,44,49,28,44,36,40,41,45,64,49,45,55,19,49,71,11,43,53,52,18,39,64,71,48,76,25,5,23,34,66,52,69,73,43,56,55,68,61,48,33,70,75,31,59,69,59,33,49,45,46,49,50,25,52,51,50,52,38,59,69,43,27,62,38,52,56,70,59,44,82,63,76,80,53,51,32,37,35,29,47,55,38,52,57,30,55,47,58,49,49,48,46,69,74,33,78,80,38,34,37,34,39,32,21,49,58,78,40,37,55,49,16,50,54,48,30,44,77,68,70,47,41,90,44,42,46,77,42,66,50,51,58,81,79,51,56,86,64,70,24,42,30,39,37,33,57,72,46,60,40,64,35,48,71,71,58,34,29,49,39,48,31,39,48,54,73,22,38,40,88,86,20,38,38,38,36,36,40,47,47,48,62,95,46,42,64,79,36,42,53,33,45,53,49,27,49,48,25,30,33,50,60,55,19,33,61,39,36,66,67,53,47,41,51,46,33,45,76,23,51,28,33,70,73,45,77,43,70,36,70,51,73,40,40,34,22,45,35,33,28,29,68,98